Protein AF-0000000084381507 (afdb_homodimer)

Radius of gyration: 25.36 Å; Cα contacts (8 Å, |Δi|>4): 1133; chains: 2; bounding box: 75×65×47 Å

Organism: NCBI:txid1548547

Sequence (616 aa):
MKSVKNIIVVPQGSYDPLALVAQILAVTRGSGAKVTLLGVLDPPPDDPDTRVALSNLHTWAAAAQLREFQKIAEALVKEGVEATIKQRDGKPGREIIREVTETDCDLVIKPAESEGRKLEFLFGSTDMQLFRLCPVPVWVFKPTQSPEIKRIMVAVDLVPSDTQKSALADTVLQWGKYVAGLTNAELHISHVWDLQWENIVRGQSVSQQTIDSLLTALEQRHRKWFDDVLAENNLDVNKAKVHLHKGDPKIVLPMVANDEHIDLLVMGTVGRTGIPGFFIGNTAESVLRQATCSVLALKPKGFGTVETMKSVKNIIVVPQGSYDPLALVAQILAVTRGSGAKVTLLGVLDPPPDDPDTRVALSNLHTWAAAAQLREFQKIAEALVKEGVEATIKQRDGKPGREIIREVTETDCDLVIKPAESEGRKLEFLFGSTDMQLFRLCPVPVWVFKPTQSPEIKRIMVAVDLVPSDTQKSALADTVLQWGKYVAGLTNAELHISHVWDLQWENIVRGQSVSQQTIDSLLTALEQRHRKWFDDVLAENNLDVNKAKVHLHKGDPKIVLPMVANDEHIDLLVMGTVGRTGIPGFFIGNTAESVLRQATCSVLALKPKGFGTVET

pLDDT: mean 87.36, std 11.26, range [26.03, 98.12]

Secondary structure (DSSP, 8-state):
-----EEEE---SS--HHHHHHHHHHHHTTTT-EEEEEEEEPPPP--TTTHHHHHHHHHHHHHHHHHHHHHHHHHHHHTT-EEEEEEEES-HHHHHHHHHHHTT--EEEEE----TTT-S-SS-HHHHHHHHH-SS-EEEE---S-----EEEEE----TT-HHHHHHHHHHHHHHHHHHHHHT-EEEEEEEE--TTHHHHTTTTS-HHHHHHHHHHHHHHHHHHHHHHHHHTT--TTTSEEEEEES-HHHHHHHHHHHTT-SEEEEE-B----STT--B-HHHHHHHHH--SEEEEE--TTTT----/-----EEEE---SS--HHHHHHHHHHHHTTTT-EEEEEEEEPPPP--TTTHHHHHHHHHHHHHHHHHHHHHHHHHHHHTT-EEEEEEEES-HHHHHHHHHHHTT--EEEEE----TTT-S-SS-HHHHHHHHH-SS-EEEE---S-----EEEEE----TT-HHHHHHHHHHHHHHHHHHHHHTPEEEEEEEE--TTHHHHTTTTS-HHHHHHHHHHHHHHHHHHHHHHHHHTT--TTTSEEEEEES-HHHHHHHHHHHTT-SEEEEE-B----STT--B-HHHHHHHHH--SEEEEE--TTTT----

Structure (mmCIF, N/CA/C/O backbone):
data_AF-0000000084381507-model_v1
#
loop_
_entity.id
_entity.type
_entity.pdbx_description
1 polymer 'Universal stress protein'
#
loop_
_atom_site.group_PDB
_atom_site.id
_atom_site.type_symbol
_atom_site.label_atom_id
_atom_site.label_alt_id
_atom_site.label_comp_id
_atom_site.label_asym_id
_atom_site.label_entity_id
_atom_site.label_seq_id
_atom_site.pdbx_PDB_ins_code
_atom_site.Cartn_x
_atom_site.Cartn_y
_atom_site.Cartn_z
_atom_site.occupancy
_atom_site.B_iso_or_equiv
_atom_site.auth_seq_id
_atom_site.auth_comp_id
_atom_site.auth_asym_id
_atom_site.auth_atom_id
_atom_site.pdbx_PDB_model_num
ATOM 1 N N . MET A 1 1 ? 4.762 29.734 2.67 1 61.56 1 MET A N 1
ATOM 2 C CA . MET A 1 1 ? 3.664 28.781 2.529 1 61.56 1 MET A CA 1
ATOM 3 C C . MET A 1 1 ? 2.316 29.484 2.58 1 61.56 1 MET A C 1
ATOM 5 O O . MET A 1 1 ? 2.152 30.469 3.307 1 61.56 1 MET A O 1
ATOM 9 N N . LYS A 1 2 ? 1.493 29.266 1.514 1 62.03 2 LYS A N 1
ATOM 10 C CA . LYS A 1 2 ? 0.157 29.859 1.473 1 62.03 2 LYS A CA 1
ATOM 11 C C . LYS A 1 2 ? -0.677 29.406 2.67 1 62.03 2 LYS A C 1
ATOM 13 O O . LYS A 1 2 ? -0.486 28.312 3.189 1 62.03 2 LYS A O 1
ATOM 18 N N . SER A 1 3 ? -1.312 30.328 3.285 1 78.38 3 SER A N 1
ATOM 19 C CA . SER A 1 3 ? -2.254 30.062 4.367 1 78.38 3 SER A CA 1
ATOM 20 C C . SER A 1 3 ? -3.322 29.062 3.941 1 78.38 3 SER A C 1
ATOM 22 O O . SER A 1 3 ? -3.682 29 2.764 1 78.38 3 SER A O 1
ATOM 24 N N . VAL A 1 4 ? -3.623 28.094 4.781 1 88.69 4 VAL A N 1
ATOM 25 C CA . VAL A 1 4 ? -4.703 27.125 4.562 1 88.69 4 VAL A CA 1
ATOM 26 C C . VAL A 1 4 ? -6.051 27.828 4.68 1 88.69 4 VAL A C 1
ATOM 28 O O . VAL A 1 4 ? -6.379 28.391 5.73 1 88.69 4 VAL A O 1
ATOM 31 N N . LYS A 1 5 ? -6.805 27.922 3.584 1 92.75 5 LYS A N 1
ATOM 32 C CA . LYS A 1 5 ? -8.062 28.672 3.57 1 92.75 5 LYS A CA 1
ATOM 33 C C . LYS A 1 5 ? -9.25 27.719 3.422 1 92.75 5 LYS A C 1
ATOM 35 O O . LYS A 1 5 ? -10.32 27.969 3.984 1 92.75 5 LYS A O 1
ATOM 40 N N . ASN A 1 6 ? -9.109 26.75 2.623 1 96.19 6 ASN A N 1
ATOM 41 C CA . ASN A 1 6 ? -10.18 25.797 2.35 1 96.19 6 ASN A CA 1
ATOM 42 C C . ASN A 1 6 ? -9.781 24.375 2.727 1 96.19 6 ASN A C 1
ATOM 44 O O . ASN A 1 6 ? -8.859 23.797 2.129 1 96.19 6 ASN A O 1
ATOM 48 N N . ILE A 1 7 ? -10.539 23.781 3.658 1 97 7 ILE A N 1
ATOM 49 C CA . ILE A 1 7 ? -10.195 22.469 4.188 1 97 7 ILE A CA 1
ATOM 50 C C . ILE A 1 7 ? -11.344 21.484 3.938 1 97 7 ILE A C 1
ATOM 52 O O . ILE A 1 7 ? -12.508 21.812 4.191 1 97 7 ILE A O 1
ATOM 56 N N . ILE A 1 8 ? -11.031 20.406 3.363 1 98.12 8 ILE A N 1
ATOM 57 C CA . ILE A 1 8 ? -11.992 19.312 3.285 1 98.12 8 ILE A CA 1
ATOM 58 C C . ILE A 1 8 ? -11.711 18.297 4.395 1 98.12 8 ILE A C 1
ATOM 60 O O . ILE A 1 8 ? -10.586 17.812 4.523 1 98.12 8 ILE A O 1
ATOM 64 N N . VAL A 1 9 ? -12.711 18.047 5.184 1 97.62 9 VAL A N 1
ATOM 65 C CA . VAL A 1 9 ? -12.641 17.031 6.227 1 97.62 9 VAL A CA 1
ATOM 66 C C . VAL A 1 9 ? -13.523 15.844 5.848 1 97.62 9 VAL A C 1
ATOM 68 O O . VAL A 1 9 ? -14.688 16.016 5.469 1 97.62 9 VAL A O 1
ATOM 71 N N . VAL A 1 10 ? -12.938 14.672 5.938 1 97.12 10 VAL A N 1
ATOM 72 C CA . VAL A 1 10 ? -13.672 13.445 5.652 1 97.12 10 VAL A CA 1
ATOM 73 C C . VAL A 1 10 ? -13.805 12.609 6.926 1 97.12 10 VAL A C 1
ATOM 75 O O . VAL A 1 10 ? -12.93 11.805 7.246 1 97.12 10 VAL A O 1
ATOM 78 N N . PRO A 1 11 ? -14.93 12.805 7.598 1 93.69 11 PRO A N 1
ATOM 79 C CA . PRO A 1 11 ? -15.086 12.094 8.867 1 93.69 11 PRO A CA 1
ATOM 80 C C . PRO A 1 11 ? -15.438 10.617 8.672 1 93.69 11 PRO A C 1
ATOM 82 O O . PRO A 1 11 ? -16.516 10.18 9.078 1 93.69 11 PRO A O 1
ATOM 85 N N . GLN A 1 12 ? -14.562 9.969 8.047 1 86.88 12 GLN A N 1
ATOM 86 C CA . GLN A 1 12 ? -14.68 8.523 7.844 1 86.88 12 GLN A CA 1
ATOM 87 C C . GLN A 1 12 ? -13.516 7.781 8.5 1 86.88 12 GLN A C 1
ATOM 89 O O . GLN A 1 12 ? -12.367 8.219 8.422 1 86.88 12 GLN A O 1
ATOM 94 N N . GLY A 1 13 ? -13.875 6.738 9.133 1 79.44 13 GLY A N 1
ATOM 95 C CA . GLY A 1 13 ? -12.93 6.023 9.977 1 79.44 13 GLY A CA 1
ATOM 96 C C . GLY A 1 13 ? -13.297 6.039 11.445 1 79.44 13 GLY A C 1
ATOM 97 O O . GLY A 1 13 ? -14.453 6.281 11.797 1 79.44 13 GLY A O 1
ATOM 98 N N . SER A 1 14 ? -12.312 5.668 12.227 1 78.31 14 SER A N 1
ATOM 99 C CA . SER A 1 14 ? -12.508 5.684 13.672 1 78.31 14 SER A CA 1
ATOM 100 C C . SER A 1 14 ? -12.07 7.012 14.273 1 78.31 14 SER A C 1
ATOM 102 O O . SER A 1 14 ? -10.961 7.48 14.016 1 78.31 14 SER A O 1
ATOM 104 N N . TYR A 1 15 ? -13.047 7.691 14.977 1 83.06 15 TYR A N 1
ATOM 105 C CA . TYR A 1 15 ? -12.656 8.953 15.594 1 83.06 15 TYR A CA 1
ATOM 106 C C . TYR A 1 15 ? -13.594 9.32 16.734 1 83.06 15 TYR A C 1
ATOM 108 O O . TYR A 1 15 ? -14.734 8.844 16.781 1 83.06 15 TYR A O 1
ATOM 116 N N . ASP A 1 16 ? -13.016 10.055 17.625 1 87.5 16 ASP A N 1
ATOM 117 C CA . ASP A 1 16 ? -13.812 10.781 18.625 1 87.5 16 ASP A CA 1
ATOM 118 C C . ASP A 1 16 ? -14.219 12.156 18.094 1 87.5 16 ASP A C 1
ATOM 120 O O . ASP A 1 16 ? -13.367 12.938 17.656 1 87.5 16 ASP A O 1
ATOM 124 N N . PRO A 1 17 ? -15.523 12.375 18.109 1 88.88 17 PRO A N 1
ATOM 125 C CA . PRO A 1 17 ? -15.992 13.641 17.516 1 88.88 17 PRO A CA 1
ATOM 126 C C . PRO A 1 17 ? -15.32 14.859 18.156 1 88.88 17 PRO A C 1
ATOM 128 O O . PRO A 1 17 ? -14.977 15.812 17.453 1 88.88 17 PRO A O 1
ATOM 131 N N . LEU A 1 18 ? -15.133 14.812 19.422 1 88.12 18 LEU A N 1
ATOM 132 C CA . LEU A 1 18 ? -14.5 15.938 20.109 1 88.12 18 LEU A CA 1
ATOM 133 C C . LEU A 1 18 ? -13.039 16.078 19.688 1 88.12 18 LEU A C 1
ATOM 135 O O . LEU A 1 18 ? -12.547 17.188 19.484 1 88.12 18 LEU A O 1
ATOM 139 N N . ALA A 1 19 ? -12.438 14.977 19.578 1 87.19 19 ALA A N 1
ATOM 140 C CA . ALA A 1 19 ? -11.039 14.984 19.156 1 87.19 19 ALA A CA 1
ATOM 141 C C . ALA A 1 19 ? -10.906 15.477 17.719 1 87.19 19 ALA A C 1
ATOM 143 O O . ALA A 1 19 ? -9.969 16.203 17.375 1 87.19 19 ALA A O 1
ATOM 144 N N . LEU A 1 20 ? -11.844 15.031 16.922 1 91.31 20 LEU A N 1
ATOM 145 C CA . LEU A 1 20 ? -11.844 15.477 15.539 1 91.31 20 LEU A CA 1
ATOM 146 C C . LEU A 1 20 ? -11.992 16.984 15.453 1 91.31 20 LEU A C 1
ATOM 148 O O . LEU A 1 20 ? -11.234 17.656 14.742 1 91.31 20 LEU A O 1
ATOM 152 N N . VAL A 1 21 ? -12.875 17.5 16.188 1 92.31 21 VAL A N 1
ATOM 153 C CA . VAL A 1 21 ? -13.109 18.953 16.203 1 92.31 21 VAL A CA 1
ATOM 154 C C . VAL A 1 21 ? -11.844 19.672 16.672 1 92.31 21 VAL A C 1
ATOM 156 O O . VAL A 1 21 ? -11.43 20.656 16.062 1 92.31 21 VAL A O 1
ATOM 159 N N . ALA A 1 22 ? -11.266 19.156 17.656 1 87.94 22 ALA A N 1
ATOM 160 C CA . ALA A 1 22 ? -10.047 19.75 18.188 1 87.94 22 ALA A CA 1
ATOM 161 C C . ALA A 1 22 ? -8.938 19.766 17.156 1 87.94 22 ALA A C 1
ATOM 163 O O . ALA A 1 22 ? -8.188 20.734 17.031 1 87.94 22 ALA A O 1
ATOM 164 N N . GLN A 1 23 ? -8.805 18.688 16.453 1 86.62 23 GLN A N 1
ATOM 165 C CA . GLN A 1 23 ? -7.789 18.578 15.414 1 86.62 23 GLN A CA 1
ATOM 166 C C . GLN A 1 23 ? -8.031 19.594 14.305 1 86.62 23 GLN A C 1
ATOM 168 O O . GLN A 1 23 ? -7.09 20.203 13.797 1 86.62 23 GLN A O 1
ATOM 173 N N . ILE A 1 24 ? -9.25 19.688 13.906 1 91.06 24 ILE A N 1
ATOM 174 C CA . ILE A 1 24 ? -9.617 20.656 12.875 1 91.06 24 ILE A CA 1
ATOM 175 C C . ILE A 1 24 ? -9.297 22.078 13.344 1 91.06 24 ILE A C 1
ATOM 177 O O . ILE A 1 24 ? -8.688 22.859 12.617 1 91.06 24 ILE A O 1
ATOM 181 N N . LEU A 1 25 ? -9.578 22.344 14.586 1 88.69 25 LEU A N 1
ATOM 182 C CA . LEU A 1 25 ? -9.383 23.672 15.141 1 88.69 25 LEU A CA 1
ATOM 183 C C . LEU A 1 25 ? -7.902 24.016 15.258 1 88.69 25 LEU A C 1
ATOM 185 O O . LEU A 1 25 ? -7.512 25.172 15.156 1 88.69 25 LEU A O 1
ATOM 189 N N . ALA A 1 26 ? -7.109 23.031 15.438 1 81.69 26 ALA A N 1
ATOM 190 C CA . ALA A 1 26 ? -5.668 23.234 15.555 1 81.69 26 ALA A CA 1
ATOM 191 C C . ALA A 1 26 ? -5.105 23.906 14.305 1 81.69 26 ALA A C 1
ATOM 193 O O . ALA A 1 26 ? -4.137 24.656 14.375 1 81.69 26 ALA A O 1
ATOM 194 N N . VAL A 1 27 ? -5.777 23.688 13.203 1 82.62 27 VAL A N 1
ATOM 195 C CA . VAL A 1 27 ? -5.223 24.219 11.969 1 82.62 27 VAL A CA 1
ATOM 196 C C . VAL A 1 27 ? -6.098 25.359 11.461 1 82.62 27 VAL A C 1
ATOM 198 O O . VAL A 1 27 ? -5.727 26.078 10.516 1 82.62 27 VAL A O 1
ATOM 201 N N . THR A 1 28 ? -7.238 25.547 12.016 1 84.44 28 THR A N 1
ATOM 202 C CA . THR A 1 28 ? -8.172 26.516 11.461 1 84.44 28 THR A CA 1
ATOM 203 C C . THR A 1 28 ? -8.305 27.719 12.383 1 84.44 28 THR A C 1
ATOM 205 O O . THR A 1 28 ? -8.695 28.812 11.953 1 84.44 28 THR A O 1
ATOM 208 N N . ARG A 1 29 ? -8.023 27.484 13.625 1 77.19 29 ARG A N 1
ATOM 209 C CA . ARG A 1 29 ? -8.289 28.562 14.562 1 77.19 29 ARG A CA 1
ATOM 210 C C . ARG A 1 29 ? -7.492 29.812 14.203 1 77.19 29 ARG A C 1
ATOM 212 O O . ARG A 1 29 ? -6.266 29.766 14.086 1 77.19 29 ARG A O 1
ATOM 219 N N . GLY A 1 30 ? -8.172 30.875 14.031 1 73.12 30 GLY A N 1
ATOM 220 C CA . GLY A 1 30 ? -7.551 32.156 13.766 1 73.12 30 GLY A CA 1
ATOM 221 C C . GLY A 1 30 ? -7.109 32.344 12.32 1 73.12 30 GLY A C 1
ATOM 222 O O . GLY A 1 30 ? -6.578 33.375 11.945 1 73.12 30 GLY A O 1
ATOM 223 N N . SER A 1 31 ? -7.223 31.297 11.516 1 78.5 31 SER A N 1
ATOM 224 C CA . SER A 1 31 ? -6.727 31.359 10.141 1 78.5 31 SER A CA 1
ATOM 225 C C . SER A 1 31 ? -7.789 31.875 9.188 1 78.5 31 SER A C 1
ATOM 227 O O . SER A 1 31 ? -7.48 32.281 8.062 1 78.5 31 SER A O 1
ATOM 229 N N . GLY A 1 32 ? -9.102 31.891 9.656 1 85.56 32 GLY A N 1
ATOM 230 C CA . GLY A 1 32 ? -10.188 32.219 8.75 1 85.56 32 GLY A CA 1
ATOM 231 C C . GLY A 1 32 ? -10.492 31.125 7.75 1 85.56 32 GLY A C 1
ATOM 232 O O . GLY A 1 32 ? -11.234 31.344 6.785 1 85.56 32 GLY A O 1
ATOM 233 N N . ALA A 1 33 ? -9.977 30 7.996 1 91.5 33 ALA A N 1
ATOM 234 C CA . ALA A 1 33 ? -10.188 28.875 7.086 1 91.5 33 ALA A CA 1
ATOM 235 C C . ALA A 1 33 ? -11.617 28.359 7.168 1 91.5 33 ALA A C 1
ATOM 237 O O . ALA A 1 33 ? -12.266 28.484 8.211 1 91.5 33 ALA A O 1
ATOM 238 N N . LYS A 1 34 ? -12.094 27.906 6.039 1 96 34 LYS A N 1
ATOM 239 C CA . LYS A 1 34 ? -13.406 27.266 5.949 1 96 34 LYS A CA 1
ATOM 240 C C . LYS A 1 34 ? -13.273 25.75 5.84 1 96 34 LYS A C 1
ATOM 242 O O . LYS A 1 34 ? -12.297 25.25 5.297 1 96 34 LYS A O 1
ATOM 247 N N . VAL A 1 35 ? -14.352 25.094 6.359 1 97.38 35 VAL A N 1
ATOM 248 C CA . VAL A 1 35 ? -14.297 23.641 6.402 1 97.38 35 VAL A CA 1
ATOM 249 C C . VAL A 1 35 ? -15.484 23.062 5.637 1 97.38 35 VAL A C 1
ATOM 251 O O . VAL A 1 35 ? -16.625 23.516 5.793 1 97.38 35 VAL A O 1
ATOM 254 N N . THR A 1 36 ? -15.219 22.156 4.762 1 98.12 36 THR A N 1
ATOM 255 C CA . THR A 1 36 ? -16.25 21.328 4.156 1 98.12 36 THR A CA 1
ATOM 256 C C . THR A 1 36 ? -16.188 19.906 4.711 1 98.12 36 THR A C 1
ATOM 258 O O . THR A 1 36 ? -15.164 19.219 4.551 1 98.12 36 THR A O 1
ATOM 261 N N . LEU A 1 37 ? -17.234 19.484 5.391 1 98 37 LEU A N 1
ATOM 262 C CA . LEU A 1 37 ? -17.375 18.094 5.797 1 98 37 LEU A CA 1
ATOM 263 C C . LEU A 1 37 ? -17.906 17.25 4.648 1 98 37 LEU A C 1
ATOM 265 O O . LEU A 1 37 ? -19.062 17.406 4.238 1 98 37 LEU A O 1
ATOM 269 N N . LEU A 1 38 ? -17.078 16.344 4.188 1 98.12 38 LEU A N 1
ATOM 270 C CA . LEU A 1 38 ? -17.438 15.547 3.016 1 98.12 38 LEU A CA 1
ATOM 271 C C . LEU A 1 38 ? -17.75 14.102 3.406 1 98.12 38 LEU A C 1
ATOM 273 O O . LEU A 1 38 ? -16.891 13.422 3.979 1 98.12 38 LEU A O 1
ATOM 277 N N . GLY A 1 39 ? -18.953 13.695 3.139 1 95.94 39 GLY A N 1
ATOM 278 C CA . GLY A 1 39 ? -19.328 12.297 3.258 1 95.94 39 GLY A CA 1
ATOM 279 C C . GLY A 1 39 ? -19.359 11.578 1.926 1 95.94 39 GLY A C 1
ATOM 280 O O . GLY A 1 39 ? -19.797 12.141 0.918 1 95.94 39 GLY A O 1
ATOM 281 N N . VAL A 1 40 ? -18.828 10.398 1.949 1 94.25 40 VAL A N 1
ATOM 282 C CA . VAL A 1 40 ? -18.875 9.57 0.751 1 94.25 40 VAL A CA 1
ATOM 283 C C . VAL A 1 40 ? -19.5 8.219 1.085 1 94.25 40 VAL A C 1
ATOM 285 O O . VAL A 1 40 ? -19.109 7.566 2.055 1 94.25 40 VAL A O 1
ATOM 288 N N . LEU A 1 41 ? -20.484 7.832 0.348 1 92.06 41 LEU A N 1
ATOM 289 C CA . LEU A 1 41 ? -21.125 6.527 0.476 1 92.06 41 LEU A CA 1
ATOM 290 C C . LEU A 1 41 ? -21.094 5.773 -0.85 1 92.06 41 LEU A C 1
ATOM 292 O O . LEU A 1 41 ? -21.312 6.363 -1.909 1 92.06 41 LEU A O 1
ATOM 296 N N . ASP A 1 42 ? -20.734 4.52 -0.75 1 87.75 42 ASP A N 1
ATOM 297 C CA . ASP A 1 42 ? -20.859 3.684 -1.939 1 87.75 42 ASP A CA 1
ATOM 298 C C . ASP A 1 42 ? -22.312 3.639 -2.432 1 87.75 42 ASP A C 1
ATOM 300 O O . ASP A 1 42 ? -23.234 3.549 -1.629 1 87.75 42 ASP A O 1
ATOM 304 N N . PRO A 1 43 ? -22.438 3.68 -3.727 1 86.62 43 PRO A N 1
ATOM 305 C CA . PRO A 1 43 ? -23.797 3.486 -4.227 1 86.62 43 PRO A CA 1
ATOM 306 C C . PRO A 1 43 ? -24.312 2.07 -3.982 1 86.62 43 PRO A C 1
ATOM 308 O O . PRO A 1 43 ? -23.531 1.131 -3.861 1 86.62 43 PRO A O 1
ATOM 311 N N . PRO A 1 44 ? -25.594 1.983 -3.809 1 83.75 44 PRO A N 1
ATOM 312 C CA . PRO A 1 44 ? -26.125 0.628 -3.648 1 83.75 44 PRO A CA 1
ATOM 313 C C . PRO A 1 44 ? -25.875 -0.255 -4.867 1 83.75 44 PRO A C 1
ATOM 315 O O . PRO A 1 44 ? -25.859 0.235 -6 1 83.75 44 PRO A O 1
ATOM 318 N N . PRO A 1 45 ? -25.531 -1.503 -4.582 1 75.94 45 PRO A N 1
ATOM 319 C CA . PRO A 1 45 ? -25.359 -2.42 -5.715 1 75.94 45 PRO A CA 1
ATOM 320 C C . PRO A 1 45 ? -26.625 -2.51 -6.578 1 75.94 45 PRO A C 1
ATOM 322 O O . PRO A 1 45 ? -27.734 -2.33 -6.082 1 75.94 45 PRO A O 1
ATOM 325 N N . ASP A 1 46 ? -26.344 -2.668 -7.867 1 75.12 46 ASP A N 1
ATOM 326 C CA . ASP A 1 46 ? -27.469 -2.811 -8.789 1 75.12 46 ASP A CA 1
ATOM 327 C C . ASP A 1 46 ? -27.953 -4.254 -8.836 1 75.12 46 ASP A C 1
ATOM 329 O O . ASP A 1 46 ? -27.609 -5.008 -9.75 1 75.12 46 ASP A O 1
ATOM 333 N N . ASP A 1 47 ? -28.578 -4.664 -7.777 1 72.19 47 ASP A N 1
ATOM 334 C CA . ASP A 1 47 ? -29.156 -6 -7.707 1 72.19 47 ASP A CA 1
ATOM 335 C C . ASP A 1 47 ? -30.672 -5.938 -7.789 1 72.19 47 ASP A C 1
ATOM 337 O O . ASP A 1 47 ? -31.328 -5.391 -6.898 1 72.19 47 ASP A O 1
ATOM 341 N N . PRO A 1 48 ? -31.234 -6.492 -8.836 1 73.69 48 PRO A N 1
ATOM 342 C CA . PRO A 1 48 ? -32.688 -6.379 -9.047 1 73.69 48 PRO A CA 1
ATOM 343 C C . PRO A 1 48 ? -33.5 -6.969 -7.902 1 73.69 48 PRO A C 1
ATOM 345 O O . PRO A 1 48 ? -34.594 -6.48 -7.598 1 73.69 48 PRO A O 1
ATOM 348 N N . ASP A 1 49 ? -33 -7.934 -7.219 1 75.94 49 ASP A N 1
ATOM 349 C CA . ASP A 1 49 ? -33.781 -8.641 -6.207 1 75.94 49 ASP A CA 1
ATOM 350 C C . ASP A 1 49 ? -33.781 -7.875 -4.887 1 75.94 49 ASP A C 1
ATOM 352 O O . ASP A 1 49 ? -34.719 -8 -4.098 1 75.94 49 ASP A O 1
ATOM 356 N N . THR A 1 50 ? -32.781 -7.043 -4.68 1 79.06 50 THR A N 1
ATOM 357 C CA . THR A 1 50 ? -32.656 -6.383 -3.385 1 79.06 50 THR A CA 1
ATOM 358 C C . THR A 1 50 ? -32.562 -4.871 -3.553 1 79.06 50 THR A C 1
ATOM 360 O O . THR A 1 50 ? -32.25 -4.156 -2.6 1 79.06 50 THR A O 1
ATOM 363 N N . ARG A 1 51 ? -32.875 -4.449 -4.668 1 81.56 51 ARG A N 1
ATOM 364 C CA . ARG A 1 51 ? -32.656 -3.055 -5.039 1 81.56 51 ARG A CA 1
ATOM 365 C C . ARG A 1 51 ? -33.406 -2.113 -4.098 1 81.56 51 ARG A C 1
ATOM 367 O O . ARG A 1 51 ? -32.844 -1.128 -3.621 1 81.56 51 ARG A O 1
ATOM 374 N N . VAL A 1 52 ? -34.625 -2.428 -3.863 1 82.5 52 VAL A N 1
ATOM 375 C CA . VAL A 1 52 ? -35.469 -1.538 -3.057 1 82.5 52 VAL A CA 1
ATOM 376 C C . VAL A 1 52 ? -34.938 -1.504 -1.622 1 82.5 52 VAL A C 1
ATOM 378 O O . VAL A 1 52 ? -34.781 -0.429 -1.045 1 82.5 52 VAL A O 1
ATOM 381 N N . ALA A 1 53 ? -34.688 -2.631 -1.078 1 83.5 53 ALA A N 1
ATOM 382 C CA . ALA A 1 53 ? -34.188 -2.725 0.294 1 83.5 53 ALA A CA 1
ATOM 383 C C . ALA A 1 53 ? -32.844 -2.031 0.441 1 83.5 53 ALA A C 1
ATOM 385 O O . ALA A 1 53 ? -32.625 -1.297 1.406 1 83.5 53 ALA A O 1
ATOM 386 N N . LEU A 1 54 ? -32.031 -2.203 -0.487 1 85.5 54 LEU A N 1
ATOM 387 C CA . LEU A 1 54 ? -30.688 -1.626 -0.439 1 85.5 54 LEU A CA 1
ATOM 388 C C . LEU A 1 54 ? -30.75 -0.114 -0.625 1 85.5 54 LEU A C 1
ATOM 390 O O . LEU A 1 54 ? -29.953 0.618 -0.023 1 85.5 54 LEU A O 1
ATOM 394 N N . SER A 1 55 ? -31.656 0.258 -1.44 1 87.88 55 SER A N 1
ATOM 395 C CA . SER A 1 55 ? -31.859 1.694 -1.618 1 87.88 55 SER A CA 1
ATOM 396 C C . SER A 1 55 ? -32.312 2.354 -0.324 1 87.88 55 SER A C 1
ATOM 398 O O . SER A 1 55 ? -31.875 3.447 0.019 1 87.88 55 SER A O 1
ATOM 400 N N . ASN A 1 56 ? -33.219 1.701 0.344 1 88.12 56 ASN A N 1
ATOM 401 C CA . ASN A 1 56 ? -33.688 2.215 1.63 1 88.12 56 ASN A CA 1
ATOM 402 C C . ASN A 1 56 ? -32.531 2.277 2.648 1 88.12 56 ASN A C 1
ATOM 404 O O . ASN A 1 56 ? -32.406 3.264 3.373 1 88.12 56 ASN A O 1
ATOM 408 N N . LEU A 1 57 ? -31.812 1.261 2.643 1 88.06 57 LEU A N 1
ATOM 409 C CA . LEU A 1 57 ? -30.672 1.224 3.564 1 88.06 57 LEU A CA 1
ATOM 410 C C . LEU A 1 57 ? -29.703 2.357 3.27 1 88.06 57 LEU A C 1
ATOM 412 O O . LEU A 1 57 ? -29.172 2.99 4.191 1 88.06 57 LEU A O 1
ATOM 416 N N . HIS A 1 58 ? -29.453 2.537 2.053 1 90.5 58 HIS A N 1
ATOM 417 C CA . HIS A 1 58 ? -28.562 3.623 1.63 1 90.5 58 HIS A CA 1
ATOM 418 C C . HIS A 1 58 ? -29.094 4.973 2.115 1 90.5 58 HIS A C 1
ATOM 420 O O . HIS A 1 58 ? -28.312 5.793 2.621 1 90.5 58 HIS A O 1
ATOM 426 N N . THR A 1 59 ? -30.344 5.172 1.959 1 91 59 THR A N 1
ATOM 427 C CA . THR A 1 59 ? -30.984 6.418 2.379 1 91 59 THR A CA 1
ATOM 428 C C . THR A 1 59 ? -30.828 6.617 3.885 1 91 59 THR A C 1
ATOM 430 O O . THR A 1 59 ? -30.516 7.723 4.34 1 91 59 THR A O 1
ATOM 433 N N . TRP A 1 60 ? -31.016 5.566 4.57 1 89.81 60 TRP A N 1
ATOM 434 C CA . TRP A 1 60 ? -30.891 5.645 6.023 1 89.81 60 TRP A CA 1
ATOM 435 C C . TRP A 1 60 ? -29.453 5.902 6.438 1 89.81 60 TRP A C 1
ATOM 437 O O . TRP A 1 60 ? -29.188 6.664 7.375 1 89.81 60 TRP A O 1
ATOM 447 N N . ALA A 1 61 ? -28.547 5.281 5.797 1 90.81 61 ALA A N 1
ATOM 448 C CA . ALA A 1 61 ? -27.141 5.488 6.082 1 90.81 61 ALA A CA 1
ATOM 449 C C . ALA A 1 61 ? -26.719 6.934 5.805 1 90.81 61 ALA A C 1
ATOM 451 O O . ALA A 1 61 ? -26 7.543 6.598 1 90.81 61 ALA A O 1
ATOM 452 N N . ALA A 1 62 ? -27.188 7.41 4.715 1 92.56 62 ALA A N 1
ATOM 453 C CA . ALA A 1 62 ? -26.891 8.797 4.344 1 92.56 62 ALA A CA 1
ATOM 454 C C . ALA A 1 62 ? -27.438 9.766 5.383 1 92.56 62 ALA A C 1
ATOM 456 O O . ALA A 1 62 ? -26.766 10.719 5.773 1 92.56 62 ALA A O 1
ATOM 457 N N . ALA A 1 63 ? -28.641 9.523 5.809 1 92.62 63 ALA A N 1
ATOM 458 C CA . ALA A 1 63 ? -29.281 10.383 6.801 1 92.62 63 ALA A CA 1
ATOM 459 C C . ALA A 1 63 ? -28.531 10.344 8.125 1 92.62 63 ALA A C 1
ATOM 461 O O . ALA A 1 63 ? -28.359 11.367 8.789 1 92.62 63 ALA A O 1
ATOM 462 N N . ALA A 1 64 ? -28.141 9.195 8.5 1 90.31 64 ALA A N 1
ATOM 463 C CA . ALA A 1 64 ? -27.375 9.031 9.742 1 90.31 64 ALA A CA 1
ATOM 464 C C . ALA A 1 64 ? -26.062 9.789 9.68 1 90.31 64 ALA A C 1
ATOM 466 O O . ALA A 1 64 ? -25.672 10.461 10.641 1 90.31 64 ALA A O 1
ATOM 467 N N . GLN A 1 65 ? -25.375 9.727 8.609 1 91.19 65 GLN A N 1
ATOM 468 C CA . GLN A 1 65 ? -24.109 10.43 8.414 1 91.19 65 GLN A CA 1
ATOM 469 C C . GLN A 1 65 ? -24.312 11.938 8.477 1 91.19 65 GLN A C 1
ATOM 471 O O . GLN A 1 65 ? -23.516 12.648 9.102 1 91.19 65 GLN A O 1
ATOM 476 N N . LEU A 1 66 ? -25.359 12.336 7.867 1 93 66 LEU A N 1
ATOM 477 C CA . LEU A 1 66 ? -25.656 13.758 7.863 1 93 66 LEU A CA 1
ATOM 478 C C . LEU A 1 66 ? -25.875 14.273 9.281 1 93 66 LEU A C 1
ATOM 480 O O . LEU A 1 66 ? -25.422 15.359 9.641 1 93 66 LEU A O 1
ATOM 484 N N . ARG A 1 67 ? -26.547 13.508 10.07 1 92.56 67 ARG A N 1
ATOM 485 C CA . ARG A 1 67 ? -26.797 13.906 11.453 1 92.56 67 ARG A CA 1
ATOM 486 C C . ARG A 1 67 ? -25.5 14.031 12.234 1 92.56 67 ARG A C 1
ATOM 488 O O . ARG A 1 67 ? -25.328 14.977 13.008 1 92.56 67 ARG A O 1
ATOM 495 N N . GLU A 1 68 ? -24.656 13.117 12.023 1 91.25 68 GLU A N 1
ATOM 496 C CA . GLU A 1 68 ? -23.359 13.156 12.688 1 91.25 68 GLU A CA 1
ATOM 497 C C . GLU A 1 68 ? -22.562 14.375 12.25 1 91.25 68 GLU A C 1
ATOM 499 O O . GLU A 1 68 ? -21.938 15.047 13.07 1 91.25 68 GLU A O 1
ATOM 504 N N . PHE A 1 69 ? -22.578 14.656 10.977 1 95.69 69 PHE A N 1
ATOM 505 C CA . PHE A 1 69 ? -21.828 15.773 10.422 1 95.69 69 PHE A CA 1
ATOM 506 C C . PHE A 1 69 ? -22.375 17.094 10.93 1 95.69 69 PHE A C 1
ATOM 508 O O . PHE A 1 69 ? -21.625 18.047 11.148 1 95.69 69 PHE A O 1
ATOM 515 N N . GLN A 1 70 ? -23.688 17.109 11.086 1 96.62 70 GLN A N 1
ATOM 516 C CA . GLN A 1 70 ? -24.312 18.312 11.609 1 96.62 70 GLN A CA 1
ATOM 517 C C . GLN A 1 70 ? -23.812 18.641 13.016 1 96.62 70 GLN A C 1
ATOM 519 O O . GLN A 1 70 ? -23.547 19.797 13.336 1 96.62 70 GLN A O 1
ATOM 524 N N . LYS A 1 71 ? -23.641 17.656 13.781 1 95.88 71 LYS A N 1
ATOM 525 C CA . LYS A 1 71 ? -23.094 17.859 15.125 1 95.88 71 LYS A CA 1
ATOM 526 C C . LYS A 1 71 ? -21.672 18.406 15.07 1 95.88 71 LYS A C 1
ATOM 528 O O . LYS A 1 71 ? -21.328 19.328 15.828 1 95.88 71 LYS A O 1
ATOM 533 N N . ILE A 1 72 ? -20.891 17.891 14.219 1 96.06 72 ILE A N 1
ATOM 534 C CA . ILE A 1 72 ? -19.516 18.344 14.055 1 96.06 72 ILE A CA 1
ATOM 535 C C . ILE A 1 72 ? -19.484 19.781 13.539 1 96.0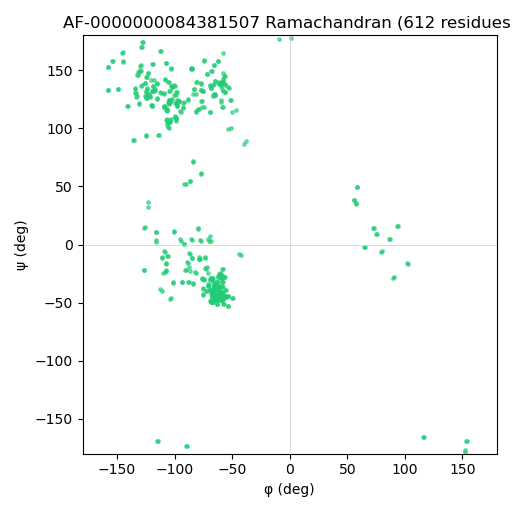6 72 ILE A C 1
ATOM 537 O O . ILE A 1 72 ? -18.75 20.609 14.055 1 96.06 72 ILE A O 1
ATOM 541 N N . ALA A 1 73 ? -20.328 20.031 12.555 1 97.25 73 ALA A N 1
ATOM 542 C CA . ALA A 1 73 ? -20.406 21.359 11.977 1 97.25 73 ALA A CA 1
ATOM 543 C C . ALA A 1 73 ? -20.812 22.391 13.023 1 97.25 73 ALA A C 1
ATOM 545 O O . ALA A 1 73 ? -20.234 23.484 13.094 1 97.25 73 ALA A O 1
ATOM 546 N N . GLU A 1 74 ? -21.75 22.031 13.812 1 97.38 74 GLU A N 1
ATOM 547 C CA . GLU A 1 74 ? -22.219 22.922 14.859 1 97.38 74 GLU A CA 1
ATOM 548 C C . GLU A 1 74 ? -21.109 23.25 15.859 1 97.38 74 GLU A C 1
ATOM 550 O O . GLU A 1 74 ? -20.953 24.391 16.281 1 97.38 74 GLU A O 1
ATOM 555 N N . ALA A 1 75 ? -20.391 22.266 16.219 1 96 75 ALA A N 1
ATOM 556 C CA . ALA A 1 75 ? -19.281 22.469 17.141 1 96 75 ALA A CA 1
ATOM 557 C C . ALA A 1 75 ? -18.234 23.406 16.562 1 96 75 ALA A C 1
ATOM 559 O O . ALA A 1 75 ? -17.688 24.25 17.266 1 96 75 ALA A O 1
ATOM 560 N N . LEU A 1 76 ? -17.969 23.297 15.305 1 96 76 LEU A N 1
ATOM 561 C CA . LEU A 1 76 ? -16.984 24.141 14.625 1 96 76 LEU A CA 1
ATOM 562 C C . LEU A 1 76 ? -17.469 25.578 14.539 1 96 76 LEU A C 1
ATOM 564 O O . LEU A 1 76 ? -16.719 26.516 14.797 1 96 76 LEU A O 1
ATOM 568 N N . VAL A 1 77 ? -18.75 25.703 14.234 1 95.81 77 VAL A N 1
ATOM 569 C CA . VAL A 1 77 ? -19.344 27.031 14.094 1 95.81 77 VAL A CA 1
ATOM 570 C C . VAL A 1 77 ? -19.312 27.75 15.438 1 95.81 77 VAL A C 1
ATOM 572 O O . VAL A 1 77 ? -19.047 28.953 15.5 1 95.81 77 VAL A O 1
ATOM 575 N N . LYS A 1 78 ? -19.516 27 16.422 1 95.25 78 LYS A N 1
ATOM 576 C CA . LYS A 1 78 ? -19.453 27.578 17.766 1 95.25 78 LYS A CA 1
ATOM 577 C C . LYS A 1 78 ? -18.062 28.125 18.078 1 95.25 78 LYS A C 1
ATOM 579 O O . LYS A 1 78 ? -17.922 29.078 18.844 1 95.25 78 LYS A O 1
ATOM 584 N N . GLU A 1 79 ? -17.109 27.578 17.469 1 93.69 79 GLU A N 1
ATOM 585 C CA . GLU A 1 79 ? -15.727 28 17.672 1 93.69 79 GLU A CA 1
ATOM 586 C C . GLU A 1 79 ? -15.305 29.031 16.625 1 93.69 79 GLU A C 1
ATOM 588 O O . GLU A 1 79 ? -14.117 29.344 16.516 1 93.69 79 GLU A O 1
ATOM 593 N N . GLY A 1 80 ? -16.234 29.422 15.766 1 93.38 80 GLY A N 1
ATOM 594 C CA . GLY A 1 80 ? -15.969 30.5 14.828 1 93.38 80 GLY A CA 1
ATOM 595 C C . GLY A 1 80 ? -15.484 30 13.477 1 93.38 80 GLY A C 1
ATOM 596 O O . GLY A 1 80 ? -14.922 30.766 12.695 1 93.38 80 GLY A O 1
ATOM 597 N N . VAL A 1 81 ? -15.641 28.734 13.164 1 95.38 81 VAL A N 1
ATOM 598 C CA . VAL A 1 81 ? -15.195 28.156 11.898 1 95.38 81 VAL A CA 1
ATOM 599 C C . VAL A 1 81 ? -16.406 27.906 10.992 1 95.38 81 VAL A C 1
ATOM 601 O O . VAL A 1 81 ? -17.359 27.25 11.391 1 95.38 81 VAL A O 1
ATOM 604 N N . GLU A 1 82 ? -16.375 28.516 9.852 1 96.19 82 GLU A N 1
ATOM 605 C CA . GLU A 1 82 ? -17.422 28.219 8.875 1 96.19 82 GLU A CA 1
ATOM 606 C C . GLU A 1 82 ? -17.344 26.781 8.406 1 96.19 82 GLU A C 1
ATOM 608 O O . GLU A 1 82 ? -16.281 26.297 8.016 1 96.19 82 GLU A O 1
ATOM 613 N N . ALA A 1 83 ? -18.516 26.094 8.477 1 97.12 83 ALA A N 1
ATOM 614 C CA . ALA A 1 83 ? -18.547 24.688 8.109 1 97.12 83 ALA A CA 1
ATOM 615 C C . ALA A 1 83 ? -19.734 24.375 7.203 1 97.12 83 ALA A C 1
ATOM 617 O O . ALA A 1 83 ? -20.859 24.828 7.461 1 97.12 83 ALA A O 1
ATOM 618 N N . THR A 1 84 ? -19.484 23.703 6.117 1 97.25 84 THR A N 1
ATOM 619 C CA . THR A 1 84 ? -20.516 23.203 5.211 1 97.25 84 THR A CA 1
ATOM 620 C C . THR A 1 84 ? -20.469 21.688 5.109 1 97.25 84 THR A C 1
ATOM 622 O O . THR A 1 84 ? -19.438 21.078 5.426 1 97.25 84 THR A O 1
ATOM 625 N N . ILE A 1 85 ? -21.578 21.109 4.77 1 97.75 85 ILE A N 1
ATOM 626 C CA . ILE A 1 85 ? -21.656 19.656 4.641 1 97.75 85 ILE A CA 1
ATOM 627 C C . ILE A 1 85 ? -21.984 19.281 3.195 1 97.75 85 ILE A C 1
ATOM 629 O O . ILE A 1 85 ? -22.844 19.906 2.568 1 97.75 85 ILE A O 1
ATOM 633 N N . LYS A 1 86 ? -21.25 18.359 2.695 1 97.19 86 LYS A N 1
ATOM 634 C CA . LYS A 1 86 ? -21.484 17.812 1.362 1 97.19 86 LYS A CA 1
ATOM 635 C C . LYS A 1 86 ? -21.5 16.281 1.385 1 97.19 86 LYS A C 1
ATOM 637 O O . LYS A 1 86 ? -20.812 15.672 2.203 1 97.19 86 LYS A O 1
ATOM 642 N N . GLN A 1 87 ? -22.297 15.727 0.49 1 95.12 87 GLN A N 1
ATOM 643 C CA . GLN A 1 87 ? -22.359 14.273 0.344 1 95.12 87 GLN A CA 1
ATOM 644 C C . GLN A 1 87 ? -22.172 13.859 -1.11 1 95.12 87 GLN A C 1
ATOM 646 O O . GLN A 1 87 ? -22.688 14.5 -2.023 1 95.12 87 GLN A O 1
ATOM 651 N N . ARG A 1 88 ? -21.375 12.844 -1.29 1 94.38 88 ARG A N 1
ATOM 652 C CA . ARG A 1 88 ? -21.172 12.258 -2.611 1 94.38 88 ARG A CA 1
ATOM 653 C C . ARG A 1 88 ? -21.375 10.742 -2.58 1 94.38 88 ARG A C 1
ATOM 655 O O . ARG A 1 88 ? -21.094 10.094 -1.568 1 94.38 88 ARG A O 1
ATOM 662 N N . ASP A 1 89 ? -21.844 10.242 -3.729 1 92.81 89 ASP A N 1
ATOM 663 C CA . ASP A 1 89 ? -21.953 8.797 -3.912 1 92.81 89 ASP A CA 1
ATOM 664 C C . ASP A 1 89 ? -20.812 8.25 -4.766 1 92.81 89 ASP A C 1
ATOM 666 O O . ASP A 1 89 ? -20.516 8.797 -5.828 1 92.81 89 ASP A O 1
ATOM 670 N N . GLY A 1 90 ? -20.156 7.312 -4.215 1 90.19 90 GLY A N 1
ATOM 671 C CA . GLY A 1 90 ? -19.062 6.695 -4.945 1 90.19 90 GLY A CA 1
ATOM 672 C C . GLY A 1 90 ? -18 6.102 -4.035 1 90.19 90 GLY A C 1
ATOM 673 O O . GLY A 1 90 ? -18.219 5.926 -2.838 1 90.19 90 GLY A O 1
ATOM 674 N N . LYS A 1 91 ? -16.922 5.75 -4.645 1 88.31 91 LYS A N 1
ATOM 675 C CA . LYS A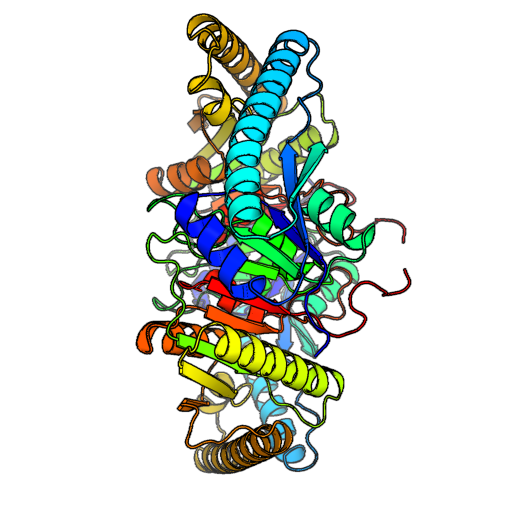 1 91 ? -15.789 5.246 -3.869 1 88.31 91 LYS A CA 1
ATOM 676 C C . LYS A 1 91 ? -15.062 6.387 -3.158 1 88.31 91 LYS A C 1
ATOM 678 O O . LYS A 1 91 ? -14.75 7.406 -3.771 1 88.31 91 LYS A O 1
ATOM 683 N N . PRO A 1 92 ? -14.781 6.258 -1.955 1 89.88 92 PRO A N 1
ATOM 684 C CA . PRO A 1 92 ? -14.242 7.363 -1.152 1 89.88 92 PRO A CA 1
ATOM 685 C C . PRO A 1 92 ? -13 7.992 -1.77 1 89.88 92 PRO A C 1
ATOM 687 O O . PRO A 1 92 ? -12.953 9.211 -1.974 1 89.88 92 PRO A O 1
ATOM 690 N N . GLY A 1 93 ? -11.969 7.211 -2.107 1 89.25 93 GLY A N 1
ATOM 691 C CA . GLY A 1 93 ? -10.758 7.77 -2.686 1 89.25 93 GLY A CA 1
ATOM 692 C C . GLY A 1 93 ? -11.023 8.625 -3.908 1 89.25 93 GLY A C 1
ATOM 693 O O . GLY A 1 93 ? -10.531 9.75 -4 1 89.25 93 GLY A O 1
ATOM 694 N N . ARG A 1 94 ? -11.836 8.164 -4.734 1 89.81 94 ARG A N 1
ATOM 695 C CA . ARG A 1 94 ? -12.156 8.844 -5.984 1 89.81 94 ARG A CA 1
ATOM 696 C C . ARG A 1 94 ? -12.938 10.133 -5.727 1 89.81 94 ARG A C 1
ATOM 698 O O . ARG A 1 94 ? -12.602 11.188 -6.27 1 89.81 94 ARG A O 1
ATOM 705 N N . GLU A 1 95 ? -13.922 10 -4.91 1 93.88 95 GLU A N 1
ATOM 706 C CA . 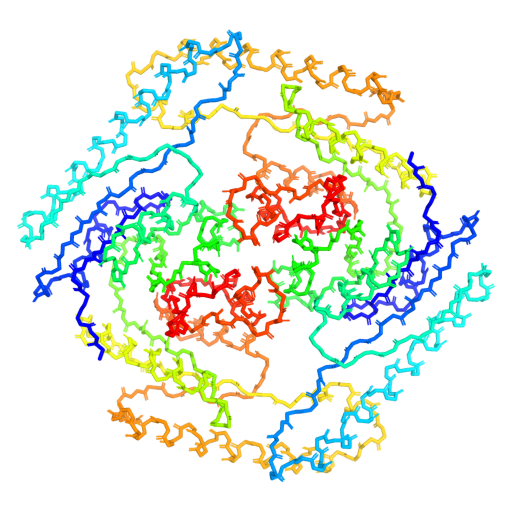GLU A 1 95 ? -14.812 11.141 -4.699 1 93.88 95 GLU A CA 1
ATOM 707 C C . GLU A 1 95 ? -14.109 12.242 -3.906 1 93.88 95 GLU A C 1
ATOM 709 O O . GLU A 1 95 ? -14.375 13.43 -4.121 1 93.88 95 GLU A O 1
ATOM 714 N N . ILE A 1 96 ? -13.258 11.898 -3 1 95.19 96 ILE A N 1
ATOM 715 C CA . ILE A 1 96 ? -12.5 12.891 -2.256 1 95.19 96 ILE A CA 1
ATOM 716 C C . ILE A 1 96 ? -11.57 13.648 -3.205 1 95.19 96 ILE A C 1
ATOM 718 O O . ILE A 1 96 ? -11.547 14.883 -3.203 1 95.19 96 ILE A O 1
ATOM 722 N N . ILE A 1 97 ? -10.883 12.891 -4.008 1 92.62 97 ILE A N 1
ATOM 723 C CA . ILE A 1 97 ? -9.945 13.5 -4.945 1 92.62 97 ILE A CA 1
ATOM 724 C C . ILE A 1 97 ? -10.711 14.375 -5.941 1 92.62 97 ILE A C 1
ATOM 726 O O . ILE A 1 97 ? -10.258 15.461 -6.297 1 92.62 97 ILE A O 1
ATOM 730 N N . ARG A 1 98 ? -11.828 13.875 -6.363 1 92.88 98 ARG A N 1
ATOM 731 C CA . ARG A 1 98 ? -12.664 14.664 -7.258 1 92.88 98 ARG A CA 1
ATOM 732 C C . ARG A 1 98 ? -13.07 15.984 -6.609 1 92.88 98 ARG A C 1
ATOM 734 O O . ARG A 1 98 ? -12.977 17.047 -7.234 1 92.88 98 ARG A O 1
ATOM 741 N N . GLU A 1 99 ? -13.492 15.906 -5.406 1 96.25 99 GLU A N 1
ATOM 742 C CA . GLU A 1 99 ? -13.875 17.109 -4.684 1 96.25 99 GLU A CA 1
ATOM 743 C C . GLU A 1 99 ? -12.703 18.078 -4.566 1 96.25 99 GLU A C 1
ATOM 745 O O . GLU A 1 99 ? -12.867 19.297 -4.742 1 96.25 99 GLU A O 1
ATOM 750 N N . VAL A 1 100 ? -11.555 17.594 -4.277 1 95.62 100 VAL A N 1
ATOM 751 C CA . VAL A 1 100 ? -10.344 18.391 -4.145 1 95.62 100 VAL A CA 1
ATOM 752 C C . VAL A 1 100 ? -10.039 19.094 -5.465 1 95.62 100 VAL A C 1
ATOM 754 O O . VAL A 1 100 ? -9.727 20.281 -5.48 1 95.62 100 VAL A O 1
ATOM 757 N N . THR A 1 101 ? -10.195 18.375 -6.539 1 92.12 101 THR A N 1
ATOM 758 C CA . THR A 1 101 ? -9.828 18.875 -7.852 1 92.12 101 THR A CA 1
ATOM 759 C C . THR A 1 101 ? -10.867 19.875 -8.352 1 92.12 101 THR A C 1
ATOM 761 O O . THR A 1 101 ? -10.539 20.797 -9.117 1 92.12 101 THR A O 1
ATOM 764 N N . GLU A 1 102 ? -12.086 19.688 -7.93 1 94.62 102 GLU A N 1
ATOM 765 C CA . GLU A 1 102 ? -13.18 20.547 -8.398 1 94.62 102 GLU A CA 1
ATOM 766 C C . GLU A 1 102 ? -13.305 21.797 -7.539 1 94.62 102 GLU A C 1
ATOM 768 O O . GLU A 1 102 ? -14.07 22.703 -7.867 1 94.62 102 GLU A O 1
ATOM 773 N N . THR A 1 103 ? -12.562 21.828 -6.465 1 94.5 103 THR A N 1
ATOM 774 C CA . THR A 1 103 ? -12.633 22.969 -5.555 1 94.5 103 THR A CA 1
ATOM 775 C C . THR A 1 103 ? -11.242 23.531 -5.266 1 94.5 103 THR A C 1
ATOM 777 O O . THR A 1 103 ? -10.242 22.969 -5.707 1 94.5 103 THR A O 1
ATOM 780 N N . ASP A 1 104 ? -11.172 24.609 -4.668 1 90.62 104 ASP A N 1
ATOM 781 C CA . ASP A 1 104 ? -9.914 25.234 -4.262 1 90.62 104 ASP A CA 1
ATOM 782 C C . ASP A 1 104 ? -9.461 24.719 -2.895 1 90.62 104 ASP A C 1
ATOM 784 O O . ASP A 1 104 ? -9.141 25.5 -2.006 1 90.62 104 ASP A O 1
ATOM 788 N N . CYS A 1 105 ? -9.344 23.453 -2.736 1 95.5 105 CYS A N 1
ATOM 789 C CA . CYS A 1 105 ? -8.969 22.828 -1.471 1 95.5 105 CYS A CA 1
ATOM 790 C C . CYS A 1 105 ? -7.473 22.953 -1.219 1 95.5 105 CYS A C 1
ATOM 792 O O . CYS A 1 105 ? -6.668 22.75 -2.127 1 95.5 105 CYS A O 1
ATOM 794 N N . ASP A 1 106 ? -7.125 23.266 0.056 1 94.38 106 ASP A N 1
ATOM 795 C CA . ASP A 1 106 ? -5.723 23.438 0.422 1 94.38 106 ASP A CA 1
ATOM 796 C C . ASP A 1 106 ? -5.223 22.266 1.263 1 94.38 106 ASP A C 1
ATOM 798 O O . ASP A 1 106 ? -4.016 22.047 1.378 1 94.38 106 ASP A O 1
ATOM 802 N N . LEU A 1 107 ? -6.184 21.594 1.872 1 95.62 107 LEU A N 1
ATOM 803 C CA . LEU A 1 107 ? -5.828 20.547 2.828 1 95.62 107 LEU A CA 1
ATOM 804 C C . LEU A 1 107 ? -6.973 19.547 3.006 1 95.62 107 LEU A C 1
ATOM 806 O O . LEU A 1 107 ? -8.133 19.953 3.107 1 95.62 107 LEU A O 1
ATOM 810 N N . VAL A 1 108 ? -6.645 18.328 2.965 1 97.38 108 VAL A N 1
ATOM 811 C CA . VAL A 1 108 ? -7.598 17.281 3.322 1 97.38 108 VAL A CA 1
ATOM 812 C C . VAL A 1 108 ? -7.258 16.719 4.703 1 97.38 108 VAL A C 1
ATOM 814 O O . VAL A 1 108 ? -6.098 16.406 4.98 1 97.38 108 VAL A O 1
ATOM 817 N N . ILE A 1 109 ? -8.258 16.609 5.555 1 96.06 109 ILE A N 1
ATOM 818 C CA . ILE A 1 109 ? -8.102 16 6.875 1 96.06 109 ILE A CA 1
ATOM 819 C C . ILE A 1 109 ? -9.016 14.781 6.992 1 96.06 109 ILE A C 1
ATOM 821 O O . ILE A 1 109 ? -10.188 14.836 6.609 1 96.06 109 ILE A O 1
ATOM 825 N N . LYS A 1 110 ? -8.461 13.711 7.461 1 95.44 110 LYS A N 1
ATOM 826 C CA . LYS A 1 110 ? -9.234 12.477 7.598 1 95.44 110 LYS A CA 1
ATOM 827 C C . LYS A 1 110 ? -8.727 11.641 8.773 1 95.44 110 LYS A C 1
ATOM 829 O O . LYS A 1 110 ? -7.52 11.5 8.969 1 95.44 110 LYS A O 1
ATOM 834 N N . PRO A 1 111 ? -9.703 11.148 9.602 1 93.31 111 PRO A N 1
ATOM 835 C CA . PRO A 1 111 ? -9.25 10.125 10.547 1 93.31 111 PRO A CA 1
ATOM 836 C C . PRO A 1 111 ? -8.773 8.852 9.859 1 93.31 111 PRO A C 1
ATOM 838 O O . PRO A 1 111 ? -9.336 8.445 8.844 1 93.31 111 PRO A O 1
ATOM 841 N N . ALA A 1 112 ? -7.73 8.32 10.391 1 91.56 112 ALA A N 1
ATOM 842 C CA . ALA A 1 112 ? -7.238 7.051 9.852 1 91.56 112 ALA A CA 1
ATOM 843 C C . ALA A 1 112 ? -8.312 5.969 9.922 1 91.56 112 ALA A C 1
ATOM 845 O O . ALA A 1 112 ? -9.117 5.945 10.852 1 91.56 112 ALA A O 1
ATOM 846 N N . GLU A 1 113 ? -8.383 5.129 8.891 1 80.88 113 GLU A N 1
ATOM 847 C CA . GLU A 1 113 ? -9.391 4.074 8.812 1 80.88 113 GLU A CA 1
ATOM 848 C C . GLU A 1 113 ? -9.109 2.963 9.82 1 80.88 113 GLU A C 1
ATOM 850 O O . GLU A 1 113 ? -10.016 2.238 10.227 1 80.88 113 GLU A O 1
ATOM 855 N N . SER A 1 114 ? -7.875 2.754 10.273 1 65.06 114 SER A N 1
ATOM 856 C CA . SER A 1 114 ? -7.555 1.544 11.023 1 65.06 114 SER A CA 1
ATOM 857 C C . SER A 1 114 ? -8.492 1.366 12.211 1 65.06 114 SER A C 1
ATOM 859 O O . SER A 1 114 ? -8.742 2.312 12.961 1 65.06 114 SER A O 1
ATOM 861 N N . GLU A 1 115 ? -9.375 0.52 11.852 1 53.16 115 GLU A N 1
ATOM 862 C CA . GLU A 1 115 ? -10.258 0.049 12.922 1 53.16 115 GLU A CA 1
ATOM 863 C C . GLU A 1 115 ? -9.461 -0.589 14.055 1 53.16 115 GLU A C 1
ATOM 865 O O . GLU A 1 115 ? -8.328 -1.039 13.852 1 53.16 115 GLU A O 1
ATOM 870 N N . GLY A 1 116 ? -9.898 -0.801 15.109 1 49.44 116 GLY A N 1
ATOM 871 C CA . GLY A 1 116 ? -9.477 -1.482 16.328 1 49.44 116 GLY A CA 1
ATOM 872 C C . GLY A 1 116 ? -8.203 -2.279 16.156 1 49.44 116 GLY A C 1
ATOM 873 O O . GLY A 1 116 ? -7.641 -2.338 15.055 1 49.44 116 GLY A O 1
ATOM 874 N N . ARG A 1 117 ? -7.715 -2.863 17.188 1 46.78 117 ARG A N 1
ATOM 875 C CA . ARG A 1 117 ? -6.59 -3.721 17.547 1 46.78 117 ARG A CA 1
ATOM 876 C C . ARG A 1 117 ? -6.391 -4.828 16.516 1 46.78 117 ARG A C 1
ATOM 878 O O . ARG A 1 117 ? -5.371 -5.523 16.531 1 46.78 117 ARG A O 1
ATOM 885 N N . LYS A 1 118 ? -7.477 -4.852 15.547 1 49.81 118 LYS A N 1
ATOM 886 C CA . LYS A 1 118 ? -7.344 -6.094 14.789 1 49.81 118 LYS A CA 1
ATOM 887 C C . LYS A 1 118 ? -6.477 -5.887 13.547 1 49.81 118 LYS A C 1
ATOM 889 O O . LYS A 1 118 ? -5.973 -6.852 12.969 1 49.81 118 LYS A O 1
ATOM 894 N N . LEU A 1 119 ? -6.379 -4.5 13.078 1 54.88 119 LEU A N 1
ATOM 895 C CA . LEU A 1 119 ? -5.523 -4.32 11.914 1 54.88 119 LEU A CA 1
ATOM 896 C C . LEU A 1 119 ? -4.141 -3.826 12.32 1 54.88 119 LEU A C 1
ATOM 898 O O . LEU A 1 119 ? -4.02 -2.961 13.188 1 54.88 119 LEU A O 1
ATOM 902 N N . GLU A 1 120 ? -3.178 -4.5 11.852 1 64.75 120 GLU A N 1
ATOM 903 C CA . GLU A 1 120 ? -1.778 -4.254 12.188 1 64.75 120 GLU A CA 1
ATOM 904 C C . GLU A 1 120 ? -1.283 -2.947 11.578 1 64.75 120 GLU A C 1
ATOM 906 O O . GLU A 1 120 ? -0.136 -2.549 11.797 1 64.75 120 GLU A O 1
ATOM 911 N N . PHE A 1 121 ? -2.334 -2.199 10.852 1 79.38 121 PHE A N 1
ATOM 912 C CA . PHE A 1 121 ? -1.846 -0.961 10.25 1 79.38 121 PHE A CA 1
ATOM 913 C C . PHE A 1 121 ? -2.773 0.201 10.586 1 79.38 121 PHE A C 1
ATOM 915 O O . PHE A 1 121 ? -3.99 0.024 10.68 1 79.38 121 PHE A O 1
ATOM 922 N N . LEU A 1 122 ? -2.287 1.27 10.734 1 87.25 122 LEU A N 1
ATOM 923 C CA . LEU A 1 122 ? -3.016 2.477 11.109 1 87.25 122 LEU A CA 1
ATOM 924 C C . LEU A 1 122 ? -3.811 3.02 9.93 1 87.25 122 LEU A C 1
ATOM 926 O O . LEU A 1 122 ? -4.992 3.352 10.062 1 87.25 122 LEU A O 1
ATOM 930 N N . PHE A 1 123 ? -3.195 3.027 8.75 1 90.94 123 PHE A N 1
ATOM 931 C CA . PHE A 1 123 ? -3.814 3.633 7.578 1 90.94 123 PHE A CA 1
ATOM 932 C C . PHE A 1 123 ? -4.477 2.57 6.711 1 90.94 123 PHE A C 1
ATOM 934 O O . PHE A 1 123 ? -3.863 1.554 6.387 1 90.94 123 PHE A O 1
ATOM 941 N N . GLY A 1 124 ? -5.703 2.859 6.363 1 88.75 124 GLY A N 1
ATOM 942 C CA . GLY A 1 124 ? -6.438 1.954 5.492 1 88.75 124 GLY A CA 1
ATOM 943 C C . GLY A 1 124 ? -6.246 2.26 4.016 1 88.75 124 GLY A C 1
ATOM 944 O O . GLY A 1 124 ? -5.434 3.113 3.654 1 88.75 124 GLY A O 1
ATOM 945 N N . SER A 1 125 ? -6.988 1.565 3.227 1 86.25 125 SER A N 1
ATOM 946 C CA . SER A 1 125 ? -6.832 1.652 1.778 1 86.25 125 SER A CA 1
ATOM 947 C C . SER A 1 125 ? -7.156 3.053 1.271 1 86.25 125 SER A C 1
ATOM 949 O O . SER A 1 125 ? -6.492 3.559 0.365 1 86.25 125 SER A O 1
ATOM 951 N N . THR A 1 126 ? -8.211 3.67 1.807 1 89.5 126 THR A N 1
ATOM 952 C CA . THR A 1 126 ? -8.562 5.02 1.377 1 89.5 126 THR A CA 1
ATOM 953 C C . THR A 1 126 ? -7.461 6.008 1.75 1 89.5 126 THR A C 1
ATOM 955 O O . THR A 1 126 ? -7.109 6.883 0.955 1 89.5 126 THR A O 1
ATOM 958 N N . ASP A 1 127 ? -6.953 5.816 2.91 1 92.62 127 ASP A N 1
ATOM 959 C CA . ASP A 1 127 ? -5.852 6.676 3.334 1 92.62 127 ASP A CA 1
ATOM 960 C C . ASP A 1 127 ? -4.672 6.574 2.369 1 92.62 127 ASP A C 1
ATOM 962 O O . ASP A 1 127 ? -4.148 7.594 1.91 1 92.62 127 ASP A O 1
ATOM 966 N N . MET A 1 128 ? -4.352 5.387 2.037 1 89.88 128 MET A N 1
ATOM 967 C CA . MET A 1 128 ? -3.207 5.141 1.162 1 89.88 128 MET A CA 1
ATOM 968 C C . MET A 1 128 ? -3.463 5.703 -0.233 1 89.88 128 MET A C 1
ATOM 970 O O . MET A 1 128 ? -2.551 6.234 -0.868 1 89.88 128 MET A O 1
ATOM 974 N N . GLN A 1 129 ? -4.629 5.598 -0.656 1 88.31 129 GLN A N 1
ATOM 975 C CA . GLN A 1 129 ? -4.988 6.168 -1.95 1 88.31 129 GLN A CA 1
ATOM 976 C C . GLN A 1 129 ? -4.809 7.68 -1.957 1 88.31 129 GLN A C 1
ATOM 978 O O . GLN A 1 129 ? -4.297 8.25 -2.928 1 88.31 129 GLN A O 1
ATOM 983 N N . LEU A 1 130 ? -5.203 8.234 -0.927 1 92.69 130 LEU A N 1
ATOM 984 C CA . LEU A 1 130 ? -5.066 9.68 -0.83 1 92.69 130 LEU A CA 1
ATOM 985 C C . LEU A 1 130 ? -3.598 10.086 -0.753 1 92.69 130 LEU A C 1
ATOM 987 O O . LEU A 1 130 ? -3.176 11.039 -1.411 1 92.69 130 LEU A O 1
ATOM 991 N N . PHE A 1 131 ? -2.859 9.344 0.006 1 93.06 131 PHE A N 1
ATOM 992 C CA . PHE A 1 131 ? -1.431 9.625 0.082 1 93.06 131 PHE A CA 1
ATOM 993 C C . PHE A 1 131 ? -0.787 9.539 -1.297 1 93.06 131 PHE A C 1
ATOM 995 O O . PHE A 1 131 ? 0.151 10.281 -1.599 1 93.06 131 PHE A O 1
ATOM 1002 N N . ARG A 1 132 ? -1.309 8.703 -2.066 1 88.31 132 ARG A N 1
ATOM 1003 C CA . ARG A 1 132 ? -0.712 8.406 -3.367 1 88.31 132 ARG A CA 1
ATOM 1004 C C . ARG A 1 132 ? -1.16 9.422 -4.414 1 88.31 132 ARG A C 1
ATOM 1006 O O . ARG A 1 132 ? -0.372 9.828 -5.27 1 88.31 132 ARG A O 1
ATOM 1013 N N . LEU A 1 133 ? -2.406 9.93 -4.309 1 87.38 133 LEU A N 1
ATOM 1014 C CA . LEU A 1 133 ? -2.973 10.539 -5.512 1 87.38 133 LEU A CA 1
ATOM 1015 C C . LEU A 1 133 ? -3.457 11.953 -5.23 1 87.38 133 LEU A C 1
ATOM 1017 O O . LEU A 1 133 ? -3.686 12.734 -6.16 1 87.38 133 LEU A O 1
ATOM 1021 N N . CYS A 1 134 ? -3.709 12.227 -4.02 1 92.25 134 CYS A N 1
ATOM 1022 C CA . CYS A 1 134 ? -4.297 13.531 -3.732 1 92.25 134 CYS A CA 1
ATOM 1023 C C . CYS A 1 134 ? -3.312 14.656 -4.035 1 92.25 134 CYS A C 1
ATOM 1025 O O . CYS A 1 134 ? -2.182 14.641 -3.543 1 92.25 134 CYS A O 1
ATOM 1027 N N . PRO A 1 135 ? -3.723 15.625 -4.809 1 91.38 135 PRO A N 1
ATOM 1028 C CA . PRO A 1 135 ? -2.781 16.656 -5.254 1 91.38 135 PRO A CA 1
ATOM 1029 C C . PRO A 1 135 ? -2.49 17.688 -4.176 1 91.38 135 PRO A C 1
ATOM 1031 O O . PRO A 1 135 ? -1.573 18.5 -4.324 1 91.38 135 PRO A O 1
ATOM 1034 N N . VAL A 1 136 ? -3.242 17.719 -3.109 1 94.75 136 VAL A N 1
ATOM 1035 C CA . VAL A 1 136 ? -3.014 18.656 -2.021 1 94.75 136 VAL A CA 1
ATOM 1036 C C . VAL A 1 136 ? -2.545 17.906 -0.775 1 94.75 136 VAL A C 1
ATOM 1038 O O . VAL A 1 136 ? -2.658 16.688 -0.7 1 94.75 136 VAL A O 1
ATOM 1041 N N . PRO A 1 137 ? -2.027 18.625 0.226 1 95.69 137 PRO A N 1
ATOM 1042 C CA . PRO A 1 137 ? -1.62 17.969 1.472 1 95.69 137 PRO A CA 1
ATOM 1043 C C . PRO A 1 137 ? -2.75 17.172 2.115 1 95.69 137 PRO A C 1
ATOM 1045 O O . PRO A 1 137 ? -3.902 17.625 2.117 1 95.69 137 PRO A O 1
ATOM 1048 N N . VAL A 1 138 ? -2.395 15.992 2.594 1 97.06 138 VAL A N 1
ATOM 1049 C CA . VAL A 1 138 ? -3.348 15.109 3.258 1 97.06 138 VAL A CA 1
ATOM 1050 C C . VAL A 1 138 ? -2.895 14.844 4.691 1 97.06 138 VAL A C 1
ATOM 1052 O O . VAL A 1 138 ? -1.801 14.32 4.918 1 97.06 138 VAL A O 1
ATOM 1055 N N . TRP A 1 139 ? -3.727 15.227 5.574 1 95.88 139 TRP A N 1
ATOM 1056 C CA . TRP A 1 139 ? -3.504 15 6.996 1 95.88 139 TRP A CA 1
ATOM 1057 C C . TRP A 1 139 ? -4.414 13.891 7.516 1 95.88 139 TRP A C 1
ATOM 1059 O O . TRP A 1 139 ? -5.613 14.109 7.715 1 95.88 139 TRP A O 1
ATOM 1069 N N . VAL A 1 140 ? -3.801 12.727 7.73 1 95.56 140 VAL A N 1
ATOM 1070 C CA . VAL A 1 140 ? -4.547 11.617 8.312 1 95.56 140 VAL A CA 1
ATOM 1071 C C . VAL A 1 140 ? -4.137 11.438 9.773 1 95.56 140 VAL A C 1
ATOM 1073 O O . VAL A 1 140 ? -2.963 11.188 10.07 1 95.56 140 VAL A O 1
ATOM 1076 N N . PHE A 1 141 ? -5.051 11.516 10.625 1 91.62 141 PHE A N 1
ATOM 1077 C CA . PHE A 1 141 ? -4.664 11.516 12.031 1 91.62 141 PHE A CA 1
ATOM 1078 C C . PHE A 1 141 ? -5.043 10.203 12.695 1 91.62 141 PHE A C 1
ATOM 1080 O O . PHE A 1 141 ? -6.07 9.602 12.367 1 91.62 141 PHE A O 1
ATOM 1087 N N . LYS A 1 142 ? -4.195 9.781 13.555 1 88.81 142 LYS A N 1
ATOM 1088 C CA . LYS A 1 142 ? -4.426 8.617 14.406 1 88.81 142 LYS A CA 1
ATOM 1089 C C . LYS A 1 142 ? -5.578 8.875 15.375 1 88.81 142 LYS A C 1
ATOM 1091 O O . LYS A 1 142 ? -5.625 9.914 16.031 1 88.81 142 LYS A O 1
ATOM 1096 N N . PRO A 1 143 ? -6.418 7.906 15.328 1 79.75 143 PRO A N 1
ATOM 1097 C CA . PRO A 1 143 ? -7.512 8.062 16.297 1 79.75 143 PRO A CA 1
ATOM 1098 C C . PRO A 1 143 ? -7.02 8.164 17.734 1 79.75 143 PRO A C 1
ATOM 1100 O O . PRO A 1 143 ? -6.164 7.379 18.156 1 79.75 143 PRO A O 1
ATOM 1103 N N . THR A 1 144 ? -7.281 9.219 18.312 1 75.31 144 THR A N 1
ATOM 1104 C CA . THR A 1 144 ? -6.855 9.453 19.688 1 75.31 144 THR A CA 1
ATOM 1105 C C . THR A 1 144 ? -7.898 10.266 20.438 1 75.31 144 THR A C 1
ATOM 1107 O O . THR A 1 144 ? -8.797 10.852 19.828 1 75.31 144 THR A O 1
ATOM 1110 N N . GLN A 1 145 ? -7.707 10.016 21.75 1 67.62 145 GLN A N 1
ATOM 1111 C CA . GLN A 1 145 ? -8.539 10.828 22.625 1 67.62 145 GLN A CA 1
ATOM 1112 C C . GLN A 1 145 ? -7.875 12.172 22.922 1 67.62 145 GLN A C 1
ATOM 1114 O O . GLN A 1 145 ? -8.539 13.125 23.328 1 67.62 145 GLN A O 1
ATOM 1119 N N . SER A 1 146 ? -6.574 12.172 22.766 1 69.12 146 SER A N 1
ATOM 1120 C CA . SER A 1 146 ? -5.836 13.398 23.016 1 69.12 146 SER A CA 1
ATOM 1121 C C . SER A 1 146 ? -5.398 14.062 21.719 1 69.12 146 SER A C 1
ATOM 1123 O O . SER A 1 146 ? -4.395 13.672 21.125 1 69.12 146 SER A O 1
ATOM 1125 N N . PRO A 1 147 ? -6.102 15.109 21.422 1 71.5 147 PRO A N 1
ATOM 1126 C CA . PRO A 1 147 ? -5.855 15.727 20.109 1 71.5 147 PRO A CA 1
ATOM 1127 C C . PRO A 1 147 ? -4.586 16.578 20.094 1 71.5 147 PRO A C 1
ATOM 1129 O O . PRO A 1 147 ? -4.211 17.109 19.047 1 71.5 147 PRO A O 1
ATOM 1132 N N . GLU A 1 148 ? -3.9 16.562 21.172 1 82.94 148 GLU A N 1
ATOM 1133 C CA . GLU A 1 148 ? -2.756 17.469 21.219 1 82.94 148 GLU A CA 1
ATOM 1134 C C . GLU A 1 148 ? -1.583 16.922 20.406 1 82.94 148 GLU A C 1
ATOM 1136 O O . GLU A 1 148 ? -1.277 15.727 20.484 1 82.94 148 GLU A O 1
ATOM 1141 N N . ILE A 1 149 ? -1.052 17.766 19.641 1 90 149 ILE A N 1
ATOM 1142 C CA . ILE A 1 149 ? 0.184 17.469 18.922 1 90 149 ILE A CA 1
ATOM 1143 C C . ILE A 1 149 ? 1.37 18.078 19.672 1 90 149 ILE A C 1
ATOM 1145 O O . ILE A 1 149 ? 1.521 19.297 19.719 1 90 149 ILE A O 1
ATOM 1149 N N . LYS A 1 150 ? 2.174 17.234 20.281 1 93.56 150 LYS A N 1
ATOM 1150 C CA . LYS A 1 150 ? 3.285 17.719 21.094 1 93.56 150 LYS A CA 1
ATOM 1151 C C . LYS A 1 150 ? 4.605 17.625 20.344 1 93.56 150 LYS A C 1
ATOM 1153 O O . LYS A 1 150 ? 5.5 18.453 20.547 1 93.56 150 LYS A O 1
ATOM 1158 N N . ARG A 1 151 ? 4.684 16.641 19.516 1 96.56 151 ARG A N 1
ATOM 1159 C CA . ARG A 1 151 ? 5.93 16.406 18.797 1 96.56 151 ARG A CA 1
ATOM 1160 C C . ARG A 1 151 ? 5.66 16.156 17.312 1 96.56 151 ARG A C 1
ATOM 1162 O O . ARG A 1 151 ? 4.875 15.281 16.953 1 96.56 151 ARG A O 1
ATOM 1169 N N . ILE A 1 152 ? 6.332 16.922 16.469 1 96.12 152 ILE A N 1
ATOM 1170 C CA . ILE A 1 152 ? 6.23 16.812 15.023 1 96.12 152 ILE A CA 1
ATOM 1171 C C . ILE A 1 152 ? 7.59 16.438 14.438 1 96.12 152 ILE A C 1
ATOM 1173 O O . ILE A 1 152 ? 8.617 17 14.82 1 96.12 152 ILE A O 1
ATOM 1177 N N . MET A 1 153 ? 7.633 15.484 13.586 1 98.12 153 MET A N 1
ATOM 1178 C CA . MET A 1 153 ? 8.859 15.148 12.867 1 98.12 153 MET A CA 1
ATOM 1179 C C . MET A 1 153 ? 8.695 15.406 11.367 1 98.12 153 MET A C 1
ATOM 1181 O O . MET A 1 153 ? 7.75 14.93 10.75 1 98.12 153 MET A O 1
ATOM 1185 N N . VAL A 1 154 ? 9.578 16.156 10.898 1 97.62 154 VAL A N 1
ATOM 1186 C CA . VAL A 1 154 ? 9.68 16.391 9.469 1 97.62 154 VAL A CA 1
ATOM 1187 C C . VAL A 1 154 ? 10.75 15.484 8.859 1 97.62 154 VAL A C 1
ATOM 1189 O O . VAL A 1 154 ? 11.914 15.539 9.25 1 97.62 154 VAL A O 1
ATOM 1192 N N . ALA A 1 155 ? 10.328 14.656 7.961 1 97.62 155 ALA A N 1
ATOM 1193 C CA . ALA A 1 155 ? 11.258 13.789 7.246 1 97.62 155 ALA A CA 1
ATOM 1194 C C . ALA A 1 155 ? 11.602 14.367 5.875 1 97.62 155 ALA A C 1
ATOM 1196 O O . ALA A 1 155 ? 10.727 14.516 5.02 1 97.62 155 ALA A O 1
ATOM 1197 N N . VAL A 1 156 ? 12.875 14.594 5.648 1 95.62 156 VAL A N 1
ATOM 1198 C CA . VAL A 1 156 ? 13.281 15.203 4.383 1 95.62 156 VAL A CA 1
ATOM 1199 C C . VAL A 1 156 ? 14.32 14.328 3.697 1 95.62 156 VAL A C 1
ATOM 1201 O O . VAL A 1 156 ? 15.148 13.695 4.363 1 95.62 156 VAL A O 1
ATOM 1204 N N . ASP A 1 157 ? 14.156 14.242 2.479 1 92.06 157 ASP A N 1
ATOM 1205 C CA . ASP A 1 157 ? 15.125 13.594 1.602 1 92.06 157 ASP A CA 1
ATOM 1206 C C . ASP A 1 157 ? 15.945 14.633 0.832 1 92.06 157 ASP A C 1
ATOM 1208 O O . ASP A 1 157 ? 15.453 15.25 -0.109 1 92.06 157 ASP A O 1
ATOM 1212 N N . LEU A 1 158 ? 17.172 14.742 1.241 1 90.38 158 LEU A N 1
ATOM 1213 C CA . LEU A 1 158 ? 17.984 15.828 0.708 1 90.38 158 LEU A CA 1
ATOM 1214 C C . LEU A 1 158 ? 18.906 15.336 -0.402 1 90.38 158 LEU A C 1
ATOM 1216 O O . LEU A 1 158 ? 19.812 14.539 -0.152 1 90.38 158 LEU A O 1
ATOM 1220 N N . VAL A 1 159 ? 18.578 15.758 -1.552 1 83.81 159 VAL A N 1
ATOM 1221 C CA . VAL A 1 159 ? 19.391 15.555 -2.744 1 83.81 159 VAL A CA 1
ATOM 1222 C C . VAL A 1 159 ? 19.469 16.844 -3.549 1 83.81 159 VAL A C 1
ATOM 1224 O O . VAL A 1 159 ? 18.734 17.016 -4.523 1 83.81 159 VAL A O 1
ATOM 1227 N N . PRO A 1 160 ? 20.469 17.688 -3.262 1 81.06 160 PRO A N 1
ATOM 1228 C CA . PRO A 1 160 ? 20.5 19.031 -3.84 1 81.06 160 PRO A CA 1
ATOM 1229 C C . PRO A 1 160 ? 20.531 19.016 -5.367 1 81.06 160 PRO A C 1
ATOM 1231 O O . PRO A 1 160 ? 20.047 19.953 -6.008 1 81.06 160 PRO A O 1
ATOM 1234 N N . SER A 1 161 ? 21.078 17.969 -5.938 1 80.75 161 SER A N 1
ATOM 1235 C CA . SER A 1 161 ? 21.172 17.906 -7.395 1 80.75 161 SER A CA 1
ATOM 1236 C C . SER A 1 161 ? 19.812 17.625 -8.023 1 80.75 161 SER A C 1
ATOM 1238 O O . SER A 1 161 ? 19.641 17.781 -9.234 1 80.75 161 SER A O 1
ATOM 1240 N N . ASP A 1 162 ? 18.891 17.281 -7.223 1 83.5 162 ASP A N 1
ATOM 1241 C CA . ASP A 1 162 ? 17.531 17.031 -7.668 1 83.5 162 ASP A CA 1
ATOM 1242 C C . ASP A 1 162 ? 16.609 18.188 -7.289 1 83.5 162 ASP A C 1
ATOM 1244 O O . ASP A 1 162 ? 16.172 18.281 -6.141 1 83.5 162 ASP A O 1
ATOM 1248 N N . THR A 1 163 ? 16.281 18.938 -8.242 1 84.19 163 THR A N 1
ATOM 1249 C CA . THR A 1 163 ? 15.547 20.188 -8.008 1 84.19 163 THR A CA 1
ATOM 1250 C C . THR A 1 163 ? 14.164 19.891 -7.445 1 84.19 163 THR A C 1
ATOM 1252 O O . THR A 1 163 ? 13.672 20.609 -6.578 1 84.19 163 THR A O 1
ATOM 1255 N N . GLN A 1 164 ? 13.555 18.891 -7.945 1 83.31 164 GLN A N 1
ATOM 1256 C CA . GLN A 1 164 ? 12.219 18.547 -7.48 1 83.31 164 GLN A CA 1
ATOM 1257 C C . GLN A 1 164 ? 12.242 18.062 -6.031 1 83.31 164 GLN A C 1
ATOM 1259 O O . GLN A 1 164 ? 11.391 18.453 -5.227 1 83.31 164 GLN A O 1
ATOM 1264 N N . LYS A 1 165 ? 13.188 17.234 -5.723 1 85.44 165 LYS A N 1
ATOM 1265 C CA . LYS A 1 165 ? 13.305 16.734 -4.359 1 85.44 165 LYS A CA 1
ATOM 1266 C C . LYS A 1 165 ? 13.656 17.859 -3.387 1 85.44 165 LYS A C 1
ATOM 1268 O O . LYS A 1 165 ? 13.156 17.891 -2.262 1 85.44 165 LYS A O 1
ATOM 1273 N N . SER A 1 166 ? 14.461 18.734 -3.875 1 88.5 166 SER A N 1
ATOM 1274 C CA . SER A 1 166 ? 14.836 19.875 -3.043 1 88.5 166 SER A CA 1
ATOM 1275 C C . SER A 1 166 ? 13.641 20.766 -2.752 1 88.5 166 SER A C 1
ATOM 1277 O O . SER A 1 166 ? 13.43 21.188 -1.61 1 88.5 166 SER A O 1
ATOM 1279 N N . ALA A 1 167 ? 12.898 21.016 -3.781 1 90.25 167 ALA A N 1
ATOM 1280 C CA . ALA A 1 167 ? 11.711 21.859 -3.613 1 90.25 167 ALA A CA 1
ATOM 1281 C C . ALA A 1 167 ? 10.711 21.203 -2.662 1 90.25 167 ALA A C 1
ATOM 1283 O O . ALA A 1 167 ? 10.094 21.875 -1.841 1 90.25 167 ALA A O 1
ATOM 1284 N N . LEU A 1 168 ? 10.539 19.922 -2.832 1 91.94 168 LEU A N 1
ATOM 1285 C CA . LEU A 1 168 ? 9.625 19.219 -1.945 1 91.94 168 LEU A CA 1
ATOM 1286 C C . LEU A 1 168 ? 10.125 19.234 -0.507 1 91.94 168 LEU A C 1
ATOM 1288 O O . LEU A 1 168 ? 9.344 19.406 0.428 1 91.94 168 LEU A O 1
ATOM 1292 N N . ALA A 1 169 ? 11.43 19.078 -0.342 1 93.38 169 ALA A N 1
ATOM 1293 C CA . ALA A 1 169 ? 12.008 19.141 0.997 1 93.38 169 ALA A CA 1
ATOM 1294 C C . ALA A 1 169 ? 11.719 20.5 1.649 1 93.38 169 ALA A C 1
ATOM 1296 O O . ALA A 1 169 ? 11.344 20.562 2.824 1 93.38 169 ALA A O 1
ATOM 1297 N N . ASP A 1 170 ? 11.82 21.516 0.881 1 93.19 170 ASP A N 1
ATOM 1298 C CA . ASP A 1 170 ? 11.508 22.844 1.379 1 93.19 170 ASP A CA 1
ATOM 1299 C C . ASP A 1 170 ? 10.047 22.953 1.803 1 93.19 170 ASP A C 1
ATOM 1301 O O . ASP A 1 170 ? 9.742 23.469 2.877 1 93.19 170 ASP A O 1
ATOM 1305 N N . THR A 1 171 ? 9.203 22.453 0.961 1 92.88 171 THR A N 1
ATOM 1306 C CA . THR A 1 171 ? 7.777 22.5 1.238 1 92.88 171 THR A CA 1
ATOM 1307 C C . THR A 1 171 ? 7.445 21.719 2.508 1 92.88 171 THR A C 1
ATOM 1309 O O . THR A 1 171 ? 6.66 22.188 3.34 1 92.88 171 THR A O 1
ATOM 1312 N N . VAL A 1 172 ? 8.039 20.578 2.645 1 95.25 172 VAL A N 1
ATOM 1313 C CA . VAL A 1 172 ? 7.824 19.719 3.812 1 95.25 172 VAL A CA 1
ATOM 1314 C C . VAL A 1 172 ? 8.289 20.453 5.074 1 95.25 172 VAL A C 1
ATOM 1316 O O . VAL A 1 172 ? 7.582 20.469 6.082 1 95.25 172 VAL A O 1
ATOM 1319 N N . LEU A 1 173 ? 9.422 21.109 4.992 1 94.44 173 LEU A N 1
ATOM 1320 C CA . LEU A 1 173 ? 9.953 21.859 6.125 1 94.44 173 LEU A CA 1
ATOM 1321 C C . LEU A 1 173 ? 9.039 23.016 6.484 1 94.44 173 LEU A C 1
ATOM 1323 O O . LEU A 1 173 ? 8.781 23.281 7.66 1 94.44 173 LEU A O 1
ATOM 1327 N N . GLN A 1 174 ? 8.547 23.672 5.516 1 92.19 174 GLN A N 1
ATOM 1328 C CA . GLN A 1 174 ? 7.668 24.812 5.738 1 92.19 174 GLN A CA 1
ATOM 1329 C C . GLN A 1 174 ? 6.371 24.391 6.414 1 92.19 174 GLN A C 1
ATOM 1331 O O . GLN A 1 174 ? 5.891 25.047 7.332 1 92.19 174 GLN A O 1
ATOM 1336 N N . TRP A 1 175 ? 5.828 23.281 5.973 1 92.06 175 TRP A N 1
ATOM 1337 C CA . TRP A 1 175 ? 4.605 22.766 6.578 1 92.06 175 TRP A CA 1
ATOM 1338 C C . TRP A 1 175 ? 4.855 22.344 8.023 1 92.06 175 TRP A C 1
ATOM 1340 O O . TRP A 1 175 ? 4.031 22.594 8.898 1 92.06 175 TRP A O 1
ATOM 1350 N N . GLY A 1 176 ? 6.012 21.656 8.203 1 92.38 176 GLY A N 1
ATOM 1351 C CA . GLY A 1 176 ? 6.371 21.297 9.57 1 92.38 176 GLY A CA 1
ATOM 1352 C C . GLY A 1 176 ? 6.445 22.484 10.5 1 92.38 176 GLY A C 1
ATOM 1353 O O . GLY A 1 176 ? 5.879 22.469 11.594 1 92.38 176 GLY A O 1
ATOM 1354 N N . LYS A 1 177 ? 7.066 23.547 10.023 1 90 177 LYS A N 1
ATOM 1355 C CA . LYS A 1 177 ? 7.191 24.781 10.789 1 90 177 LYS A CA 1
ATOM 1356 C C . LYS A 1 177 ? 5.824 25.406 11.047 1 90 177 LYS A C 1
ATOM 1358 O O . LYS A 1 177 ? 5.543 25.859 12.156 1 90 177 LYS A O 1
ATOM 1363 N N . TYR A 1 178 ? 5.051 25.469 10.047 1 87.94 178 TYR A N 1
ATOM 1364 C CA . TYR A 1 178 ? 3.721 26.047 10.117 1 87.94 178 TYR A CA 1
ATOM 1365 C C . TYR A 1 178 ? 2.869 25.359 11.18 1 87.94 178 TYR A C 1
ATOM 1367 O O . TYR A 1 178 ? 2.33 26.016 12.078 1 87.94 178 TYR A O 1
ATOM 1375 N N . VAL A 1 179 ? 2.824 24.031 11.102 1 88.62 179 VAL A N 1
ATOM 1376 C CA . VAL A 1 179 ? 1.999 23.266 12.031 1 88.62 179 VAL A CA 1
ATOM 1377 C C . VAL A 1 179 ? 2.58 23.375 13.438 1 88.62 179 VAL A C 1
ATOM 1379 O O . VAL A 1 179 ? 1.839 23.484 14.422 1 88.62 179 VAL A O 1
ATOM 1382 N N . ALA A 1 180 ? 3.879 23.312 13.523 1 90.38 180 ALA A N 1
ATOM 1383 C CA . ALA A 1 180 ? 4.52 23.453 14.828 1 90.38 180 ALA A CA 1
ATOM 1384 C C . ALA A 1 180 ? 4.18 24.797 15.461 1 90.38 180 ALA A C 1
ATOM 1386 O O . ALA A 1 180 ? 3.965 24.875 16.672 1 90.38 180 ALA A O 1
ATOM 1387 N N . GLY A 1 181 ? 4.168 25.812 14.664 1 86.5 181 GLY A N 1
ATOM 1388 C CA . GLY A 1 181 ? 3.807 27.125 15.148 1 86.5 181 GLY A CA 1
ATOM 1389 C C . GLY A 1 181 ? 2.377 27.203 15.656 1 86.5 181 GLY A C 1
ATOM 1390 O O . GLY A 1 181 ? 2.105 27.875 16.656 1 86.5 181 GLY A O 1
ATOM 1391 N N . LEU A 1 182 ? 1.51 26.547 15.016 1 83.5 182 LEU A N 1
ATOM 1392 C CA . LEU A 1 182 ? 0.094 26.578 15.367 1 83.5 182 LEU A CA 1
ATOM 1393 C C . LEU A 1 182 ? -0.169 25.766 16.625 1 83.5 182 LEU A C 1
ATOM 1395 O O . LEU A 1 182 ? -1.066 26.094 17.406 1 83.5 182 LEU A O 1
ATOM 1399 N N . THR A 1 183 ? 0.633 24.734 16.859 1 85.44 183 THR A N 1
ATOM 1400 C CA . THR A 1 183 ? 0.326 23.781 17.922 1 85.44 183 THR A CA 1
ATOM 1401 C C . THR A 1 183 ? 1.302 23.922 19.078 1 85.44 183 THR A C 1
ATOM 1403 O O . THR A 1 183 ? 1.158 23.266 20.109 1 85.44 183 THR A O 1
ATOM 1406 N N . ASN A 1 184 ? 2.309 24.766 18.891 1 88.94 184 ASN A N 1
ATOM 1407 C CA . ASN A 1 184 ? 3.389 24.891 19.875 1 88.94 184 ASN A CA 1
ATOM 1408 C C . ASN A 1 184 ? 4.082 23.562 20.125 1 88.94 184 ASN A C 1
ATOM 1410 O O . ASN A 1 184 ? 4.414 23.25 21.281 1 88.94 184 ASN A O 1
ATOM 1414 N N . ALA A 1 185 ? 4.207 22.766 19.125 1 92.12 185 ALA A N 1
ATOM 1415 C CA . ALA A 1 185 ? 4.812 21.438 19.219 1 92.12 185 ALA A CA 1
ATOM 1416 C C . ALA A 1 185 ? 6.332 21.516 19.078 1 92.12 185 ALA A C 1
ATOM 1418 O O . ALA A 1 185 ? 6.855 22.453 18.469 1 92.12 185 ALA A O 1
ATOM 1419 N N . GLU A 1 186 ? 6.969 20.562 19.688 1 95.31 186 GLU A N 1
ATOM 1420 C CA . GLU A 1 186 ? 8.391 20.359 19.453 1 95.31 186 GLU A CA 1
ATOM 1421 C C . GLU A 1 186 ? 8.648 19.859 18.031 1 95.31 186 GLU A C 1
ATOM 1423 O O . GLU A 1 186 ? 7.977 18.953 17.562 1 95.31 186 GLU A O 1
ATOM 1428 N N . LEU A 1 187 ? 9.648 20.484 17.422 1 95.56 187 LEU A N 1
ATOM 1429 C CA . LEU A 1 187 ? 9.938 20.141 16.031 1 95.56 187 LEU A CA 1
ATOM 1430 C C . LEU A 1 187 ? 11.172 19.266 15.93 1 95.56 187 LEU A C 1
ATOM 1432 O O . LEU A 1 187 ? 12.227 19.594 16.469 1 95.56 187 LEU A O 1
ATOM 1436 N N . HIS A 1 188 ? 11 18.125 15.352 1 97.19 188 HIS A N 1
ATOM 1437 C CA . HIS A 1 188 ? 12.07 17.203 14.961 1 97.19 188 HIS A CA 1
ATOM 1438 C C . HIS A 1 188 ? 12.305 17.234 13.453 1 97.19 188 HIS A C 1
ATOM 1440 O O . HIS A 1 188 ? 11.344 17.297 12.68 1 97.19 188 HIS A O 1
ATOM 1446 N N . ILE A 1 189 ? 13.562 17.188 13.055 1 96.81 189 ILE A N 1
ATOM 1447 C CA . ILE A 1 189 ? 13.906 17.109 11.633 1 96.81 189 ILE A CA 1
ATOM 1448 C C . ILE A 1 189 ? 14.797 15.898 11.383 1 96.81 189 ILE A C 1
ATOM 1450 O O . ILE A 1 189 ? 15.836 15.734 12.023 1 96.81 189 ILE A O 1
ATOM 1454 N N . SER A 1 190 ? 14.367 15.078 10.453 1 97.25 190 SER A N 1
ATOM 1455 C CA . SER A 1 190 ? 15.07 13.82 10.234 1 97.25 190 SER A CA 1
ATOM 1456 C C . SER A 1 190 ? 15.508 13.68 8.781 1 97.25 190 SER A C 1
ATOM 1458 O O . SER A 1 190 ? 14.75 13.977 7.863 1 97.25 190 SER A O 1
ATOM 1460 N N . HIS A 1 191 ? 16.688 13.328 8.57 1 96.88 191 HIS A N 1
ATOM 1461 C CA . HIS A 1 191 ? 17.266 12.922 7.293 1 96.88 191 HIS A CA 1
ATOM 1462 C C . HIS A 1 191 ? 18.047 11.617 7.434 1 96.88 191 HIS A C 1
ATOM 1464 O O . HIS A 1 191 ? 18.953 11.516 8.266 1 96.88 191 HIS A O 1
ATOM 1470 N N . VAL A 1 192 ? 17.625 10.641 6.676 1 96.88 192 VAL A N 1
ATOM 1471 C CA . VAL A 1 192 ? 18.25 9.32 6.699 1 96.88 192 VAL A CA 1
ATOM 1472 C C . VAL A 1 192 ? 18.969 9.07 5.375 1 96.88 192 VAL A C 1
ATOM 1474 O O . VAL A 1 192 ? 18.422 9.328 4.301 1 96.88 192 VAL A O 1
ATOM 1477 N N . TRP A 1 193 ? 20.188 8.656 5.457 1 94.44 193 TRP A N 1
ATOM 1478 C CA . TRP A 1 193 ? 20.969 8.398 4.258 1 94.44 193 TRP A CA 1
ATOM 1479 C C . TRP A 1 193 ? 21.609 7.012 4.312 1 94.44 193 TRP A C 1
ATOM 1481 O O . TRP A 1 193 ? 21.688 6.402 5.383 1 94.44 193 TRP A O 1
ATOM 1491 N N . ASP A 1 194 ? 21.891 6.457 3.154 1 91.69 194 ASP A N 1
ATOM 1492 C CA . ASP A 1 194 ? 22.531 5.148 3.09 1 91.69 194 ASP A CA 1
ATOM 1493 C C . ASP A 1 194 ? 23.484 5.062 1.896 1 91.69 194 ASP A C 1
ATOM 1495 O O . ASP A 1 194 ? 23.578 6.004 1.104 1 91.69 194 ASP A O 1
ATOM 1499 N N . LEU A 1 195 ? 24.312 4.059 1.951 1 88.81 195 LEU A N 1
ATOM 1500 C CA . LEU A 1 195 ? 25.141 3.707 0.81 1 88.81 195 LEU A CA 1
ATOM 1501 C C . LEU A 1 195 ? 24.484 2.609 -0.025 1 88.81 195 LEU A C 1
ATOM 1503 O O . LEU A 1 195 ? 24.328 1.481 0.446 1 88.81 195 LEU A O 1
ATOM 1507 N N . GLN A 1 196 ? 24.156 3.049 -1.239 1 85.38 196 GLN A N 1
ATOM 1508 C CA . GLN A 1 196 ? 23.531 2.096 -2.146 1 85.38 196 GLN A CA 1
ATOM 1509 C C . GLN A 1 196 ? 24.406 0.863 -2.344 1 85.38 196 GLN A C 1
ATOM 1511 O O . GLN A 1 196 ? 25.625 0.981 -2.506 1 85.38 196 GLN A O 1
ATOM 1516 N N . TRP A 1 197 ? 23.891 -0.368 -2.229 1 85.69 197 TRP A N 1
ATOM 1517 C CA . TRP A 1 197 ? 24.484 -1.666 -2.518 1 85.69 197 TRP A CA 1
ATOM 1518 C C . TRP A 1 197 ? 25.484 -2.057 -1.434 1 85.69 197 TRP A C 1
ATOM 1520 O O . TRP A 1 197 ? 26.281 -2.979 -1.619 1 85.69 197 TRP A O 1
ATOM 1530 N N . GLU A 1 198 ? 25.5 -1.276 -0.372 1 87 198 GLU A N 1
ATOM 1531 C CA . GLU A 1 198 ? 26.484 -1.554 0.669 1 87 198 GLU A CA 1
ATOM 1532 C C . GLU A 1 198 ? 26.469 -3.029 1.06 1 87 198 GLU A C 1
ATOM 1534 O O . GLU A 1 198 ? 27.516 -3.672 1.102 1 87 198 GLU A O 1
ATOM 1539 N N . ASN A 1 199 ? 25.25 -3.615 1.279 1 80.56 199 ASN A N 1
ATOM 1540 C CA . ASN A 1 199 ? 25.125 -4.984 1.768 1 80.56 199 ASN A CA 1
ATOM 1541 C C . ASN A 1 199 ? 25.594 -6 0.726 1 80.56 199 ASN A C 1
ATOM 1543 O O . ASN A 1 199 ? 26.031 -7.09 1.073 1 80.56 199 ASN A O 1
ATOM 1547 N N . ILE A 1 200 ? 25.453 -5.633 -0.463 1 80.88 200 ILE A N 1
ATOM 1548 C CA . ILE A 1 200 ? 25.844 -6.531 -1.54 1 80.88 200 ILE A CA 1
ATOM 1549 C C . ILE A 1 200 ? 27.375 -6.559 -1.656 1 80.88 200 ILE A C 1
ATOM 1551 O O . ILE A 1 200 ? 27.969 -7.629 -1.789 1 80.88 200 ILE A O 1
ATOM 1555 N N . VAL A 1 201 ? 28.031 -5.387 -1.468 1 82.06 201 VAL A N 1
ATOM 1556 C CA . VAL A 1 201 ? 29.453 -5.266 -1.776 1 82.06 201 VAL A CA 1
ATOM 1557 C C . VAL A 1 201 ? 30.281 -5.684 -0.564 1 82.06 201 VAL A C 1
ATOM 1559 O O . VAL A 1 201 ? 31.406 -6.152 -0.71 1 82.06 201 VAL A O 1
ATOM 1562 N N . ARG A 1 202 ? 29.781 -5.453 0.636 1 81 202 ARG A N 1
ATOM 1563 C CA . ARG A 1 202 ? 30.531 -5.832 1.828 1 81 202 ARG A CA 1
ATOM 1564 C C . ARG A 1 202 ? 30.812 -7.332 1.854 1 81 202 ARG A C 1
ATOM 1566 O O . ARG A 1 202 ? 31.812 -7.781 2.418 1 81 202 ARG A O 1
ATOM 1573 N N . GLY A 1 203 ? 30.109 -8.156 1.271 1 70.06 203 GLY A N 1
ATOM 1574 C CA . GLY A 1 203 ? 30.328 -9.586 1.21 1 70.06 203 GLY A CA 1
ATOM 1575 C C . GLY A 1 203 ? 31.281 -10 0.098 1 70.06 203 GLY A C 1
ATOM 1576 O O . GLY A 1 203 ? 31.594 -11.18 -0.049 1 70.06 203 GLY A O 1
ATOM 1577 N N . GLN A 1 204 ? 31.766 -8.938 -0.529 1 74.25 204 GLN A N 1
ATOM 1578 C CA . GLN A 1 204 ? 32.562 -9.258 -1.697 1 74.25 204 GLN A CA 1
ATOM 1579 C C . GLN A 1 204 ? 34.031 -8.844 -1.492 1 74.25 204 GLN A C 1
ATOM 1581 O O . GLN A 1 204 ? 34.469 -8.609 -0.361 1 74.25 204 GLN A O 1
ATOM 1586 N N . SER A 1 205 ? 34.75 -8.875 -2.518 1 72.5 205 SER A N 1
ATOM 1587 C CA . SER A 1 205 ? 36.188 -8.672 -2.49 1 72.5 205 SER A CA 1
ATOM 1588 C C . SER A 1 205 ? 36.562 -7.191 -2.396 1 72.5 205 SER A C 1
ATOM 1590 O O . SER A 1 205 ? 37.719 -6.812 -2.582 1 72.5 205 SER A O 1
ATOM 1592 N N . VAL A 1 206 ? 35.594 -6.41 -2.08 1 76 206 VAL A N 1
ATOM 1593 C CA . VAL A 1 206 ? 35.906 -4.988 -1.953 1 76 206 VAL A CA 1
ATOM 1594 C C . VAL A 1 206 ? 36.531 -4.719 -0.595 1 76 206 VAL A C 1
ATOM 1596 O O . VAL A 1 206 ? 36.094 -5.25 0.426 1 76 206 VAL A O 1
ATOM 1599 N N . SER A 1 207 ? 37.531 -3.846 -0.68 1 83 207 SER A N 1
ATOM 1600 C CA . SER A 1 207 ? 38.25 -3.516 0.558 1 83 207 SER A CA 1
ATOM 1601 C C . SER A 1 207 ? 37.312 -2.775 1.528 1 83 207 SER A C 1
ATOM 1603 O O . SER A 1 207 ? 36.594 -1.862 1.131 1 83 207 SER A O 1
ATOM 1605 N N . GLN A 1 208 ? 37.438 -3.16 2.736 1 85.75 208 GLN A N 1
ATOM 1606 C CA . GLN A 1 208 ? 36.656 -2.506 3.783 1 85.75 208 GLN A CA 1
ATOM 1607 C C . GLN A 1 208 ? 37.031 -1.034 3.912 1 85.75 208 GLN A C 1
ATOM 1609 O O . GLN A 1 208 ? 36.156 -0.187 4.168 1 85.75 208 GLN A O 1
ATOM 1614 N N . GLN A 1 209 ? 38.219 -0.792 3.645 1 86.5 209 GLN A N 1
ATOM 1615 C CA . GLN A 1 209 ? 38.719 0.577 3.756 1 86.5 209 GLN A CA 1
ATOM 1616 C C . GLN A 1 209 ? 38.094 1.481 2.709 1 86.5 209 GLN A C 1
ATOM 1618 O O . GLN A 1 209 ? 37.75 2.639 2.992 1 86.5 209 GLN A O 1
ATOM 1623 N N . THR A 1 210 ? 37.938 0.97 1.535 1 84.75 210 THR A N 1
ATOM 1624 C CA . THR A 1 210 ? 37.312 1.733 0.462 1 84.75 210 THR A CA 1
ATOM 1625 C C . THR A 1 210 ? 35.875 2.08 0.816 1 84.75 210 THR A C 1
ATOM 1627 O O . THR A 1 210 ? 35.469 3.225 0.649 1 84.75 210 THR A O 1
ATOM 1630 N N . ILE A 1 211 ? 35.188 1.168 1.377 1 88.75 211 ILE A N 1
ATOM 1631 C CA . ILE A 1 211 ? 33.781 1.372 1.756 1 88.75 211 ILE A CA 1
ATOM 1632 C C . ILE A 1 211 ? 33.719 2.395 2.887 1 88.75 211 ILE A C 1
ATOM 1634 O O . ILE A 1 211 ? 32.906 3.322 2.834 1 88.75 211 ILE A O 1
ATOM 1638 N N . ASP A 1 212 ? 34.625 2.225 3.799 1 90.5 212 ASP A N 1
ATOM 1639 C CA . ASP A 1 212 ? 34.594 3.111 4.957 1 90.5 212 ASP A CA 1
ATOM 1640 C C . ASP A 1 212 ? 34.906 4.551 4.555 1 90.5 212 ASP A C 1
ATOM 1642 O O . ASP A 1 212 ? 34.312 5.488 5.074 1 90.5 212 ASP A O 1
ATOM 1646 N N . SER A 1 213 ? 35.812 4.699 3.662 1 89.12 213 SER A N 1
ATOM 1647 C CA . SER A 1 213 ? 36.156 6.031 3.168 1 89.12 213 SER A CA 1
ATOM 1648 C C . SER A 1 213 ? 34.969 6.656 2.438 1 89.12 213 SER A C 1
ATOM 1650 O O . SER A 1 213 ? 34.688 7.848 2.605 1 89.12 213 SER A O 1
ATOM 1652 N N . LEU A 1 214 ? 34.344 5.859 1.685 1 88.75 214 LEU A N 1
ATOM 1653 C CA . LEU A 1 214 ? 33.188 6.332 0.951 1 88.75 214 LEU A CA 1
ATOM 1654 C C . LEU A 1 214 ? 32.062 6.734 1.908 1 88.75 214 LEU A C 1
ATOM 1656 O O . LEU A 1 214 ? 31.422 7.766 1.713 1 88.75 214 LEU A O 1
ATOM 1660 N N . LEU A 1 215 ? 31.891 5.973 2.906 1 92.06 215 LEU A N 1
ATOM 1661 C CA . LEU A 1 215 ? 30.859 6.242 3.902 1 92.06 215 LEU A CA 1
ATOM 1662 C C . LEU A 1 215 ? 31.125 7.562 4.617 1 92.06 215 LEU A C 1
ATOM 1664 O O . LEU A 1 215 ? 30.203 8.344 4.859 1 92.06 215 LEU A O 1
ATOM 1668 N N . THR A 1 216 ? 32.375 7.781 4.926 1 92.81 216 THR A N 1
ATOM 1669 C CA . THR A 1 216 ? 32.75 9.023 5.59 1 92.81 216 THR A CA 1
ATOM 1670 C C . THR A 1 216 ? 32.5 10.219 4.688 1 92.81 216 THR A C 1
ATOM 1672 O O . THR A 1 216 ? 31.938 11.227 5.137 1 92.81 216 THR A O 1
ATOM 1675 N N . ALA A 1 217 ? 32.844 10.078 3.486 1 89.75 217 ALA A N 1
ATOM 1676 C CA . ALA A 1 217 ? 32.625 11.156 2.525 1 89.75 217 ALA A CA 1
ATOM 1677 C C . ALA A 1 217 ? 31.125 11.438 2.365 1 89.75 217 ALA A C 1
ATOM 1679 O O . ALA A 1 217 ? 30.719 12.602 2.314 1 89.75 217 ALA A O 1
ATOM 1680 N N . LEU A 1 218 ? 30.391 10.414 2.326 1 90.44 218 LEU A N 1
ATOM 1681 C CA . LEU A 1 218 ? 28.938 10.555 2.166 1 90.44 218 LEU A CA 1
ATOM 1682 C C . LEU A 1 218 ? 28.312 11.219 3.393 1 90.44 218 LEU A C 1
ATOM 1684 O O . LEU A 1 218 ? 27.438 12.07 3.266 1 90.44 218 LEU A O 1
ATOM 1688 N N . GLU A 1 219 ? 28.734 10.789 4.449 1 93.81 219 GLU A N 1
ATOM 1689 C CA . GLU A 1 219 ? 28.203 11.367 5.684 1 93.81 219 GLU A CA 1
ATOM 1690 C C . GLU A 1 219 ? 28.469 12.875 5.734 1 93.81 219 GLU A C 1
ATOM 1692 O O . GLU A 1 219 ? 27.578 13.648 6.094 1 93.81 219 GLU A O 1
ATOM 1697 N N . GLN A 1 220 ? 29.688 13.25 5.453 1 93.12 220 GLN A N 1
ATOM 1698 C CA . GLN A 1 220 ? 30.047 14.672 5.461 1 93.12 220 GLN A CA 1
ATOM 1699 C C . GLN A 1 220 ? 29.203 15.461 4.477 1 93.12 220 GLN A C 1
ATOM 1701 O O . GLN A 1 220 ? 28.766 16.578 4.777 1 93.12 220 GLN A O 1
ATOM 1706 N N . ARG A 1 221 ? 28.922 14.867 3.447 1 90.94 221 ARG A N 1
ATOM 1707 C CA . ARG A 1 221 ? 28.109 15.516 2.424 1 90.94 221 ARG A CA 1
ATOM 1708 C C . ARG A 1 221 ? 26.672 15.703 2.904 1 90.94 221 ARG A C 1
ATOM 1710 O O . ARG A 1 221 ? 26.109 16.797 2.775 1 90.94 221 ARG A O 1
ATOM 1717 N N . HIS A 1 222 ? 26.125 14.672 3.416 1 93.06 222 HIS A N 1
ATOM 1718 C CA . HIS A 1 222 ? 24.75 14.742 3.896 1 93.06 222 HIS A CA 1
ATOM 1719 C C . HIS A 1 222 ? 24.625 15.719 5.062 1 93.06 222 HIS A C 1
ATOM 1721 O O . HIS A 1 222 ? 23.594 16.406 5.195 1 93.06 222 HIS A O 1
ATOM 1727 N N . ARG A 1 223 ? 25.641 15.781 5.844 1 94.12 223 ARG A N 1
ATOM 1728 C CA . ARG A 1 223 ? 25.641 16.75 6.934 1 94.12 223 ARG A CA 1
ATOM 1729 C C . ARG A 1 223 ? 25.641 18.172 6.391 1 94.12 223 ARG A C 1
ATOM 1731 O O . ARG A 1 223 ? 24.906 19.031 6.883 1 94.12 223 ARG A O 1
ATOM 1738 N N . LYS A 1 224 ? 26.453 18.375 5.449 1 92.94 224 LYS A N 1
ATOM 1739 C CA . LYS A 1 224 ? 26.5 19.703 4.836 1 92.94 224 LYS A CA 1
ATOM 1740 C C . LYS A 1 224 ? 25.156 20.078 4.219 1 92.94 224 LYS A C 1
ATOM 1742 O O . LYS A 1 224 ? 24.672 21.188 4.414 1 92.94 224 LYS A O 1
ATOM 1747 N N . TRP A 1 225 ? 24.594 19.125 3.449 1 91.44 225 TRP A N 1
ATOM 1748 C CA . TRP A 1 225 ? 23.281 19.344 2.85 1 91.44 225 TRP A CA 1
ATOM 1749 C C . TRP A 1 225 ? 22.25 19.688 3.916 1 91.44 225 TRP A C 1
ATOM 1751 O O . TRP A 1 225 ? 21.453 20.625 3.738 1 91.44 225 TRP A O 1
ATOM 1761 N N . PHE A 1 226 ? 22.297 18.953 4.945 1 92.69 226 PHE A N 1
ATOM 1762 C CA . PHE A 1 226 ? 21.359 19.125 6.047 1 92.69 226 PH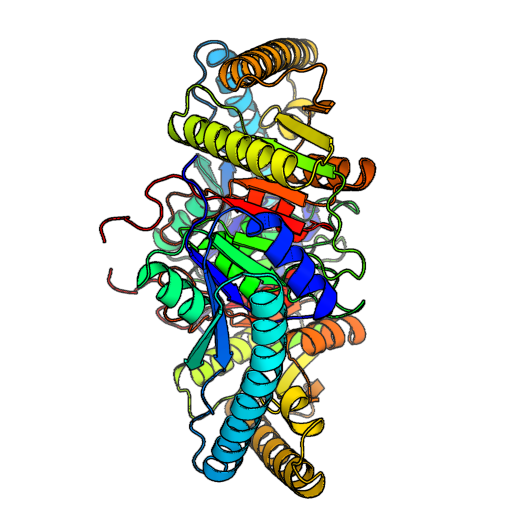E A CA 1
ATOM 1763 C C . PHE A 1 226 ? 21.5 20.5 6.668 1 92.69 226 PHE A C 1
ATOM 1765 O O . PHE A 1 226 ? 20.516 21.219 6.832 1 92.69 226 PHE A O 1
ATOM 1772 N N . ASP A 1 227 ? 22.719 20.922 6.941 1 91.75 227 ASP A N 1
ATOM 1773 C CA . ASP A 1 227 ? 22.984 22.219 7.543 1 91.75 227 ASP A CA 1
ATOM 1774 C C . ASP A 1 227 ? 22.547 23.359 6.613 1 91.75 227 ASP A C 1
ATOM 1776 O O . ASP A 1 227 ? 21.969 24.344 7.062 1 91.75 227 ASP A O 1
ATOM 1780 N N . ASP A 1 228 ? 22.828 23.188 5.387 1 92.31 228 ASP A N 1
ATOM 1781 C CA . ASP A 1 228 ? 22.469 24.203 4.402 1 92.31 228 ASP A CA 1
ATOM 1782 C C . ASP A 1 228 ? 20.953 24.406 4.344 1 92.31 228 ASP A C 1
ATOM 1784 O O . ASP A 1 228 ? 20.469 25.531 4.336 1 92.31 228 ASP A O 1
ATOM 1788 N N . VAL A 1 229 ? 20.266 23.328 4.332 1 90.81 229 VAL A N 1
ATOM 1789 C CA . VAL A 1 229 ? 18.812 23.391 4.191 1 90.81 229 VAL A CA 1
ATOM 1790 C C . VAL A 1 229 ? 18.203 23.984 5.457 1 90.81 229 VAL A C 1
ATOM 1792 O O . VAL A 1 229 ? 17.234 24.75 5.383 1 90.81 229 VAL A O 1
ATOM 1795 N N . LEU A 1 230 ? 18.719 23.625 6.57 1 90.06 230 LEU A N 1
ATOM 1796 C CA . LEU A 1 230 ? 18.234 24.203 7.816 1 90.06 230 LEU A CA 1
ATOM 1797 C C . LEU A 1 230 ? 18.438 25.719 7.84 1 90.06 230 LEU A C 1
ATOM 1799 O O . LEU A 1 230 ? 17.531 26.469 8.227 1 90.06 230 LEU A O 1
ATOM 1803 N N . ALA A 1 231 ? 19.594 26.125 7.41 1 89.94 231 ALA A N 1
ATOM 1804 C CA . ALA A 1 231 ? 19.906 27.547 7.363 1 89.94 231 ALA A CA 1
ATOM 1805 C C . ALA A 1 231 ? 18.984 28.297 6.402 1 89.94 231 ALA A C 1
ATOM 1807 O O . ALA A 1 231 ? 18.453 29.359 6.73 1 89.94 231 ALA A O 1
ATOM 1808 N N . GLU A 1 232 ? 18.766 27.672 5.312 1 89.94 232 GLU A N 1
ATOM 1809 C CA . GLU A 1 232 ? 17.938 28.281 4.273 1 89.94 232 GLU A CA 1
ATOM 1810 C C . GLU A 1 232 ? 16.484 28.422 4.73 1 89.94 232 GLU A C 1
ATOM 1812 O O . GLU A 1 232 ? 15.766 29.312 4.273 1 89.94 232 GLU A O 1
ATOM 1817 N N . ASN A 1 233 ? 16.109 27.547 5.566 1 88.81 233 ASN A N 1
ATOM 1818 C CA . ASN A 1 233 ? 14.719 27.562 6.031 1 88.81 233 ASN A CA 1
ATOM 1819 C C . ASN A 1 233 ? 14.594 28.203 7.406 1 88.81 233 ASN A C 1
ATOM 1821 O O . ASN A 1 233 ? 13.555 28.109 8.047 1 88.81 233 ASN A O 1
ATOM 1825 N N . ASN A 1 234 ? 15.641 28.844 7.855 1 87.25 234 ASN A N 1
ATOM 1826 C CA . ASN A 1 234 ? 15.695 29.609 9.102 1 87.25 234 ASN A CA 1
ATOM 1827 C C . ASN A 1 234 ? 15.305 28.75 10.297 1 87.25 234 ASN A C 1
ATOM 1829 O O . ASN A 1 234 ? 14.5 29.156 11.133 1 87.25 234 ASN A O 1
ATOM 1833 N N . LEU A 1 235 ? 15.758 27.547 10.18 1 85 235 LEU A N 1
ATOM 1834 C CA . LEU A 1 235 ? 15.539 26.656 11.312 1 85 235 LEU A CA 1
ATOM 1835 C C . LEU A 1 235 ? 16.781 26.594 12.195 1 85 235 LEU A C 1
ATOM 1837 O O . LEU A 1 235 ? 17.891 26.422 11.703 1 85 235 LEU A O 1
ATOM 1841 N N . ASP A 1 236 ? 16.469 26.984 13.414 1 75.69 236 ASP A N 1
ATOM 1842 C CA . ASP A 1 236 ? 17.547 26.953 14.398 1 75.69 236 ASP A CA 1
ATOM 1843 C C . ASP A 1 236 ? 17.781 25.547 14.914 1 75.69 236 ASP A C 1
ATOM 1845 O O . ASP A 1 236 ? 16.922 24.953 15.555 1 75.69 236 ASP A O 1
ATOM 1849 N N . VAL A 1 237 ? 18.891 25.109 14.633 1 69.06 237 VAL A N 1
ATOM 1850 C CA . VAL A 1 237 ? 19.281 23.75 15.016 1 69.06 237 VAL A CA 1
ATOM 1851 C C . VAL A 1 237 ? 19.188 23.594 16.531 1 69.06 237 VAL A C 1
ATOM 1853 O O . VAL A 1 237 ? 19.031 22.484 17.047 1 69.06 237 VAL A O 1
ATOM 1856 N N . ASN A 1 238 ? 19.219 24.672 17.141 1 72.25 238 ASN A N 1
ATOM 1857 C CA . ASN A 1 238 ? 19.156 24.625 18.594 1 72.25 238 ASN A CA 1
ATOM 1858 C C . ASN A 1 238 ? 17.719 24.547 19.094 1 72.25 238 ASN A C 1
ATOM 1860 O O . ASN A 1 238 ? 17.469 24.219 20.266 1 72.25 238 ASN A O 1
ATOM 1864 N N . LYS A 1 239 ? 16.844 24.766 18.25 1 80.38 239 LYS A N 1
ATOM 1865 C CA . LYS A 1 239 ? 15.43 24.766 18.641 1 80.38 239 LYS A CA 1
ATOM 1866 C C . LYS A 1 239 ? 14.711 23.531 18.109 1 80.38 239 LYS A C 1
ATOM 1868 O O . LYS A 1 239 ? 13.633 23.172 18.594 1 80.38 239 LYS A O 1
ATOM 1873 N N . ALA A 1 240 ? 15.391 22.922 17.172 1 87.94 240 ALA A N 1
ATOM 1874 C CA . ALA A 1 240 ? 14.82 21.688 16.625 1 87.94 240 ALA A CA 1
ATOM 1875 C C . ALA A 1 240 ? 15.711 20.5 16.938 1 87.94 240 ALA A C 1
ATOM 1877 O O . ALA A 1 240 ? 16.938 20.625 17 1 87.94 240 ALA A O 1
ATOM 1878 N N . LYS A 1 241 ? 15.141 19.438 17.281 1 93.56 241 LYS A N 1
ATOM 1879 C CA . LYS A 1 241 ? 15.898 18.203 17.438 1 93.56 241 LYS A CA 1
ATOM 1880 C C . LYS A 1 241 ? 16.234 17.578 16.078 1 93.56 241 LYS A C 1
ATOM 1882 O O . LYS A 1 241 ? 15.336 17.297 15.289 1 93.56 241 LYS A O 1
ATOM 1887 N N . VAL A 1 242 ? 17.484 17.391 15.891 1 93.75 242 VAL A N 1
ATOM 1888 C CA . VAL A 1 242 ? 17.953 16.938 14.586 1 93.75 242 VAL A CA 1
ATOM 1889 C C . VAL A 1 242 ? 18.266 15.445 14.625 1 93.75 242 VAL A C 1
ATOM 1891 O O . VAL A 1 242 ? 18.859 14.953 15.578 1 93.75 242 VAL A O 1
ATOM 1894 N N . HIS A 1 243 ? 17.828 14.711 13.594 1 96.12 243 HIS A N 1
ATOM 1895 C CA . HIS A 1 243 ? 18.094 13.289 13.422 1 96.12 243 HIS A CA 1
ATOM 1896 C C . HIS A 1 243 ? 18.734 13.008 12.07 1 96.12 243 HIS A C 1
ATOM 1898 O O . HIS A 1 243 ? 18.047 12.891 11.062 1 96.12 243 HIS A O 1
ATOM 1904 N N . LEU A 1 244 ? 20.031 12.969 12.062 1 95.94 244 LEU A N 1
ATOM 1905 C CA . LEU A 1 244 ? 20.797 12.57 10.898 1 95.94 244 LEU A CA 1
ATOM 1906 C C . LEU A 1 244 ? 21.375 11.164 11.078 1 95.94 244 LEU A C 1
ATOM 1908 O O . LEU A 1 244 ? 22.359 10.977 11.789 1 95.94 244 LEU A O 1
ATOM 1912 N N . HIS A 1 245 ? 20.766 10.172 10.477 1 96.75 245 HIS A N 1
ATOM 1913 C CA . HIS A 1 245 ? 21.109 8.781 10.734 1 96.75 245 HIS A CA 1
ATOM 1914 C C . HIS A 1 245 ? 21.469 8.055 9.445 1 96.75 245 HIS A C 1
ATOM 1916 O O . HIS A 1 245 ? 20.891 8.32 8.391 1 96.75 245 HIS A O 1
ATOM 1922 N N . LYS A 1 246 ? 22.375 7.199 9.5 1 96.25 246 LYS A N 1
ATOM 1923 C CA . LYS A 1 246 ? 22.656 6.25 8.43 1 96.25 246 LYS A CA 1
ATOM 1924 C C . LYS A 1 246 ? 21.734 5.039 8.508 1 96.25 246 LYS A C 1
ATOM 1926 O O . LYS A 1 246 ? 21.531 4.477 9.586 1 96.25 246 LYS A O 1
ATOM 1931 N N . GLY A 1 247 ? 21.203 4.676 7.422 1 94.69 247 GLY A N 1
ATOM 1932 C CA . GLY A 1 247 ? 20.375 3.48 7.344 1 94.69 247 GLY A CA 1
ATOM 1933 C C . GLY A 1 247 ? 19.328 3.547 6.242 1 94.69 247 GLY A C 1
ATOM 1934 O O . GLY A 1 247 ? 19.328 4.488 5.445 1 94.69 247 GLY A O 1
ATOM 1935 N N . ASP A 1 248 ? 18.562 2.566 6.133 1 91 248 ASP A N 1
ATOM 1936 C CA . ASP A 1 248 ? 17.406 2.555 5.23 1 91 248 ASP A CA 1
ATOM 1937 C C . ASP A 1 248 ? 16.266 3.4 5.785 1 91 248 ASP A C 1
ATOM 1939 O O . ASP A 1 248 ? 15.734 3.107 6.855 1 91 248 ASP A O 1
ATOM 1943 N N . PRO A 1 249 ? 15.922 4.395 5.062 1 93.38 249 PRO A N 1
ATOM 1944 C CA . PRO A 1 249 ? 14.859 5.262 5.57 1 93.38 249 PRO A CA 1
ATOM 1945 C C . PRO A 1 249 ? 13.57 4.504 5.867 1 93.38 249 PRO A C 1
ATOM 1947 O O . PRO A 1 249 ? 12.812 4.883 6.766 1 93.38 249 PRO A O 1
ATOM 1950 N N . LYS A 1 250 ? 13.312 3.414 5.176 1 89.94 250 LYS A N 1
ATOM 1951 C CA . LYS A 1 250 ? 12.109 2.613 5.379 1 89.94 250 LYS A CA 1
ATOM 1952 C C . LYS A 1 250 ? 12.055 2.047 6.793 1 89.94 250 LYS A C 1
ATOM 1954 O O . LYS A 1 250 ? 10.977 1.781 7.324 1 89.94 250 LYS A O 1
ATOM 1959 N N . ILE A 1 251 ? 13.18 1.919 7.332 1 90.19 251 ILE A N 1
ATOM 1960 C CA . ILE A 1 251 ? 13.305 1.312 8.648 1 90.19 251 ILE A CA 1
ATOM 1961 C C . ILE A 1 251 ? 13.547 2.398 9.695 1 90.19 251 ILE A C 1
ATOM 1963 O O . ILE A 1 251 ? 12.867 2.439 10.727 1 90.19 251 ILE A O 1
ATOM 1967 N N . VAL A 1 252 ? 14.445 3.289 9.406 1 95.25 252 VAL A N 1
ATOM 1968 C CA . VAL A 1 252 ? 14.961 4.23 10.391 1 95.25 252 VAL A CA 1
ATOM 1969 C C . VAL A 1 252 ? 13.898 5.277 10.719 1 95.25 252 VAL A C 1
ATOM 1971 O O . VAL A 1 252 ? 13.719 5.645 11.883 1 95.25 252 VAL A O 1
ATOM 1974 N N . LEU A 1 253 ? 13.18 5.734 9.75 1 96.44 253 LEU A N 1
ATOM 1975 C CA . LEU A 1 253 ? 12.219 6.809 9.984 1 96.44 253 LEU A CA 1
ATOM 1976 C C . LEU A 1 253 ? 11.125 6.359 10.945 1 96.44 253 LEU A C 1
ATOM 1978 O O . LEU A 1 253 ? 10.844 7.035 11.938 1 96.44 253 LEU A O 1
ATOM 1982 N N . PRO A 1 254 ? 10.484 5.18 10.656 1 93.94 254 PRO A N 1
ATOM 1983 C CA . PRO A 1 254 ? 9.484 4.723 11.625 1 93.94 254 PRO A CA 1
ATOM 1984 C C . PRO A 1 254 ? 10.078 4.48 13.008 1 93.94 254 PRO A C 1
ATOM 1986 O O . PRO A 1 254 ? 9.414 4.746 14.023 1 93.94 254 PRO A O 1
ATOM 1989 N N . MET A 1 255 ? 11.281 3.986 13.047 1 94.19 255 MET A N 1
ATOM 1990 C CA . MET A 1 255 ? 11.945 3.73 14.32 1 94.19 255 MET A CA 1
ATOM 1991 C C . MET A 1 255 ? 12.148 5.023 15.102 1 94.19 255 MET A C 1
ATOM 1993 O O . MET A 1 255 ? 11.828 5.094 16.297 1 94.19 255 MET A O 1
ATOM 1997 N N . VAL A 1 256 ? 12.641 6.055 14.445 1 97.25 256 VAL A N 1
ATOM 1998 C CA . VAL A 1 256 ? 12.867 7.344 15.094 1 97.25 256 VAL A CA 1
ATOM 1999 C C . VAL A 1 256 ? 11.531 7.926 15.555 1 97.25 256 VAL A C 1
ATOM 2001 O O . VAL A 1 256 ? 11.422 8.438 16.672 1 97.25 256 VAL A O 1
ATOM 2004 N N . ALA A 1 257 ? 10.531 7.852 14.719 1 96.69 257 ALA A N 1
ATOM 2005 C CA . ALA A 1 257 ? 9.211 8.375 15.07 1 96.69 257 ALA A CA 1
ATOM 2006 C C . ALA A 1 257 ? 8.68 7.703 16.344 1 96.69 257 ALA A C 1
ATOM 2008 O O . ALA A 1 257 ? 8.125 8.375 17.219 1 96.69 257 ALA A O 1
ATOM 2009 N N . ASN A 1 258 ? 8.844 6.422 16.391 1 94.62 258 ASN A N 1
ATOM 2010 C CA . ASN A 1 258 ? 8.383 5.68 17.562 1 94.62 258 ASN A CA 1
ATOM 2011 C C . ASN A 1 258 ? 9.203 6.016 18.797 1 94.62 258 ASN A C 1
ATOM 2013 O O . ASN A 1 258 ? 8.641 6.309 19.859 1 94.62 258 ASN A O 1
ATOM 2017 N N . ASP A 1 259 ? 10.5 5.965 18.656 1 96.75 259 ASP A N 1
ATOM 2018 C CA . ASP A 1 259 ? 11.406 6.188 19.781 1 96.75 259 ASP A CA 1
ATOM 2019 C C . ASP A 1 259 ? 11.227 7.582 20.359 1 96.75 259 ASP A C 1
ATOM 2021 O O . ASP A 1 259 ? 11.32 7.77 21.578 1 96.75 259 ASP A O 1
ATOM 2025 N N . GLU A 1 260 ? 10.961 8.539 19.516 1 97.31 260 GLU A N 1
ATOM 2026 C CA . GLU A 1 260 ? 10.828 9.93 19.938 1 97.31 260 GLU A CA 1
ATOM 2027 C C . GLU A 1 260 ? 9.375 10.273 20.266 1 97.31 260 GLU A C 1
ATOM 2029 O O . GLU A 1 260 ? 9.055 11.438 20.516 1 97.31 260 GLU A O 1
ATOM 2034 N N . HIS A 1 261 ? 8.453 9.297 20.141 1 96.19 261 HIS A N 1
ATOM 2035 C CA . HIS A 1 261 ? 7.035 9.477 20.453 1 96.19 261 HIS A CA 1
ATOM 2036 C C . HIS A 1 261 ? 6.426 10.602 19.625 1 96.19 261 HIS A C 1
ATOM 2038 O O . HIS A 1 261 ? 5.762 11.484 20.172 1 96.19 261 HIS A O 1
ATOM 2044 N N . ILE A 1 262 ? 6.676 10.531 18.344 1 96.5 262 ILE A N 1
ATOM 2045 C CA . ILE A 1 262 ? 6.184 11.539 17.406 1 96.5 262 ILE A CA 1
ATOM 2046 C C . ILE A 1 262 ? 4.668 11.438 17.281 1 96.5 262 ILE A C 1
ATOM 2048 O O . ILE A 1 262 ? 4.121 10.336 17.172 1 96.5 262 ILE A O 1
ATOM 2052 N N . ASP A 1 263 ? 3.99 12.602 17.281 1 94.5 263 ASP A N 1
ATOM 2053 C CA . ASP A 1 263 ? 2.539 12.656 17.141 1 94.5 263 ASP A CA 1
ATOM 2054 C C . ASP A 1 263 ? 2.146 12.844 15.672 1 94.5 263 ASP A C 1
ATOM 2056 O O . ASP A 1 263 ? 1.095 12.367 15.242 1 94.5 263 ASP A O 1
ATOM 2060 N N . LEU A 1 264 ? 3.004 13.555 14.977 1 95.38 264 LEU A N 1
ATOM 2061 C CA . LEU A 1 264 ? 2.723 13.883 13.586 1 95.38 264 LEU A CA 1
ATOM 2062 C C . LEU A 1 264 ? 3.988 13.789 12.742 1 95.38 264 LEU A C 1
ATOM 2064 O O . LEU A 1 264 ? 4.984 14.453 13.039 1 95.38 264 LEU A O 1
ATOM 2068 N N . LEU A 1 265 ? 3.955 12.953 11.812 1 97.75 265 LEU A N 1
ATOM 2069 C CA . LEU A 1 265 ? 5.02 12.859 10.82 1 97.75 265 LEU A CA 1
ATOM 2070 C C . LEU A 1 265 ? 4.66 13.641 9.562 1 97.75 265 LEU A C 1
ATOM 2072 O O . LEU A 1 265 ? 3.604 13.414 8.969 1 97.75 265 LEU A O 1
ATOM 2076 N N . VAL A 1 266 ? 5.48 14.586 9.148 1 97.5 266 VAL A N 1
ATOM 2077 C CA . VAL A 1 266 ? 5.332 15.344 7.91 1 97.5 266 VAL A CA 1
ATOM 2078 C C . VAL A 1 266 ? 6.332 14.852 6.871 1 97.5 266 VAL A C 1
ATOM 2080 O O . VAL A 1 266 ? 7.543 14.844 7.117 1 97.5 266 VAL A O 1
ATOM 2083 N N . MET A 1 267 ? 5.848 14.453 5.715 1 97.38 267 MET A N 1
ATOM 2084 C CA . MET A 1 267 ? 6.77 13.898 4.727 1 97.38 267 MET A CA 1
ATOM 2085 C C . MET A 1 267 ? 6.23 14.094 3.312 1 97.38 267 MET A C 1
ATOM 2087 O O . MET A 1 267 ? 5.035 14.328 3.125 1 97.38 267 MET A O 1
ATOM 2091 N N . GLY A 1 268 ? 7.16 14.047 2.408 1 95.38 268 GLY A N 1
ATOM 2092 C CA . GLY A 1 268 ? 6.781 13.992 1.006 1 95.38 268 GLY A CA 1
ATOM 2093 C C . GLY A 1 268 ? 6.508 12.586 0.515 1 95.38 268 GLY A C 1
ATOM 2094 O O . GLY A 1 268 ? 7.066 11.617 1.039 1 95.38 268 GLY A O 1
ATOM 2095 N N . THR A 1 269 ? 5.609 12.406 -0.51 1 88.88 269 THR A N 1
ATOM 2096 C CA . THR A 1 269 ? 5.297 11.078 -1.03 1 88.88 269 THR A CA 1
ATOM 2097 C C . THR A 1 269 ? 5.566 11.008 -2.531 1 88.88 269 THR A C 1
ATOM 2099 O O . THR A 1 269 ? 5.055 10.117 -3.217 1 88.88 269 THR A O 1
ATOM 2102 N N . VAL A 1 270 ? 6.434 11.539 -3.102 1 78.56 270 VAL A N 1
ATOM 2103 C CA . VAL A 1 270 ? 6.645 11.57 -4.547 1 78.56 270 VAL A CA 1
ATOM 2104 C C . VAL A 1 270 ? 7.391 10.305 -4.984 1 78.56 270 VAL A C 1
ATOM 2106 O O . VAL A 1 270 ? 8.281 9.828 -4.277 1 78.56 270 VAL A O 1
ATOM 2109 N N . GLY A 1 271 ? 6.766 9.656 -6.043 1 72.56 271 GLY A N 1
ATOM 2110 C CA . GLY A 1 271 ? 7.434 8.516 -6.656 1 72.56 271 GLY A CA 1
ATOM 2111 C C . GLY A 1 271 ? 7.957 8.812 -8.047 1 72.56 271 GLY A C 1
ATOM 2112 O O . GLY A 1 271 ? 7.281 9.469 -8.844 1 72.56 271 GLY A O 1
ATOM 2113 N N . ARG A 1 272 ? 9.258 8.734 -8.273 1 67.56 272 ARG A N 1
ATOM 2114 C CA . ARG A 1 272 ? 9.828 8.883 -9.609 1 67.56 272 ARG A CA 1
ATOM 2115 C C . ARG A 1 272 ? 9.961 7.527 -10.297 1 67.56 272 ARG A C 1
ATOM 2117 O O . ARG A 1 272 ? 11.047 7.148 -10.734 1 67.56 272 ARG A O 1
ATOM 2124 N N . THR A 1 273 ? 8.875 6.848 -10.289 1 60.25 273 THR A N 1
ATOM 2125 C CA . THR A 1 273 ? 8.938 5.492 -10.828 1 60.25 273 THR A CA 1
ATOM 2126 C C . THR A 1 273 ? 8.906 5.508 -12.352 1 60.25 273 THR A C 1
ATOM 2128 O O . THR A 1 273 ? 9.305 4.539 -12.992 1 60.25 273 THR A O 1
ATOM 2131 N N . GLY A 1 274 ? 8.57 6.66 -12.906 1 63.16 274 GLY A N 1
ATOM 2132 C CA . GLY A 1 274 ? 8.359 6.695 -14.344 1 63.16 274 GLY A CA 1
ATOM 2133 C C . GLY A 1 274 ? 7.172 5.863 -14.789 1 63.16 274 GLY A C 1
ATOM 2134 O O . GLY A 1 274 ? 6.906 5.75 -15.992 1 63.16 274 GLY A O 1
ATOM 2135 N N . ILE A 1 275 ? 6.531 5.199 -13.891 1 63.97 275 ILE A N 1
ATOM 2136 C CA . ILE A 1 275 ? 5.367 4.379 -14.211 1 63.97 275 ILE A CA 1
ATOM 2137 C C . ILE A 1 275 ? 4.094 5.199 -14.031 1 63.97 275 ILE A C 1
ATOM 2139 O O . ILE A 1 275 ? 3.838 5.734 -12.953 1 63.97 275 ILE A O 1
ATOM 2143 N N . PRO A 1 276 ? 3.402 5.352 -15.133 1 63.06 276 PRO A N 1
ATOM 2144 C CA . PRO A 1 276 ? 2.131 6.066 -15 1 63.06 276 PRO A CA 1
ATOM 2145 C C . PRO A 1 276 ? 1.246 5.488 -13.898 1 63.06 276 PRO A C 1
ATOM 2147 O O . PRO A 1 276 ? 1.114 4.27 -13.781 1 63.06 276 PRO A O 1
ATOM 2150 N N . GLY A 1 277 ? 0.893 6.344 -13.039 1 62.72 277 GLY A N 1
ATOM 2151 C CA . GLY A 1 277 ? -0.024 5.918 -11.992 1 62.72 277 GLY A CA 1
ATOM 2152 C C . GLY A 1 277 ? 0.665 5.66 -10.664 1 62.72 277 GLY A C 1
ATOM 2153 O O . GLY A 1 277 ? 0.002 5.473 -9.641 1 62.72 277 GLY A O 1
ATOM 2154 N N . PHE A 1 278 ? 1.898 5.551 -10.82 1 62.53 278 PHE A N 1
ATOM 2155 C CA . PHE A 1 278 ? 2.611 5.344 -9.57 1 62.53 278 PHE A CA 1
ATOM 2156 C C . PHE A 1 278 ? 3.209 6.652 -9.062 1 62.53 278 PHE A C 1
ATOM 2158 O O . PHE A 1 278 ? 4.305 7.043 -9.477 1 62.53 278 PHE A O 1
ATOM 2165 N N . PHE A 1 279 ? 2.592 7.156 -8.047 1 73.81 279 PHE A N 1
ATOM 2166 C CA . PHE A 1 279 ? 2.883 8.531 -7.672 1 73.81 279 PHE A CA 1
ATOM 2167 C C . PHE A 1 279 ? 3.51 8.602 -6.285 1 73.81 279 PHE A C 1
ATOM 2169 O O . PHE A 1 279 ? 3.85 9.68 -5.801 1 73.81 279 PHE A O 1
ATOM 2176 N N . ILE A 1 280 ? 3.723 7.402 -5.773 1 82.69 280 ILE A N 1
ATOM 2177 C CA . ILE A 1 280 ? 4.324 7.438 -4.441 1 82.69 280 ILE A CA 1
ATOM 2178 C C . ILE A 1 280 ? 5.668 6.711 -4.465 1 82.69 280 ILE A C 1
ATOM 2180 O O . ILE A 1 280 ? 5.82 5.699 -5.148 1 82.69 280 ILE A O 1
ATOM 2184 N N . GLY A 1 281 ? 6.551 7.234 -3.777 1 86 281 GLY A N 1
ATOM 2185 C CA . GLY A 1 281 ? 7.863 6.617 -3.688 1 86 281 GLY A CA 1
ATOM 2186 C C . GLY A 1 281 ? 7.883 5.383 -2.811 1 86 281 GLY A C 1
ATOM 2187 O O . GLY A 1 281 ? 7.031 5.219 -1.937 1 86 281 GLY A O 1
ATOM 2188 N N . ASN A 1 282 ? 8.859 4.539 -2.986 1 85.5 282 ASN A N 1
ATOM 2189 C CA . ASN A 1 282 ? 9.016 3.303 -2.229 1 85.5 282 ASN A CA 1
ATOM 2190 C C . ASN A 1 282 ? 9.18 3.578 -0.736 1 85.5 282 ASN A C 1
ATOM 2192 O O . ASN A 1 282 ? 8.578 2.902 0.097 1 85.5 282 ASN A O 1
ATOM 2196 N N . THR A 1 283 ? 9.938 4.605 -0.447 1 89.38 283 THR A N 1
ATOM 2197 C CA . THR A 1 283 ? 10.18 4.949 0.95 1 89.38 283 THR A CA 1
ATOM 2198 C C . THR A 1 283 ? 8.891 5.418 1.623 1 89.38 283 THR A C 1
ATOM 2200 O O . THR A 1 283 ? 8.531 4.926 2.693 1 89.38 283 THR A O 1
ATOM 2203 N N . ALA A 1 284 ? 8.266 6.316 0.949 1 92.19 284 ALA A N 1
ATOM 2204 C CA . ALA A 1 284 ? 7.016 6.832 1.504 1 92.19 284 ALA A CA 1
ATOM 2205 C C . ALA A 1 284 ? 6.008 5.703 1.72 1 92.19 284 ALA A C 1
ATOM 2207 O O . ALA A 1 284 ? 5.383 5.617 2.779 1 92.19 284 ALA A O 1
ATOM 2208 N N . GLU A 1 285 ? 5.902 4.902 0.774 1 89 285 GLU A N 1
ATOM 2209 C CA . GLU A 1 285 ? 4.973 3.779 0.874 1 89 285 GLU A CA 1
ATOM 2210 C C . GLU A 1 285 ? 5.289 2.906 2.084 1 89 285 GLU A C 1
ATOM 2212 O O . GLU A 1 285 ? 4.395 2.561 2.857 1 89 285 GLU A O 1
ATOM 2217 N N . SER A 1 286 ? 6.469 2.594 2.246 1 88.5 286 SER A N 1
ATOM 2218 C CA . SER A 1 286 ? 6.898 1.725 3.338 1 88.5 286 SER A CA 1
ATOM 2219 C C . SER A 1 286 ? 6.711 2.402 4.691 1 88.5 286 SER A C 1
ATOM 2221 O O . SER A 1 286 ? 6.211 1.786 5.633 1 88.5 286 SER A O 1
ATOM 2223 N N . VAL A 1 287 ? 7.09 3.635 4.766 1 92.94 287 VAL A N 1
ATOM 2224 C CA . VAL A 1 287 ? 6.988 4.375 6.016 1 92.94 287 VAL A CA 1
ATOM 2225 C C . VAL A 1 287 ? 5.523 4.516 6.418 1 92.94 287 VAL A C 1
ATOM 2227 O O . VAL A 1 287 ? 5.164 4.281 7.574 1 92.94 287 VAL A O 1
ATOM 2230 N N . LEU A 1 288 ? 4.691 4.793 5.488 1 92.12 288 LEU A N 1
ATOM 2231 C CA . LEU A 1 288 ? 3.273 5.008 5.762 1 92.12 288 LEU A CA 1
ATOM 2232 C C . LEU A 1 288 ? 2.613 3.717 6.238 1 92.12 288 LEU A C 1
ATOM 2234 O O . LEU A 1 288 ? 1.701 3.75 7.07 1 92.12 288 LEU A O 1
ATOM 2238 N N . ARG A 1 289 ? 3.057 2.688 5.777 1 87.38 289 ARG A N 1
ATOM 2239 C CA . ARG A 1 289 ? 2.496 1.398 6.168 1 87.38 289 ARG A CA 1
ATOM 2240 C C . ARG A 1 289 ? 2.904 1.033 7.594 1 87.38 289 ARG A C 1
ATOM 2242 O O . ARG A 1 289 ? 2.258 0.205 8.234 1 87.38 289 ARG A O 1
ATOM 2249 N N . GLN A 1 290 ? 3.975 1.644 8.07 1 87.56 290 GLN A N 1
ATOM 2250 C CA . GLN A 1 290 ? 4.523 1.298 9.383 1 87.56 290 GLN A CA 1
ATOM 2251 C C . GLN A 1 290 ? 4.215 2.381 10.406 1 87.56 290 GLN A C 1
ATOM 2253 O O . GLN A 1 290 ? 4.414 2.18 11.609 1 87.56 290 GLN A O 1
ATOM 2258 N N . ALA A 1 291 ? 3.744 3.426 9.883 1 90.12 291 ALA A N 1
ATOM 2259 C CA . ALA A 1 291 ? 3.566 4.586 10.75 1 90.12 291 ALA A CA 1
ATOM 2260 C C . ALA A 1 291 ? 2.59 4.281 11.883 1 90.12 291 ALA A C 1
ATOM 2262 O O . ALA A 1 291 ? 1.571 3.619 11.672 1 90.12 291 ALA A O 1
ATOM 2263 N N . THR A 1 292 ? 2.912 4.742 13.094 1 88.94 292 THR A N 1
ATOM 2264 C CA . THR A 1 292 ? 2.055 4.59 14.266 1 88.94 292 THR A CA 1
ATOM 2265 C C . THR A 1 292 ? 1.588 5.953 14.773 1 88.94 292 THR A C 1
ATOM 2267 O O . THR A 1 292 ? 1.043 6.055 15.875 1 88.94 292 THR A O 1
ATOM 2270 N N . CYS A 1 293 ? 1.822 6.93 14.023 1 93.06 293 CYS A N 1
ATOM 2271 C CA . CYS A 1 293 ? 1.411 8.289 14.344 1 93.06 293 CYS A CA 1
ATOM 2272 C C . CYS A 1 293 ? 0.638 8.914 13.188 1 93.06 293 CYS A C 1
ATOM 2274 O O . CYS A 1 293 ? 0.476 8.289 12.141 1 93.06 293 CYS A O 1
ATOM 2276 N N . SER A 1 294 ? 0.122 10.125 13.438 1 93.94 294 SER A N 1
ATOM 2277 C CA . SER A 1 294 ? -0.531 10.867 12.359 1 93.94 294 SER A CA 1
ATOM 2278 C C . SER A 1 294 ? 0.464 11.266 11.273 1 93.94 294 SER A C 1
ATOM 2280 O O . SER A 1 294 ? 1.669 11.336 11.523 1 93.94 294 SER A O 1
ATOM 2282 N N . VAL A 1 295 ? -0.056 11.445 10.086 1 96.75 295 VAL A N 1
ATOM 2283 C CA . VAL A 1 295 ? 0.838 11.789 8.984 1 96.75 295 VAL A CA 1
ATOM 2284 C C . VAL A 1 295 ? 0.246 12.938 8.172 1 96.75 295 VAL A C 1
ATOM 2286 O O . VAL A 1 295 ? -0.958 12.961 7.902 1 96.75 295 VAL A O 1
ATOM 2289 N N . LEU A 1 296 ? 1.034 13.867 7.875 1 96.62 296 LEU A N 1
ATOM 2290 C CA . LEU A 1 296 ? 0.792 14.883 6.855 1 96.62 296 LEU A CA 1
ATOM 2291 C C . LEU A 1 296 ? 1.66 14.633 5.625 1 96.62 296 LEU A C 1
ATOM 2293 O O . LEU A 1 296 ? 2.879 14.82 5.672 1 96.62 296 LEU A O 1
ATOM 2297 N N . ALA A 1 297 ? 1.047 14.203 4.59 1 97.12 297 ALA A N 1
ATOM 2298 C CA . ALA A 1 297 ? 1.746 13.844 3.359 1 97.12 297 ALA A CA 1
ATOM 2299 C C . ALA A 1 297 ? 1.598 14.93 2.303 1 97.12 297 ALA A C 1
ATOM 2301 O O . ALA A 1 297 ? 0.499 15.445 2.08 1 97.12 297 ALA A O 1
ATOM 2302 N N . LEU A 1 298 ? 2.682 15.227 1.663 1 95.81 298 LEU A N 1
ATOM 2303 C CA . LEU A 1 298 ? 2.717 16.312 0.69 1 95.81 298 LEU A CA 1
ATOM 2304 C C . LEU A 1 298 ? 3.182 15.805 -0.671 1 95.81 298 LEU A C 1
ATOM 2306 O O . LEU A 1 298 ? 4.004 14.891 -0.751 1 95.81 298 LEU A O 1
ATOM 2310 N N . LYS A 1 299 ? 2.662 16.406 -1.692 1 91.44 299 LYS A N 1
ATOM 2311 C CA . LYS A 1 299 ? 3.104 16.188 -3.068 1 91.44 299 LYS A CA 1
ATOM 2312 C C . LYS A 1 299 ? 3.885 17.391 -3.588 1 91.44 299 LYS A C 1
ATOM 2314 O O . LYS A 1 299 ? 3.754 18.5 -3.061 1 91.44 299 LYS A O 1
ATOM 2319 N N . PRO A 1 300 ? 4.719 17.094 -4.578 1 87.12 300 PRO A N 1
ATOM 2320 C CA . PRO A 1 300 ? 5.383 18.234 -5.199 1 87.12 300 PRO A CA 1
ATOM 2321 C C . PRO A 1 300 ? 4.402 19.203 -5.859 1 87.12 300 PRO A C 1
ATOM 2323 O O . PRO A 1 300 ? 3.291 18.812 -6.223 1 87.12 300 PRO A O 1
ATOM 2326 N N . LYS A 1 301 ? 4.883 20.375 -5.996 1 81.94 301 LYS A N 1
ATOM 2327 C CA . LYS A 1 301 ? 4.074 21.359 -6.707 1 81.94 301 LYS A CA 1
ATOM 2328 C C . LYS A 1 301 ? 3.777 20.906 -8.133 1 81.94 301 LYS A C 1
ATOM 2330 O O . LYS A 1 301 ? 4.656 20.375 -8.812 1 81.94 301 LYS A O 1
ATOM 2335 N N . GLY A 1 302 ? 2.609 21.078 -8.547 1 74.56 302 GLY A N 1
ATOM 2336 C CA . GLY A 1 302 ? 2.227 20.719 -9.906 1 74.56 302 GLY A CA 1
ATOM 2337 C C . GLY A 1 302 ? 1.808 19.266 -10.039 1 74.56 302 GLY A C 1
ATOM 2338 O O . GLY A 1 302 ? 1.574 18.781 -11.141 1 74.56 302 GLY A O 1
ATOM 2339 N N . PHE A 1 303 ? 1.78 18.672 -8.945 1 76.44 303 PHE A N 1
ATOM 2340 C CA . PHE A 1 303 ? 1.314 17.281 -8.977 1 76.44 303 PHE A CA 1
ATOM 2341 C C . PHE A 1 303 ? -0.103 17.203 -9.523 1 76.44 303 PHE A C 1
ATOM 2343 O O . PHE A 1 303 ? -0.966 18 -9.156 1 76.44 303 PHE A O 1
ATOM 2350 N N . GLY A 1 304 ? -0.312 16.109 -10.422 1 61.88 304 GLY A N 1
ATOM 2351 C CA . GLY A 1 304 ? -1.635 15.875 -10.984 1 61.88 304 GLY A CA 1
ATOM 2352 C C . GLY A 1 304 ? -1.859 16.594 -12.297 1 61.88 304 GLY A C 1
ATOM 2353 O O . GLY A 1 304 ? -2.859 16.359 -12.984 1 61.88 304 GLY A O 1
ATOM 2354 N N . THR A 1 305 ? -1.128 17.797 -12.508 1 47.5 305 THR A N 1
ATOM 2355 C CA . THR A 1 305 ? -1.28 18.422 -13.82 1 47.5 305 THR A CA 1
ATOM 2356 C C . THR A 1 305 ? -0.616 17.578 -14.898 1 47.5 305 THR A C 1
ATOM 2358 O O . THR A 1 305 ? -0.425 18.047 -16.031 1 47.5 305 THR A O 1
ATOM 2361 N N . VAL A 1 306 ? -0.152 16.406 -14.617 1 39.75 306 VAL A N 1
ATOM 2362 C CA . VAL A 1 306 ? 0.441 15.711 -15.766 1 39.75 306 VAL A CA 1
ATOM 2363 C C . VAL A 1 306 ? -0.493 15.812 -16.969 1 39.75 306 VAL A C 1
ATOM 2365 O O . VAL A 1 306 ? -1.701 15.602 -16.844 1 39.75 306 VAL A O 1
ATOM 2368 N N . GLU A 1 307 ? -0.107 16.469 -18.062 1 32.38 307 GLU A N 1
ATOM 2369 C CA . GLU A 1 307 ? -0.603 16.406 -19.422 1 32.38 307 GLU A CA 1
ATOM 2370 C C . GLU A 1 307 ? -0.929 14.969 -19.828 1 32.38 307 GLU A C 1
ATOM 2372 O O . GLU A 1 307 ? -0.074 14.086 -19.75 1 32.38 307 GLU A O 1
ATOM 2377 N N . THR A 1 308 ? -2.072 14.367 -19.609 1 26.03 308 THR A N 1
ATOM 2378 C CA . THR A 1 308 ? -2.42 13.32 -20.578 1 26.03 308 THR A CA 1
ATOM 2379 C C . THR A 1 308 ? -1.841 13.641 -21.953 1 26.03 308 THR A C 1
ATOM 2381 O O . THR A 1 308 ? -1.872 14.789 -22.391 1 26.03 308 THR A O 1
ATOM 2384 N N . MET B 1 1 ? -7.051 -22.625 -18.938 1 61.25 1 MET B N 1
ATOM 2385 C CA . MET B 1 1 ? -5.938 -21.75 -18.578 1 61.25 1 MET B CA 1
ATOM 2386 C C . MET B 1 1 ? -4.699 -22.094 -19.406 1 61.25 1 MET B C 1
ATOM 2388 O O . MET B 1 1 ? -4.453 -23.266 -19.719 1 61.25 1 MET B O 1
ATOM 2392 N N . LYS B 1 2 ? -4.152 -21.062 -20.125 1 62.06 2 LYS B N 1
ATOM 2393 C CA . LYS B 1 2 ? -2.938 -21.266 -20.906 1 62.06 2 LYS B CA 1
ATOM 2394 C C . LYS B 1 2 ? -1.789 -21.75 -20.031 1 62.06 2 LYS B C 1
ATOM 2396 O O . LYS B 1 2 ? -1.724 -21.422 -18.844 1 62.06 2 LYS B O 1
ATOM 2401 N N . SER B 1 3 ? -1.135 -22.766 -20.469 1 78.38 3 SER B N 1
ATOM 2402 C CA . SER B 1 3 ? 0.069 -23.281 -19.828 1 78.38 3 SER B CA 1
ATOM 2403 C C . SER B 1 3 ? 1.105 -22.172 -19.625 1 78.38 3 SER B C 1
ATOM 2405 O O . SER B 1 3 ? 1.167 -21.234 -20.422 1 78.38 3 SER B O 1
ATOM 2407 N N . VAL B 1 4 ? 1.712 -22.094 -18.469 1 88.75 4 VAL B N 1
ATOM 2408 C CA . VAL B 1 4 ? 2.805 -21.172 -18.172 1 88.75 4 VAL B CA 1
ATOM 2409 C C . VAL B 1 4 ? 4.051 -21.594 -18.953 1 88.75 4 VAL B C 1
ATOM 2411 O O . VAL B 1 4 ? 4.566 -22.703 -18.766 1 88.75 4 VAL B O 1
ATOM 2414 N N . LYS B 1 5 ? 4.492 -20.766 -19.891 1 92.69 5 LYS B N 1
ATOM 2415 C CA . LYS B 1 5 ? 5.613 -21.125 -20.75 1 92.69 5 LYS B CA 1
ATOM 2416 C C . LYS B 1 5 ? 6.828 -20.25 -20.469 1 92.69 5 LYS B C 1
ATOM 2418 O O . LYS B 1 5 ? 7.969 -20.703 -20.562 1 92.69 5 LYS B O 1
ATOM 2423 N N . ASN B 1 6 ? 6.609 -19.016 -20.219 1 96.19 6 ASN B N 1
ATOM 2424 C CA . ASN B 1 6 ? 7.68 -18.062 -19.969 1 96.19 6 ASN B CA 1
ATOM 2425 C C . ASN B 1 6 ? 7.547 -17.422 -18.594 1 96.19 6 ASN B C 1
ATOM 2427 O O . ASN B 1 6 ? 6.578 -16.703 -18.328 1 96.19 6 ASN B O 1
ATOM 2431 N N . ILE B 1 7 ? 8.578 -17.625 -17.766 1 97 7 ILE B N 1
ATOM 2432 C CA . ILE B 1 7 ? 8.531 -17.156 -16.375 1 97 7 ILE B CA 1
ATOM 2433 C C . ILE B 1 7 ? 9.68 -16.188 -16.109 1 97 7 ILE B C 1
ATOM 2435 O O . ILE B 1 7 ? 10.828 -16.469 -16.469 1 97 7 ILE B O 1
ATOM 2439 N N . ILE B 1 8 ? 9.367 -15.07 -15.617 1 98.06 8 ILE B N 1
ATOM 2440 C CA . ILE B 1 8 ? 10.391 -14.172 -15.102 1 98.06 8 ILE B CA 1
ATOM 2441 C C . ILE B 1 8 ? 10.516 -14.328 -13.586 1 98.06 8 ILE B C 1
ATOM 2443 O O . ILE B 1 8 ? 9.523 -14.219 -12.867 1 98.06 8 ILE B O 1
ATOM 2447 N N . VAL B 1 9 ? 11.695 -14.633 -13.156 1 97.56 9 VAL B N 1
ATOM 2448 C CA . VAL B 1 9 ? 12.008 -14.719 -11.734 1 97.56 9 VAL B CA 1
ATOM 2449 C C . VAL B 1 9 ? 12.898 -13.547 -11.328 1 97.56 9 VAL B C 1
ATOM 2451 O O . VAL B 1 9 ? 13.898 -13.258 -11.992 1 97.56 9 VAL B O 1
ATOM 2454 N N . VAL B 1 10 ? 12.492 -12.883 -10.273 1 97.06 10 VAL B N 1
ATOM 2455 C CA . VAL B 1 10 ? 13.266 -11.766 -9.742 1 97.06 10 VAL B CA 1
ATOM 2456 C C . VAL B 1 10 ? 13.805 -12.125 -8.359 1 97.06 10 VAL B C 1
ATOM 2458 O O . VAL B 1 10 ? 13.133 -11.906 -7.352 1 97.06 10 VAL B O 1
ATOM 2461 N N . PRO B 1 11 ? 15.031 -12.617 -8.352 1 93.56 11 PRO B N 1
ATOM 2462 C CA . PRO B 1 11 ? 15.578 -13.047 -7.062 1 93.56 11 PRO B CA 1
ATOM 2463 C C . PRO B 1 11 ? 16.031 -11.875 -6.199 1 93.56 11 PRO B C 1
ATOM 2465 O O . PRO B 1 11 ? 17.219 -11.758 -5.891 1 93.56 11 PRO B O 1
ATOM 2468 N N . GLN B 1 12 ? 15.117 -11.07 -5.898 1 86.69 12 GLN B N 1
ATOM 2469 C CA . GLN B 1 12 ? 15.352 -9.938 -5.008 1 86.69 12 GLN B CA 1
ATOM 2470 C C . GLN B 1 12 ? 14.484 -10.047 -3.754 1 86.69 12 GLN B C 1
ATOM 2472 O O . GLN B 1 12 ? 13.305 -10.398 -3.832 1 86.69 12 GLN B O 1
ATOM 2477 N N . GLY B 1 13 ? 15.109 -9.773 -2.684 1 79.12 13 GLY B N 1
ATOM 2478 C CA . GLY B 1 13 ? 14.484 -10.008 -1.389 1 79.12 13 GLY B CA 1
ATOM 2479 C C . GLY B 1 13 ? 15.211 -11.047 -0.559 1 79.12 13 GLY B C 1
ATOM 2480 O O . GLY B 1 13 ? 16.391 -11.336 -0.798 1 79.12 13 GLY B O 1
ATOM 2481 N N . SER B 1 14 ? 14.5 -11.484 0.452 1 77.94 14 SER B N 1
ATOM 2482 C CA . SER B 1 14 ? 15.055 -12.523 1.311 1 77.94 14 SER B CA 1
ATOM 2483 C C . SER B 1 14 ? 14.633 -13.914 0.838 1 77.94 14 SER B C 1
ATOM 2485 O O . SER B 1 14 ? 13.445 -14.164 0.624 1 77.94 14 SER B O 1
ATOM 2487 N N . TYR B 1 15 ? 15.672 -14.773 0.531 1 82.88 15 TYR B N 1
ATOM 2488 C CA . TYR B 1 15 ? 15.305 -16.109 0.098 1 82.88 15 TYR B CA 1
ATOM 2489 C C . TYR B 1 15 ? 16.453 -17.094 0.313 1 82.88 15 TYR B C 1
ATOM 2491 O O . TYR B 1 15 ? 17.609 -16.688 0.406 1 82.88 15 TYR B O 1
ATOM 2499 N N . ASP B 1 16 ? 16.047 -18.312 0.481 1 87.31 16 ASP B N 1
ATOM 2500 C CA . ASP B 1 16 ? 16.969 -19.422 0.377 1 87.31 16 ASP B CA 1
ATOM 2501 C C . ASP B 1 16 ? 17.062 -19.922 -1.063 1 87.31 16 ASP B C 1
ATOM 2503 O O . ASP B 1 16 ? 16.047 -20.219 -1.697 1 87.31 16 ASP B O 1
ATOM 2507 N N . PRO B 1 17 ? 18.297 -19.953 -1.538 1 88.88 17 PRO B N 1
ATOM 2508 C CA . PRO B 1 17 ? 18.453 -20.312 -2.947 1 88.88 17 PRO B CA 1
ATOM 2509 C C . PRO B 1 17 ? 17.828 -21.672 -3.27 1 88.88 17 PRO B C 1
ATOM 2511 O O . PRO B 1 17 ? 17.203 -21.844 -4.328 1 88.88 17 PRO B O 1
ATOM 2514 N N . LEU B 1 18 ? 17.969 -22.594 -2.385 1 88.06 18 LEU B N 1
ATOM 2515 C CA . LEU B 1 18 ? 17.391 -23.922 -2.621 1 88.06 18 LEU B CA 1
ATOM 2516 C C . LEU B 1 18 ? 15.875 -23.859 -2.609 1 88.06 18 LEU B C 1
ATOM 2518 O O . LEU B 1 18 ? 15.219 -24.516 -3.43 1 88.06 18 LEU B O 1
ATOM 2522 N N . ALA B 1 19 ? 15.383 -23.109 -1.717 1 87.19 19 ALA B N 1
ATOM 2523 C CA . ALA B 1 19 ? 13.938 -22.969 -1.642 1 87.19 19 ALA B CA 1
ATOM 2524 C C . ALA B 1 19 ? 13.398 -22.25 -2.881 1 87.19 19 ALA B C 1
ATOM 2526 O O . ALA B 1 19 ? 12.32 -22.594 -3.381 1 87.19 19 ALA B O 1
ATOM 2527 N N . LEU B 1 20 ? 14.148 -21.281 -3.287 1 91.19 20 LEU B N 1
ATOM 2528 C CA . LEU B 1 20 ? 13.742 -20.562 -4.492 1 91.19 20 LEU B CA 1
ATOM 2529 C C . LEU B 1 20 ? 13.695 -21.5 -5.691 1 91.19 20 LEU B C 1
ATOM 2531 O O . LEU B 1 20 ? 12.719 -21.516 -6.441 1 91.19 20 LEU B O 1
ATOM 2535 N N . VAL B 1 21 ? 14.672 -22.297 -5.828 1 92.25 21 VAL B N 1
ATOM 2536 C CA . VAL B 1 21 ? 14.734 -23.25 -6.926 1 92.25 21 VAL B CA 1
ATOM 2537 C C . VAL B 1 21 ? 13.555 -24.219 -6.84 1 92.25 21 VAL B C 1
ATOM 2539 O O . VAL B 1 21 ? 12.883 -24.484 -7.84 1 92.25 21 VAL B O 1
ATOM 2542 N N . ALA B 1 22 ? 13.297 -24.656 -5.684 1 88 22 ALA B N 1
ATOM 2543 C CA . ALA B 1 22 ? 12.188 -25.594 -5.48 1 88 22 ALA B CA 1
ATOM 2544 C C . ALA B 1 22 ? 10.859 -24.953 -5.867 1 88 22 ALA B C 1
ATOM 2546 O O . ALA B 1 22 ? 10 -25.594 -6.465 1 88 22 ALA B O 1
ATOM 2547 N N . GLN B 1 23 ? 10.688 -23.734 -5.5 1 86.56 23 GLN B N 1
ATOM 2548 C CA . GLN B 1 23 ? 9.461 -23 -5.824 1 86.56 23 GLN B CA 1
ATOM 2549 C C . GLN B 1 23 ? 9.305 -22.844 -7.336 1 86.56 23 GLN B C 1
ATOM 2551 O O . GLN B 1 23 ? 8.203 -23 -7.867 1 86.56 23 GLN B O 1
ATOM 2556 N N . ILE B 1 24 ? 10.367 -22.484 -7.961 1 91 24 ILE B N 1
ATOM 2557 C CA . ILE B 1 24 ? 10.344 -22.344 -9.414 1 91 24 ILE B CA 1
ATOM 2558 C C . ILE B 1 24 ? 9.992 -23.672 -10.062 1 91 24 ILE B C 1
ATOM 2560 O O . ILE B 1 24 ? 9.133 -23.734 -10.945 1 91 24 ILE B O 1
ATOM 2564 N N . LEU B 1 25 ? 10.539 -24.719 -9.539 1 88.75 25 LEU B N 1
ATOM 2565 C CA . LEU B 1 25 ? 10.344 -26.047 -10.109 1 88.75 25 LEU B CA 1
ATOM 2566 C C . LEU B 1 25 ? 8.906 -26.516 -9.906 1 88.75 25 LEU B C 1
ATOM 2568 O O . LEU B 1 25 ? 8.367 -27.266 -10.727 1 88.75 25 LEU B O 1
ATOM 2572 N N . ALA B 1 26 ? 8.305 -26.094 -8.883 1 81.56 26 ALA B N 1
ATOM 2573 C CA . ALA B 1 26 ? 6.922 -26.469 -8.594 1 81.56 26 ALA B CA 1
ATOM 2574 C C . ALA B 1 26 ? 5.988 -26.062 -9.734 1 81.56 26 ALA B C 1
ATOM 2576 O O . ALA B 1 26 ? 4.988 -26.734 -9.992 1 81.56 26 ALA B O 1
ATOM 2577 N N . VAL B 1 27 ? 6.383 -25.047 -10.438 1 82.69 27 VAL B N 1
ATOM 2578 C CA . VAL B 1 27 ? 5.48 -24.562 -11.477 1 82.69 27 VAL B CA 1
ATOM 2579 C C . VAL B 1 27 ? 6.062 -24.859 -12.852 1 82.69 27 VAL B C 1
ATOM 2581 O O . VAL B 1 27 ? 5.391 -24.688 -13.875 1 82.69 27 VAL B O 1
ATOM 2584 N N . THR B 1 28 ? 7.285 -25.25 -12.914 1 84.25 28 THR B N 1
ATOM 2585 C CA . THR B 1 28 ? 7.93 -25.422 -14.211 1 84.25 28 THR B CA 1
ATOM 2586 C C . THR B 1 28 ? 8.133 -26.891 -14.531 1 84.25 28 THR B C 1
ATOM 2588 O O . THR B 1 28 ? 8.281 -27.266 -15.695 1 84.25 28 THR B O 1
ATOM 2591 N N . ARG B 1 29 ? 8.172 -27.672 -13.516 1 76.69 29 ARG B N 1
ATOM 2592 C CA . ARG B 1 29 ? 8.516 -29.062 -13.766 1 76.69 29 ARG B CA 1
ATOM 2593 C C . ARG B 1 29 ? 7.52 -29.719 -14.719 1 76.69 29 ARG B C 1
ATOM 2595 O O . ARG B 1 29 ? 6.312 -29.719 -14.453 1 76.69 29 ARG B O 1
ATOM 2602 N N . GLY B 1 30 ? 8.016 -30.219 -15.766 1 72.38 30 GLY B N 1
ATOM 2603 C CA . GLY B 1 30 ? 7.215 -30.953 -16.719 1 72.38 30 GLY B CA 1
ATOM 2604 C C . GLY B 1 30 ? 6.422 -30.062 -17.656 1 72.38 30 GLY B C 1
ATOM 2605 O O . GLY B 1 30 ? 5.699 -30.547 -18.531 1 72.38 30 GLY B O 1
ATOM 2606 N N . SER B 1 31 ? 6.453 -28.766 -17.438 1 78 31 SER B N 1
ATOM 2607 C CA . SER B 1 31 ? 5.637 -27.844 -18.234 1 78 31 SER B CA 1
ATOM 2608 C C . SER B 1 31 ? 6.375 -27.391 -19.484 1 78 31 SER B C 1
ATOM 2610 O O . SER B 1 31 ? 5.762 -26.875 -20.422 1 78 31 SER B O 1
ATOM 2612 N N . GLY B 1 32 ? 7.75 -27.609 -19.5 1 85.12 32 GLY B N 1
ATOM 2613 C CA . GLY B 1 32 ? 8.547 -27.062 -20.594 1 85.12 32 GLY B CA 1
ATOM 2614 C C . GLY B 1 32 ? 8.719 -25.562 -20.516 1 85.12 32 GLY B C 1
ATOM 2615 O O . GLY B 1 32 ? 9.164 -24.922 -21.469 1 85.12 32 GLY B O 1
ATOM 2616 N N . ALA B 1 33 ? 8.406 -25.031 -19.406 1 91.38 33 ALA B N 1
ATOM 2617 C CA . ALA B 1 33 ? 8.5 -23.578 -19.219 1 91.38 33 ALA B CA 1
ATOM 2618 C C . ALA B 1 33 ? 9.961 -23.141 -19.141 1 91.38 33 ALA B C 1
ATOM 2620 O O . ALA B 1 33 ? 10.828 -23.906 -18.719 1 91.38 33 ALA B O 1
ATOM 2621 N N . LYS B 1 34 ? 10.195 -21.953 -19.656 1 95.88 34 LYS B N 1
ATOM 2622 C CA . LYS B 1 34 ? 11.508 -21.312 -19.578 1 95.88 34 LYS B CA 1
ATOM 2623 C C . LYS B 1 34 ? 11.531 -20.234 -18.516 1 95.88 34 LYS B C 1
ATOM 2625 O O . LYS B 1 34 ? 10.508 -19.594 -18.234 1 95.88 34 LYS B O 1
ATOM 2630 N N . VAL B 1 35 ? 12.766 -20.047 -17.969 1 97.31 35 VAL B N 1
ATOM 2631 C CA . VAL B 1 35 ? 12.898 -19.109 -16.859 1 97.31 35 VAL B CA 1
ATOM 2632 C C . VAL B 1 35 ? 13.914 -18.031 -17.234 1 97.31 35 VAL B C 1
ATOM 2634 O O . VAL B 1 35 ? 14.984 -18.328 -17.75 1 97.31 35 VAL B O 1
ATOM 2637 N N . THR B 1 36 ? 13.547 -16.812 -17.062 1 98.12 36 THR B N 1
ATOM 2638 C CA . THR B 1 36 ? 14.477 -15.695 -17.094 1 98.12 36 THR B CA 1
ATOM 2639 C C . THR B 1 36 ? 14.711 -15.148 -15.688 1 98.12 36 THR B C 1
ATOM 2641 O O . THR B 1 36 ? 13.773 -14.68 -15.031 1 98.12 36 THR B O 1
ATOM 2644 N N . LEU B 1 37 ? 15.938 -15.258 -15.211 1 98 37 LEU B N 1
ATOM 2645 C CA . LEU B 1 37 ? 16.328 -14.602 -13.969 1 98 37 LEU B CA 1
ATOM 2646 C C . LEU B 1 37 ? 16.656 -13.133 -14.219 1 98 37 LEU B C 1
ATOM 2648 O O . LEU B 1 37 ? 17.641 -12.812 -14.883 1 98 37 LEU B O 1
ATOM 2652 N N . LEU B 1 38 ? 15.852 -12.258 -13.641 1 98.12 38 LEU B N 1
ATOM 2653 C CA . LEU B 1 38 ? 16 -10.836 -13.898 1 98.12 38 LEU B CA 1
ATOM 2654 C C . LEU B 1 38 ? 16.547 -10.109 -12.672 1 98.12 38 LEU B C 1
ATOM 2656 O O . LEU B 1 38 ? 15.961 -10.172 -11.594 1 98.12 38 LEU B O 1
ATOM 2660 N N . GLY B 1 39 ? 17.688 -9.516 -12.852 1 95.88 39 GLY B N 1
ATOM 2661 C CA . GLY B 1 39 ? 18.234 -8.617 -11.852 1 95.88 39 GLY B CA 1
ATOM 2662 C C . GLY B 1 39 ? 18.016 -7.152 -12.172 1 95.88 39 GLY B C 1
ATOM 2663 O O . GLY B 1 39 ? 18.125 -6.746 -13.336 1 95.88 39 GLY B O 1
ATOM 2664 N N . VAL B 1 40 ? 17.641 -6.438 -11.164 1 94.19 40 VAL B N 1
ATOM 2665 C CA . VAL B 1 40 ? 17.484 -4.996 -11.328 1 94.19 40 VAL B CA 1
ATOM 2666 C C . VAL B 1 40 ? 18.328 -4.258 -10.289 1 94.19 40 VAL B C 1
ATOM 2668 O O . VAL B 1 40 ? 18.25 -4.57 -9.094 1 94.19 40 VAL B O 1
ATOM 2671 N N . LEU B 1 41 ? 19.125 -3.35 -10.719 1 92.06 41 LEU B N 1
ATOM 2672 C CA . LEU B 1 41 ? 19.922 -2.492 -9.844 1 92.06 41 LEU B CA 1
ATOM 2673 C C . LEU B 1 41 ? 19.641 -1.021 -10.133 1 92.06 41 LEU B C 1
ATOM 2675 O O . LEU B 1 41 ? 19.531 -0.621 -11.297 1 92.06 41 LEU B O 1
ATOM 2679 N N . ASP B 1 42 ? 19.453 -0.289 -9.07 1 87.75 42 ASP B N 1
ATOM 2680 C CA . ASP B 1 42 ? 19.375 1.158 -9.242 1 87.75 42 ASP B CA 1
ATOM 2681 C C . ASP B 1 42 ? 20.641 1.705 -9.891 1 87.75 42 ASP B C 1
ATOM 2683 O O . ASP B 1 42 ? 21.75 1.286 -9.547 1 87.75 42 ASP B O 1
ATOM 2687 N N . PRO B 1 43 ? 20.438 2.635 -10.773 1 86.62 43 PRO B N 1
ATOM 2688 C CA . PRO B 1 43 ? 21.656 3.277 -11.297 1 86.62 43 PRO B CA 1
ATOM 2689 C C . PRO B 1 43 ? 22.375 4.117 -10.242 1 86.62 43 PRO B C 1
ATOM 2691 O O . PRO B 1 43 ? 21.75 4.582 -9.289 1 86.62 43 PRO B O 1
ATOM 2694 N N . PRO B 1 44 ? 23.656 4.188 -10.383 1 83.69 44 PRO B N 1
ATOM 2695 C CA . PRO B 1 44 ? 24.359 5.043 -9.43 1 83.69 44 PRO B CA 1
ATOM 2696 C C . PRO B 1 44 ? 23.906 6.504 -9.5 1 83.69 44 PRO B C 1
ATOM 2698 O O . PRO B 1 44 ? 23.578 6.996 -10.578 1 83.69 44 PRO B O 1
ATOM 2701 N N . PRO B 1 45 ? 23.781 7.098 -8.32 1 76.06 45 PRO B N 1
ATOM 2702 C CA . PRO B 1 45 ? 23.469 8.523 -8.336 1 76.06 45 PRO B CA 1
ATOM 2703 C C . PRO B 1 45 ? 24.469 9.352 -9.133 1 76.06 45 PRO B C 1
ATOM 2705 O O . PRO B 1 45 ? 25.641 8.984 -9.219 1 76.06 45 PRO B O 1
ATOM 2708 N N . ASP B 1 46 ? 23.906 10.359 -9.766 1 75.19 46 ASP B N 1
ATOM 2709 C CA . ASP B 1 46 ? 24.781 11.25 -10.531 1 75.19 46 ASP B CA 1
ATOM 2710 C C . ASP B 1 46 ? 25.406 12.32 -9.625 1 75.19 46 ASP B C 1
ATOM 2712 O O . ASP B 1 46 ? 24.922 13.453 -9.578 1 75.19 46 ASP B O 1
ATOM 2716 N N . ASP B 1 47 ? 26.297 11.898 -8.805 1 72.31 47 ASP B N 1
ATOM 2717 C CA . ASP B 1 47 ? 27.031 12.812 -7.926 1 72.31 47 ASP B CA 1
ATOM 2718 C C . ASP B 1 47 ? 28.469 13 -8.406 1 72.31 47 ASP B C 1
ATOM 2720 O O . ASP B 1 47 ? 29.25 12.055 -8.406 1 72.31 47 ASP B O 1
ATOM 2724 N N . PRO B 1 48 ? 28.797 14.195 -8.812 1 73.75 48 PRO B N 1
ATOM 2725 C CA . PRO B 1 48 ? 30.125 14.438 -9.398 1 73.75 48 PRO B CA 1
ATOM 2726 C C . PRO B 1 48 ? 31.266 14.086 -8.445 1 73.75 48 PRO B C 1
ATOM 2728 O O . PRO B 1 48 ? 32.312 13.656 -8.883 1 73.75 48 PRO B O 1
ATOM 2731 N N . ASP B 1 49 ? 31.078 14.188 -7.184 1 75.94 49 ASP B N 1
ATOM 2732 C CA . ASP B 1 49 ? 32.156 14.008 -6.219 1 75.94 49 ASP B CA 1
ATOM 2733 C C . ASP B 1 49 ? 32.406 12.523 -5.945 1 75.94 49 ASP B C 1
ATOM 2735 O O . ASP B 1 49 ? 33.531 12.133 -5.594 1 75.94 49 ASP B O 1
ATOM 2739 N N . THR B 1 50 ? 31.391 11.711 -6.156 1 79.12 50 THR B N 1
ATOM 2740 C CA . THR B 1 50 ? 31.516 10.312 -5.781 1 79.12 50 THR B CA 1
ATOM 2741 C C . THR B 1 50 ? 31.203 9.398 -6.965 1 79.12 50 THR B C 1
ATOM 2743 O O . THR B 1 50 ? 31.047 8.188 -6.801 1 79.12 50 THR B O 1
ATOM 2746 N N . ARG B 1 51 ? 31.188 9.969 -8.055 1 81.62 51 ARG B N 1
ATOM 2747 C CA . ARG B 1 51 ? 30.719 9.281 -9.25 1 81.62 51 ARG B CA 1
ATOM 2748 C C . ARG B 1 51 ? 31.562 8.039 -9.531 1 81.62 51 ARG B C 1
ATOM 2750 O O . ARG B 1 51 ? 31.016 6.965 -9.805 1 81.62 51 ARG B O 1
ATOM 2757 N N . VAL B 1 52 ? 32.844 8.203 -9.461 1 82.5 52 VAL B N 1
ATOM 2758 C CA . VAL B 1 52 ? 33.75 7.102 -9.812 1 82.5 52 VAL B CA 1
ATOM 2759 C C . VAL B 1 52 ? 33.594 5.977 -8.789 1 82.5 52 VAL B C 1
ATOM 2761 O O . VAL B 1 52 ? 33.438 4.809 -9.164 1 82.5 52 VAL B O 1
ATOM 2764 N N . ALA B 1 53 ? 33.594 6.312 -7.566 1 83.5 53 ALA B N 1
ATOM 2765 C CA . ALA B 1 53 ? 33.469 5.316 -6.504 1 83.5 53 ALA B CA 1
ATOM 2766 C C . ALA B 1 53 ? 32.125 4.598 -6.57 1 83.5 53 ALA B C 1
ATOM 2768 O O . ALA B 1 53 ? 32.062 3.373 -6.43 1 83.5 53 ALA B O 1
ATOM 2769 N N . LEU B 1 54 ? 31.141 5.297 -6.832 1 85.44 54 LEU B N 1
ATOM 2770 C CA . LEU B 1 54 ? 29.797 4.727 -6.887 1 85.44 54 LEU B CA 1
ATOM 2771 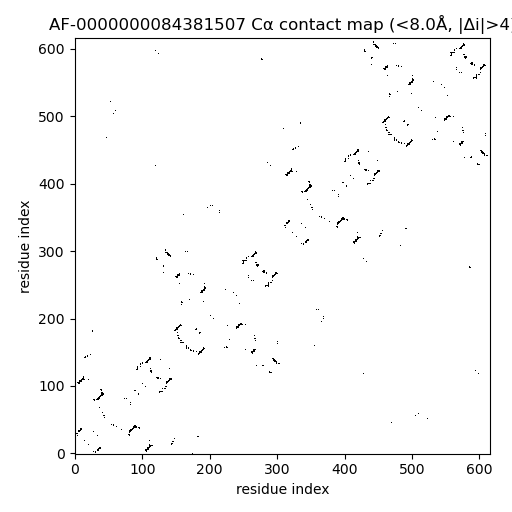C C . LEU B 1 54 ? 29.641 3.846 -8.125 1 85.44 54 LEU B C 1
ATOM 2773 O O . LEU B 1 54 ? 28.953 2.824 -8.07 1 85.44 54 LEU B O 1
ATOM 2777 N N . SER B 1 55 ? 30.281 4.301 -9.141 1 87.81 55 SER B N 1
ATOM 2778 C CA . SER B 1 55 ? 30.25 3.482 -10.344 1 87.81 55 SER B CA 1
ATOM 2779 C C . SER B 1 55 ? 30.953 2.145 -10.117 1 87.81 55 SER B C 1
ATOM 2781 O O . SER B 1 55 ? 30.484 1.106 -10.586 1 87.81 55 SER B O 1
ATOM 2783 N N . ASN B 1 56 ? 32.031 2.203 -9.453 1 87.94 56 ASN B N 1
ATOM 2784 C CA . ASN B 1 56 ? 32.75 0.969 -9.125 1 87.94 56 ASN B CA 1
ATOM 2785 C C . ASN B 1 56 ? 31.906 0.061 -8.234 1 87.94 56 ASN B C 1
ATOM 2787 O O . ASN B 1 56 ? 31.844 -1.149 -8.453 1 87.94 56 ASN B O 1
ATOM 2791 N N . LEU B 1 57 ? 31.312 0.66 -7.312 1 87.88 57 LEU B N 1
ATOM 2792 C CA . LEU B 1 57 ? 30.469 -0.112 -6.414 1 87.88 57 LEU B CA 1
ATOM 2793 C C . LEU B 1 57 ? 29.328 -0.771 -7.184 1 87.88 57 LEU B C 1
ATOM 2795 O O . LEU B 1 57 ? 28.984 -1.929 -6.926 1 87.88 57 LEU B O 1
ATOM 2799 N N . HIS B 1 58 ? 28.766 -0.033 -8.023 1 90.38 58 HIS B N 1
ATOM 2800 C CA . HIS B 1 58 ? 27.688 -0.556 -8.867 1 90.38 58 HIS B CA 1
ATOM 2801 C C . HIS B 1 58 ? 28.156 -1.764 -9.672 1 90.38 58 HIS B C 1
ATOM 2803 O O . HIS B 1 58 ? 27.453 -2.773 -9.75 1 90.38 58 HIS B O 1
ATOM 2809 N N . THR B 1 59 ? 29.297 -1.643 -10.227 1 90.88 59 THR B N 1
ATOM 2810 C CA . THR B 1 59 ? 29.875 -2.719 -11.023 1 90.88 59 THR B CA 1
ATOM 2811 C C . THR B 1 59 ? 30.078 -3.971 -10.18 1 90.88 59 THR B C 1
ATOM 2813 O O . THR B 1 59 ? 29.781 -5.082 -10.609 1 90.88 59 THR B O 1
ATOM 2816 N N . TRP B 1 60 ? 30.547 -3.74 -9.016 1 89.69 60 TRP B N 1
ATOM 2817 C CA . TRP B 1 60 ? 30.797 -4.863 -8.125 1 89.69 60 TRP B CA 1
ATOM 2818 C C . TRP B 1 60 ? 29.484 -5.504 -7.684 1 89.69 60 TRP B C 1
ATOM 2820 O O . TRP B 1 60 ? 29.375 -6.727 -7.574 1 89.69 60 TRP B O 1
ATOM 2830 N N . ALA B 1 61 ? 28.531 -4.715 -7.418 1 90.75 61 ALA B N 1
ATOM 2831 C CA . ALA B 1 61 ? 27.219 -5.223 -7.031 1 90.75 61 ALA B CA 1
ATOM 2832 C C . ALA B 1 61 ? 26.594 -6.043 -8.156 1 90.75 61 ALA B C 1
ATOM 2834 O O . ALA B 1 61 ? 26.031 -7.109 -7.914 1 90.75 61 ALA B O 1
ATOM 2835 N N . ALA B 1 62 ? 26.703 -5.512 -9.312 1 92.44 62 ALA B N 1
ATOM 2836 C CA . ALA B 1 62 ? 26.172 -6.207 -10.484 1 92.44 62 ALA B CA 1
ATOM 2837 C C . ALA B 1 62 ? 26.859 -7.562 -10.672 1 92.44 62 ALA B C 1
ATOM 2839 O O . ALA B 1 62 ? 26.188 -8.562 -10.953 1 92.44 62 ALA B O 1
ATOM 2840 N N . ALA B 1 63 ? 28.141 -7.574 -10.523 1 92.5 63 ALA B N 1
ATOM 2841 C CA . ALA B 1 63 ? 28.906 -8.805 -10.68 1 92.5 63 ALA B CA 1
ATOM 2842 C C . ALA B 1 63 ? 28.516 -9.828 -9.617 1 92.5 63 ALA B C 1
ATOM 2844 O O . ALA B 1 63 ? 28.406 -11.023 -9.906 1 92.5 63 ALA B O 1
ATOM 2845 N N . ALA B 1 64 ? 28.359 -9.367 -8.438 1 90.19 64 ALA B N 1
ATOM 2846 C CA . ALA B 1 64 ? 27.953 -10.25 -7.348 1 90.19 64 ALA B CA 1
ATOM 2847 C C . ALA B 1 64 ? 26.594 -10.867 -7.617 1 90.19 64 ALA B C 1
ATOM 2849 O O . ALA B 1 64 ? 26.391 -12.062 -7.398 1 90.19 64 ALA B O 1
ATOM 2850 N N . GLN B 1 65 ? 25.672 -10.117 -8.07 1 91 65 GLN B N 1
ATOM 2851 C CA . GLN B 1 65 ? 24.328 -10.594 -8.398 1 91 65 GLN B CA 1
ATOM 2852 C C . GLN B 1 65 ? 24.359 -11.641 -9.508 1 91 65 GLN B C 1
ATOM 2854 O O . GLN B 1 65 ? 23.672 -12.656 -9.438 1 91 65 GLN B O 1
ATOM 2859 N N . LEU B 1 66 ? 25.188 -11.336 -10.445 1 92.81 66 LEU B N 1
ATOM 2860 C CA . LEU B 1 66 ? 25.312 -12.258 -11.562 1 92.81 66 LEU B CA 1
ATOM 2861 C C . LEU B 1 66 ? 25.828 -13.617 -11.094 1 92.81 66 LEU B C 1
ATOM 2863 O O . LEU B 1 66 ? 25.344 -14.656 -11.547 1 92.81 66 LEU B O 1
ATOM 2867 N N . ARG B 1 67 ? 26.75 -13.609 -10.203 1 92.38 67 ARG B N 1
ATOM 2868 C CA . ARG B 1 67 ? 27.281 -14.859 -9.68 1 92.38 67 ARG B CA 1
ATOM 2869 C C . ARG B 1 67 ? 26.219 -15.656 -8.945 1 92.38 67 ARG B C 1
ATOM 2871 O O . ARG B 1 67 ? 26.125 -16.875 -9.102 1 92.38 67 ARG B O 1
ATOM 2878 N N . GLU B 1 68 ? 25.453 -14.984 -8.211 1 91.12 68 GLU B N 1
ATOM 2879 C CA . GLU B 1 68 ? 24.375 -15.641 -7.492 1 91.12 68 GLU B CA 1
ATOM 2880 C C . GLU B 1 68 ? 23.344 -16.234 -8.461 1 91.12 68 GLU B C 1
ATOM 2882 O O . GLU B 1 68 ? 22.875 -17.359 -8.273 1 91.12 68 GLU B O 1
ATOM 2887 N N . PHE B 1 69 ? 23.016 -15.484 -9.469 1 95.56 69 PHE B N 1
ATOM 2888 C CA . PHE B 1 69 ? 22.031 -15.914 -10.453 1 95.56 69 PHE B CA 1
ATOM 2889 C C . PHE B 1 69 ? 22.547 -17.109 -11.242 1 95.56 69 PHE B C 1
ATOM 2891 O O . PHE B 1 69 ? 21.766 -18 -11.609 1 95.56 69 PHE B O 1
ATOM 2898 N N . GLN B 1 70 ? 23.844 -17.094 -11.469 1 96.56 70 GLN B N 1
ATOM 2899 C CA . GLN B 1 70 ? 24.438 -18.219 -12.18 1 96.56 70 GLN B CA 1
ATOM 2900 C C . GLN B 1 70 ? 24.266 -19.516 -11.398 1 96.56 70 GLN B C 1
ATOM 2902 O O . GLN B 1 70 ? 23.953 -20.562 -11.977 1 96.56 70 GLN B O 1
ATOM 2907 N N . LYS B 1 71 ? 24.391 -19.438 -10.141 1 95.81 71 LYS B N 1
ATOM 2908 C CA . LYS B 1 71 ? 24.188 -20.625 -9.297 1 95.81 71 LYS B CA 1
ATOM 2909 C C . LYS B 1 71 ? 22.75 -21.109 -9.383 1 95.81 71 LYS B C 1
ATOM 2911 O O . LYS B 1 71 ? 22.5 -22.312 -9.484 1 95.81 71 LYS B O 1
ATOM 2916 N N . ILE B 1 72 ? 21.828 -20.234 -9.344 1 96 72 ILE B N 1
ATOM 2917 C CA . ILE B 1 72 ? 20.422 -20.562 -9.43 1 96 72 ILE B CA 1
ATOM 2918 C C . ILE B 1 72 ? 20.109 -21.156 -10.805 1 96 72 ILE B C 1
ATOM 2920 O O . ILE B 1 72 ? 19.422 -22.188 -10.906 1 96 72 ILE B O 1
ATOM 2924 N N . ALA B 1 73 ? 20.641 -20.516 -11.828 1 97.19 73 ALA B N 1
ATOM 2925 C CA . ALA B 1 73 ? 20.422 -20.969 -13.195 1 97.19 73 ALA B CA 1
ATOM 2926 C C . ALA B 1 73 ? 20.969 -22.391 -13.383 1 97.19 73 ALA B C 1
ATOM 2928 O O . ALA B 1 73 ? 20.297 -23.234 -13.992 1 97.19 73 ALA B O 1
ATOM 2929 N N . GLU B 1 74 ? 22.078 -22.609 -12.844 1 97.31 74 GLU B N 1
ATOM 2930 C CA . GLU B 1 74 ? 22.703 -23.938 -12.953 1 97.31 74 GLU B CA 1
ATOM 2931 C C . GLU B 1 74 ? 21.844 -25 -12.273 1 97.31 74 GLU B C 1
ATOM 2933 O O . GLU B 1 74 ? 21.672 -26.094 -12.812 1 97.31 74 GLU B O 1
ATOM 2938 N N . ALA B 1 75 ? 21.359 -24.688 -11.164 1 95.94 75 ALA B N 1
ATOM 2939 C CA . ALA B 1 75 ? 20.5 -25.625 -10.438 1 95.94 75 ALA B CA 1
ATOM 2940 C C . ALA B 1 75 ? 19.25 -25.938 -11.234 1 95.94 75 ALA B C 1
ATOM 2942 O O . ALA B 1 75 ? 18.797 -27.094 -11.266 1 95.94 75 ALA B O 1
ATOM 2943 N N . LEU B 1 76 ? 18.672 -24.984 -11.883 1 95.88 76 LEU B N 1
ATOM 2944 C CA . LEU B 1 76 ? 17.469 -25.156 -12.68 1 95.88 76 LEU B CA 1
ATOM 2945 C C . LEU B 1 76 ? 17.75 -26.016 -13.914 1 95.88 76 LEU B C 1
ATOM 2947 O O . LEU B 1 76 ? 16.984 -26.922 -14.242 1 95.88 76 LEU B O 1
ATOM 2951 N N . VAL B 1 77 ? 18.891 -25.734 -14.516 1 95.75 77 VAL B N 1
ATOM 2952 C CA . VAL B 1 77 ? 19.281 -26.453 -15.719 1 95.75 77 VAL B CA 1
ATOM 2953 C C . VAL B 1 77 ? 19.5 -27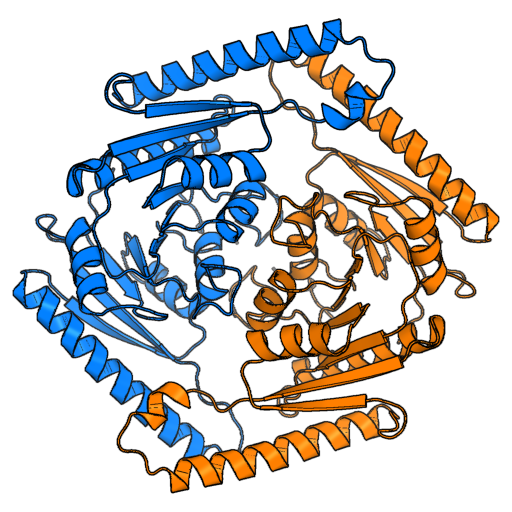.938 -15.391 1 95.75 77 VAL B C 1
ATOM 2955 O O . VAL B 1 77 ? 19.125 -28.812 -16.156 1 95.75 77 VAL B O 1
ATOM 2958 N N . LYS B 1 78 ? 20.016 -28.141 -14.258 1 95.19 78 LYS B N 1
ATOM 2959 C CA . LYS B 1 78 ? 20.234 -29.5 -13.805 1 95.19 78 LYS B CA 1
ATOM 2960 C C . LYS B 1 78 ? 18.906 -30.25 -13.672 1 95.19 78 LYS B C 1
ATOM 2962 O O . LYS B 1 78 ? 18.859 -31.469 -13.828 1 95.19 78 LYS B O 1
ATOM 2967 N N . GLU B 1 79 ? 17.891 -29.547 -13.414 1 93.56 79 GLU B N 1
ATOM 2968 C CA . GLU B 1 79 ? 16.578 -30.141 -13.25 1 93.56 79 GLU B CA 1
ATOM 2969 C C . GLU B 1 79 ? 15.789 -30.094 -14.555 1 93.56 79 GLU B C 1
ATOM 2971 O O . GLU B 1 79 ? 14.578 -30.359 -14.57 1 93.56 79 GLU B O 1
ATOM 2976 N N . GLY B 1 80 ? 16.422 -29.641 -15.617 1 93.25 80 GLY B N 1
ATOM 2977 C CA . GLY B 1 80 ? 15.82 -29.703 -16.938 1 93.25 80 GLY B CA 1
ATOM 2978 C C . GLY B 1 80 ? 15.07 -28.438 -17.312 1 93.25 80 GLY B C 1
ATOM 2979 O O . GLY B 1 80 ? 14.258 -28.453 -18.234 1 93.25 80 GLY B O 1
ATOM 2980 N N . VAL B 1 81 ? 15.289 -27.328 -16.609 1 95.31 81 VAL B N 1
ATOM 2981 C CA . VAL B 1 81 ? 14.609 -26.078 -16.891 1 95.31 81 VAL B CA 1
ATOM 2982 C C . VAL B 1 81 ? 15.578 -25.109 -17.594 1 95.31 81 VAL B C 1
ATOM 2984 O O . VAL B 1 81 ? 16.672 -24.844 -17.078 1 95.31 81 VAL B O 1
ATOM 2987 N N . GLU B 1 82 ? 15.195 -24.688 -18.75 1 96.12 82 GLU B N 1
ATOM 2988 C CA . GLU B 1 82 ? 15.992 -23.656 -19.406 1 96.12 82 GLU B CA 1
ATOM 2989 C C . GLU B 1 82 ? 15.969 -22.344 -18.641 1 96.12 82 GLU B C 1
ATOM 2991 O O . GLU B 1 82 ? 14.898 -21.859 -18.266 1 96.12 82 GLU B O 1
ATOM 2996 N N . ALA B 1 83 ? 17.188 -21.812 -18.391 1 97.12 83 ALA B N 1
ATOM 2997 C CA . ALA B 1 83 ? 17.297 -20.594 -17.594 1 97.12 83 ALA B CA 1
ATOM 2998 C C . ALA B 1 83 ? 18.25 -19.594 -18.25 1 97.12 83 ALA B C 1
ATOM 3000 O O . ALA B 1 83 ? 19.328 -19.953 -18.688 1 97.12 83 ALA B O 1
ATOM 3001 N N . THR B 1 84 ? 17.812 -18.375 -18.391 1 97.19 84 THR B N 1
ATOM 3002 C CA . THR B 1 84 ? 18.641 -17.266 -18.875 1 97.19 84 THR B CA 1
ATOM 3003 C C . THR B 1 84 ? 18.734 -16.172 -17.812 1 97.19 84 THR B C 1
ATOM 3005 O O . THR B 1 84 ? 17.891 -16.094 -16.906 1 97.19 84 THR B O 1
ATOM 3008 N N . ILE B 1 85 ? 19.781 -15.406 -17.875 1 97.69 85 ILE B N 1
ATOM 3009 C CA . ILE B 1 85 ? 19.984 -14.32 -16.922 1 97.69 85 ILE B CA 1
ATOM 3010 C C . ILE B 1 85 ? 19.984 -12.984 -17.656 1 97.69 85 ILE B C 1
ATOM 3012 O O . ILE B 1 85 ? 20.594 -12.844 -18.719 1 97.69 85 ILE B O 1
ATOM 3016 N N . LYS B 1 86 ? 19.266 -12.078 -17.109 1 97.19 86 LYS B N 1
ATOM 3017 C CA . LYS B 1 86 ? 19.219 -10.711 -17.609 1 97.1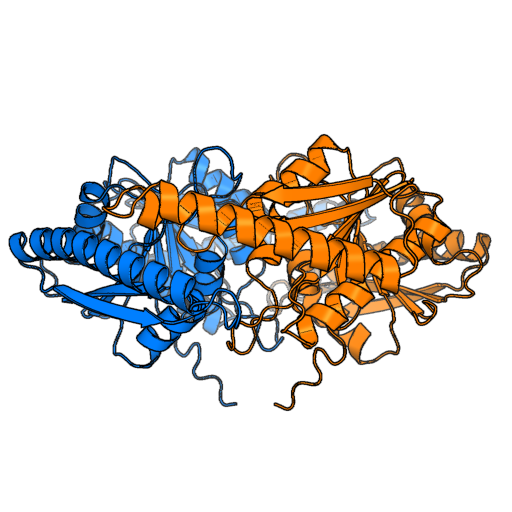9 86 LYS B CA 1
ATOM 3018 C C . LYS B 1 86 ? 19.406 -9.703 -16.484 1 97.19 86 LYS B C 1
ATOM 3020 O O . LYS B 1 86 ? 19.031 -9.961 -15.344 1 97.19 86 LYS B O 1
ATOM 3025 N N . GLN B 1 87 ? 20.016 -8.578 -16.844 1 95.06 87 GLN B N 1
ATOM 3026 C CA . GLN B 1 87 ? 20.203 -7.488 -15.898 1 95.06 87 GLN B CA 1
ATOM 3027 C C . GLN B 1 87 ? 19.688 -6.168 -16.469 1 95.06 87 GLN B C 1
ATOM 3029 O O . GLN B 1 87 ? 19.891 -5.879 -17.656 1 95.06 87 GLN B O 1
ATOM 3034 N N . ARG B 1 88 ? 19.016 -5.438 -15.641 1 94.31 88 ARG B N 1
ATOM 3035 C CA . ARG B 1 88 ? 18.547 -4.102 -16 1 94.31 88 ARG B CA 1
ATOM 3036 C C . ARG B 1 88 ? 18.922 -3.084 -14.93 1 94.31 88 ARG B C 1
ATOM 3038 O O . ARG B 1 88 ? 18.969 -3.414 -13.742 1 94.31 88 ARG B O 1
ATOM 3045 N N . ASP B 1 89 ? 19.125 -1.845 -15.398 1 92.81 89 ASP B N 1
ATOM 3046 C CA . ASP B 1 89 ? 19.359 -0.724 -14.492 1 92.81 89 ASP B CA 1
ATOM 3047 C C . ASP B 1 89 ? 18.109 0.135 -14.352 1 92.81 89 ASP B C 1
ATOM 3049 O O . ASP B 1 89 ? 17.484 0.511 -15.352 1 92.81 89 ASP B O 1
ATOM 3053 N N . GLY B 1 90 ? 17.719 0.285 -13.156 1 90.19 90 GLY B N 1
ATOM 3054 C CA . GLY B 1 90 ? 16.547 1.112 -12.898 1 90.19 90 GLY B CA 1
ATOM 3055 C C . GLY B 1 90 ? 15.82 0.734 -11.617 1 90.19 90 GLY B C 1
ATOM 3056 O O . GLY B 1 90 ? 16.359 0.007 -10.781 1 90.19 90 GLY B O 1
ATOM 3057 N N . LYS B 1 91 ? 14.664 1.298 -11.477 1 88.25 91 LYS B N 1
ATOM 3058 C CA . LYS B 1 91 ? 13.828 0.943 -10.336 1 88.25 91 LYS B CA 1
ATOM 3059 C C . LYS B 1 91 ? 13.18 -0.424 -10.531 1 88.25 91 LYS B C 1
ATOM 3061 O O . LYS B 1 91 ? 12.609 -0.702 -11.586 1 88.25 91 LYS B O 1
ATOM 3066 N N . PRO B 1 92 ? 13.227 -1.246 -9.602 1 89.81 92 PRO B N 1
ATOM 3067 C CA . PRO B 1 92 ? 12.789 -2.635 -9.766 1 89.81 92 PRO B CA 1
ATOM 3068 C C . PRO B 1 92 ? 11.367 -2.752 -10.305 1 89.81 92 PRO B C 1
ATOM 3070 O O . PRO B 1 92 ? 11.141 -3.428 -11.305 1 89.81 92 PRO B O 1
ATOM 3073 N N . GLY B 1 93 ? 10.383 -2.098 -9.695 1 89.25 93 GLY B N 1
ATOM 3074 C CA . GLY B 1 93 ? 9.016 -2.189 -10.172 1 89.25 93 GLY B CA 1
ATOM 3075 C C . GLY B 1 93 ? 8.859 -1.847 -11.641 1 89.25 93 GLY B C 1
ATOM 3076 O O . GLY B 1 93 ? 8.242 -2.594 -12.398 1 89.25 93 GLY B O 1
ATOM 3077 N N . ARG B 1 94 ? 9.484 -0.832 -12.023 1 89.81 94 ARG B N 1
ATOM 3078 C CA . ARG B 1 94 ? 9.406 -0.342 -13.398 1 89.81 94 ARG B CA 1
ATOM 3079 C C . ARG B 1 94 ? 10.078 -1.31 -14.367 1 89.81 94 ARG B C 1
ATOM 3081 O O . ARG B 1 94 ? 9.5 -1.661 -15.398 1 89.81 94 ARG B O 1
ATOM 3088 N N . GLU B 1 95 ? 11.25 -1.705 -14 1 93.94 95 GLU B N 1
ATOM 3089 C CA . GLU B 1 95 ? 12.031 -2.529 -14.914 1 93.94 95 GLU B CA 1
ATOM 3090 C C . GLU B 1 95 ? 11.43 -3.928 -15.047 1 93.94 95 GLU B C 1
ATOM 3092 O O . GLU B 1 95 ? 11.492 -4.539 -16.109 1 93.94 95 GLU B O 1
ATOM 3097 N N . ILE B 1 96 ? 10.875 -4.453 -14 1 95.19 96 ILE B N 1
ATOM 3098 C CA . ILE B 1 96 ? 10.219 -5.754 -14.062 1 95.19 96 ILE B CA 1
ATOM 3099 C C . ILE B 1 96 ? 9.008 -5.676 -14.992 1 95.19 96 ILE B C 1
ATOM 3101 O O . ILE B 1 96 ? 8.844 -6.508 -15.883 1 95.19 96 ILE B O 1
ATOM 3105 N N . ILE B 1 97 ? 8.227 -4.652 -14.773 1 92.62 97 ILE B N 1
ATOM 3106 C CA . ILE B 1 97 ? 7.027 -4.484 -15.578 1 92.62 97 ILE B CA 1
ATOM 3107 C C . ILE B 1 97 ? 7.414 -4.258 -17.031 1 92.62 97 ILE B C 1
ATOM 3109 O O . ILE B 1 97 ? 6.766 -4.781 -17.953 1 92.62 97 ILE B O 1
ATOM 3113 N N . ARG B 1 98 ? 8.438 -3.48 -17.234 1 92.94 98 ARG B N 1
ATOM 3114 C CA . ARG B 1 98 ? 8.93 -3.264 -18.578 1 92.94 98 ARG B CA 1
ATOM 3115 C C . ARG B 1 98 ? 9.336 -4.582 -19.234 1 92.94 98 ARG B C 1
ATOM 3117 O O . ARG B 1 98 ? 8.969 -4.852 -20.375 1 92.94 98 ARG B O 1
ATOM 3124 N N . GLU B 1 99 ? 10.055 -5.363 -18.516 1 96.25 99 GLU B N 1
ATOM 3125 C CA . GLU B 1 99 ? 10.461 -6.664 -19.031 1 96.25 99 GLU B CA 1
ATOM 3126 C C . GLU B 1 99 ? 9.25 -7.527 -19.375 1 96.25 99 GLU B C 1
ATOM 3128 O O . GLU B 1 99 ? 9.227 -8.195 -20.406 1 96.25 99 GLU B O 1
ATOM 3133 N N . VAL B 1 100 ? 8.281 -7.539 -18.547 1 95.62 100 VAL B N 1
ATOM 3134 C CA . VAL B 1 100 ? 7.055 -8.312 -18.75 1 95.62 100 VAL B CA 1
ATOM 3135 C C . VAL B 1 100 ? 6.352 -7.852 -20.016 1 95.62 100 VAL B C 1
ATOM 3137 O O . VAL B 1 100 ? 5.914 -8.68 -20.828 1 95.62 100 VAL B O 1
ATOM 3140 N N . THR B 1 101 ? 6.32 -6.559 -20.203 1 92.06 101 THR B N 1
ATOM 3141 C CA . THR B 1 101 ? 5.574 -5.988 -21.312 1 92.06 101 THR B CA 1
ATOM 3142 C C . THR B 1 101 ? 6.336 -6.176 -22.625 1 92.06 101 THR B C 1
ATOM 3144 O O . THR B 1 101 ? 5.727 -6.27 -23.703 1 92.06 101 THR B O 1
ATOM 3147 N N . GLU B 1 102 ? 7.641 -6.227 -22.531 1 94.56 102 GLU B N 1
ATOM 3148 C CA . GLU B 1 102 ? 8.477 -6.34 -23.719 1 94.56 102 GLU B CA 1
ATOM 3149 C C . GLU B 1 102 ? 8.672 -7.797 -24.109 1 94.56 102 GLU B C 1
ATOM 3151 O O . GLU B 1 102 ? 9.242 -8.086 -25.172 1 94.56 102 GLU B O 1
ATOM 3156 N N . THR B 1 103 ? 8.211 -8.688 -23.281 1 94.5 103 THR B N 1
ATOM 3157 C CA . THR B 1 103 ? 8.383 -10.109 -23.562 1 94.5 103 THR B CA 1
ATOM 3158 C C . THR B 1 103 ? 7.059 -10.852 -23.438 1 94.5 103 THR B C 1
ATOM 3160 O O . THR B 1 103 ? 6.039 -10.258 -23.078 1 94.5 103 THR B O 1
ATOM 3163 N N . ASP B 1 104 ? 7.012 -12.031 -23.828 1 90.5 104 ASP B N 1
ATOM 3164 C CA . ASP B 1 104 ? 5.832 -12.891 -23.703 1 90.5 104 ASP B CA 1
ATOM 3165 C C . ASP B 1 104 ? 5.797 -13.586 -22.344 1 90.5 104 ASP B C 1
ATOM 3167 O O . ASP B 1 104 ? 5.609 -14.805 -22.281 1 90.5 104 ASP B O 1
ATOM 3171 N N . CYS B 1 105 ? 5.871 -12.867 -21.281 1 95.5 105 CYS B N 1
ATOM 3172 C CA . CYS B 1 105 ? 5.898 -13.414 -19.938 1 95.5 105 CYS B CA 1
ATOM 3173 C C . CYS B 1 105 ? 4.504 -13.852 -19.5 1 95.5 105 CYS B C 1
ATOM 3175 O O . CYS B 1 105 ? 3.523 -13.141 -19.734 1 95.5 105 CYS B O 1
ATOM 3177 N N . ASP B 1 106 ? 4.453 -15.016 -18.828 1 94.31 106 ASP B N 1
ATOM 3178 C CA . ASP B 1 106 ? 3.178 -15.562 -18.359 1 94.31 106 ASP B CA 1
ATOM 3179 C C . ASP B 1 106 ? 3.041 -15.438 -16.844 1 94.31 106 ASP B C 1
ATOM 3181 O O . ASP B 1 106 ? 1.933 -15.508 -16.312 1 94.31 106 ASP B O 1
ATOM 3185 N N . LEU B 1 107 ? 4.195 -15.328 -16.203 1 95.56 107 LEU B N 1
ATOM 3186 C CA . LEU B 1 107 ? 4.211 -15.359 -14.742 1 95.56 107 LEU B CA 1
ATOM 3187 C C . LEU B 1 107 ? 5.469 -14.695 -14.195 1 95.56 107 LEU B C 1
ATOM 3189 O O . LEU B 1 107 ? 6.566 -14.906 -14.719 1 95.56 107 LEU B O 1
ATOM 3193 N N . VAL B 1 108 ? 5.281 -13.875 -13.258 1 97.38 108 VAL B N 1
ATOM 3194 C CA . VAL B 1 108 ? 6.402 -13.32 -12.5 1 97.38 108 VAL B CA 1
ATOM 3195 C C . VAL B 1 108 ? 6.484 -13.992 -11.133 1 97.38 108 VAL B C 1
ATOM 3197 O O . VAL B 1 108 ? 5.477 -14.109 -10.438 1 97.38 108 VAL B O 1
ATOM 3200 N N . ILE B 1 109 ? 7.676 -14.43 -10.75 1 96 109 ILE B N 1
ATOM 3201 C CA . ILE B 1 109 ? 7.926 -15.008 -9.438 1 96 109 ILE B CA 1
ATOM 3202 C C . ILE B 1 109 ? 8.969 -14.172 -8.695 1 96 109 ILE B C 1
ATOM 3204 O O . ILE B 1 109 ? 9.992 -13.797 -9.273 1 96 109 ILE B O 1
ATOM 3208 N N . LYS B 1 110 ? 8.68 -13.859 -7.48 1 95.38 110 LYS B N 1
ATOM 3209 C CA . LYS B 1 110 ? 9.602 -13.047 -6.688 1 95.38 110 LYS B CA 1
ATOM 3210 C C . LYS B 1 110 ? 9.508 -13.391 -5.207 1 95.38 110 LYS B C 1
ATOM 3212 O O . LYS B 1 110 ? 8.406 -13.578 -4.676 1 95.38 110 LYS B O 1
ATOM 3217 N N . PRO B 1 111 ? 10.703 -13.555 -4.57 1 93.25 111 PRO B N 1
ATOM 3218 C CA . PRO B 1 111 ? 10.617 -13.609 -3.109 1 93.25 111 PRO B CA 1
ATOM 3219 C C . PRO B 1 111 ? 10.125 -12.297 -2.496 1 93.25 111 PRO B C 1
ATOM 3221 O O . PRO B 1 111 ? 10.461 -11.219 -2.99 1 93.25 111 PRO B O 1
ATOM 3224 N N . ALA B 1 112 ? 9.312 -12.438 -1.5 1 91.5 112 ALA B N 1
ATOM 3225 C CA . ALA B 1 112 ? 8.852 -11.242 -0.795 1 91.5 112 ALA B CA 1
ATOM 3226 C C . ALA B 1 112 ? 10.023 -10.445 -0.229 1 91.5 112 ALA B C 1
ATOM 3228 O O . ALA B 1 112 ? 11.031 -11.023 0.179 1 91.5 112 ALA B O 1
ATOM 3229 N N . GLU B 1 113 ? 9.922 -9.125 -0.281 1 80.88 113 GLU B N 1
ATOM 3230 C CA . GLU B 1 113 ? 10.984 -8.25 0.2 1 80.88 113 GLU B CA 1
ATOM 3231 C C . GLU B 1 113 ? 11.062 -8.266 1.724 1 80.88 113 GLU B C 1
ATOM 3233 O O . GLU B 1 113 ? 12.102 -7.934 2.299 1 80.88 113 GLU B O 1
ATOM 3238 N N . SER B 1 114 ? 10.023 -8.68 2.469 1 65.44 114 SER B N 1
ATOM 3239 C CA . SER B 1 114 ? 10 -8.445 3.91 1 65.44 114 SER B CA 1
ATOM 3240 C C . SER B 1 114 ? 11.289 -8.93 4.566 1 65.44 114 SER B C 1
ATOM 3242 O O . SER B 1 114 ? 11.742 -10.047 4.309 1 65.44 114 SER B O 1
ATOM 3244 N N . GLU B 1 115 ? 12.016 -7.914 4.754 1 53.03 115 GLU B N 1
ATOM 3245 C CA . GLU B 1 115 ? 13.227 -8.109 5.551 1 53.03 115 GLU B CA 1
ATOM 3246 C C . GLU B 1 115 ? 12.891 -8.648 6.938 1 53.03 115 GLU B C 1
ATOM 3248 O O . GLU B 1 115 ? 11.789 -8.438 7.445 1 53.03 115 GLU B O 1
ATOM 3253 N N . GLY B 1 116 ? 13.539 -9.344 7.527 1 49.66 116 GLY B N 1
ATOM 3254 C CA . GLY B 1 116 ? 13.547 -9.852 8.891 1 49.66 116 GLY B CA 1
ATOM 3255 C C . GLY B 1 116 ? 12.391 -9.328 9.727 1 49.66 116 GLY B C 1
ATOM 3256 O O . GLY B 1 116 ? 11.57 -8.539 9.242 1 49.66 116 GLY B O 1
ATOM 3257 N N . ARG B 1 117 ? 12.281 -9.773 10.961 1 46.81 117 ARG B N 1
ATOM 3258 C CA . ARG B 1 117 ? 11.422 -9.586 12.117 1 46.81 117 ARG B CA 1
ATOM 3259 C C . ARG B 1 117 ? 11.094 -8.109 12.32 1 46.81 117 ARG B C 1
ATOM 3261 O O . ARG B 1 117 ? 10.203 -7.766 13.109 1 46.81 117 ARG B O 1
ATOM 3268 N N . LYS B 1 118 ? 11.867 -7.262 11.477 1 49.44 118 LYS B N 1
ATOM 3269 C CA . LYS B 1 118 ? 11.695 -5.879 11.922 1 49.44 118 LYS B CA 1
ATOM 3270 C C . LYS B 1 118 ? 10.516 -5.219 11.211 1 49.44 118 LYS B C 1
ATOM 3272 O O . LYS B 1 118 ? 9.984 -4.215 11.68 1 49.44 118 LYS B O 1
ATOM 3277 N N . LEU B 1 119 ? 10.148 -5.852 9.93 1 55 119 LEU B N 1
ATOM 3278 C CA . LEU B 1 119 ? 9.008 -5.223 9.273 1 55 119 LEU B CA 1
ATOM 3279 C C . LEU B 1 119 ? 7.73 -6.023 9.516 1 55 119 LEU B C 1
ATOM 3281 O O . LEU B 1 119 ? 7.746 -7.254 9.469 1 55 119 LEU B O 1
ATOM 3285 N N . GLU B 1 120 ? 6.742 -5.359 9.953 1 64.75 120 GLU B N 1
ATOM 3286 C CA . GLU B 1 120 ? 5.457 -5.938 10.336 1 64.75 120 GLU B CA 1
ATOM 3287 C C . GLU B 1 120 ? 4.684 -6.418 9.117 1 64.75 120 GLU B C 1
ATOM 3289 O O . GLU B 1 120 ? 3.578 -6.949 9.242 1 64.75 120 GLU B O 1
ATOM 3294 N N . PHE B 1 121 ? 5.441 -6.297 7.844 1 79.31 121 PHE B N 1
ATOM 3295 C CA . PHE B 1 121 ? 4.688 -6.742 6.68 1 79.31 121 PHE B CA 1
ATOM 3296 C C . PHE B 1 121 ? 5.535 -7.668 5.809 1 79.31 121 PHE B C 1
ATOM 3298 O O . PHE B 1 121 ? 6.746 -7.48 5.695 1 79.31 121 PHE B O 1
ATOM 3305 N N . LEU B 1 122 ? 4.977 -8.547 5.242 1 87.12 122 LEU B N 1
ATOM 3306 C CA . LEU B 1 122 ? 5.633 -9.555 4.414 1 87.12 122 LEU B CA 1
ATOM 3307 C C . LEU B 1 122 ? 6.043 -8.969 3.066 1 87.12 122 LEU B C 1
ATOM 3309 O O . LEU B 1 122 ? 7.176 -9.164 2.621 1 87.12 122 LEU B O 1
ATOM 3313 N N . PHE B 1 123 ? 5.156 -8.188 2.469 1 90.81 123 PHE B N 1
ATOM 3314 C CA . PHE B 1 123 ? 5.391 -7.668 1.127 1 90.81 123 PHE B CA 1
ATOM 3315 C C . PHE B 1 123 ? 5.934 -6.242 1.183 1 90.81 123 PHE B C 1
ATOM 3317 O O . PHE B 1 123 ? 5.379 -5.391 1.878 1 90.81 123 PHE B O 1
ATOM 3324 N N . GLY B 1 124 ? 6.984 -6.043 0.435 1 88.56 124 GLY B N 1
ATOM 3325 C CA . GLY B 1 124 ? 7.57 -4.719 0.357 1 88.56 124 GLY B CA 1
ATOM 3326 C C . GLY B 1 124 ? 6.984 -3.867 -0.754 1 88.56 124 GLY B C 1
ATOM 3327 O O . GLY B 1 124 ? 6.016 -4.266 -1.4 1 88.56 124 GLY B O 1
ATOM 3328 N N . SER B 1 125 ? 7.586 -2.742 -0.934 1 86 125 SER B N 1
ATOM 3329 C CA . SER B 1 125 ? 7.066 -1.761 -1.879 1 86 125 SER B CA 1
ATOM 3330 C C . SER B 1 125 ? 7.086 -2.301 -3.305 1 86 125 SER B C 1
ATOM 3332 O O . SER B 1 125 ? 6.16 -2.057 -4.082 1 86 125 SER B O 1
ATOM 3334 N N . THR B 1 126 ? 8.172 -2.988 -3.676 1 89.31 126 THR B N 1
ATOM 3335 C CA . THR B 1 126 ? 8.242 -3.547 -5.02 1 89.31 126 THR B CA 1
ATOM 3336 C C . THR B 1 126 ? 7.164 -4.609 -5.227 1 89.31 126 THR B C 1
ATOM 3338 O O . THR B 1 126 ? 6.527 -4.656 -6.281 1 89.31 126 THR B O 1
ATOM 3341 N N . ASP B 1 127 ? 6.988 -5.383 -4.223 1 92.56 127 ASP B N 1
ATOM 3342 C CA . ASP B 1 127 ? 5.938 -6.395 -4.301 1 92.56 127 ASP B CA 1
ATOM 3343 C C . ASP B 1 127 ? 4.574 -5.75 -4.543 1 92.56 127 ASP B C 1
ATOM 3345 O O . ASP B 1 127 ? 3.84 -6.16 -5.445 1 92.56 127 ASP B O 1
ATOM 3349 N N . MET B 1 128 ? 4.316 -4.754 -3.809 1 89.75 128 MET B N 1
ATOM 3350 C CA . MET B 1 128 ? 3.023 -4.082 -3.896 1 89.75 128 MET B CA 1
ATOM 3351 C C . MET B 1 128 ? 2.852 -3.41 -5.258 1 89.75 128 MET B C 1
ATOM 3353 O O . MET B 1 128 ? 1.755 -3.408 -5.816 1 89.75 128 MET B O 1
ATOM 3357 N N . GLN B 1 129 ? 3.881 -2.895 -5.742 1 88.19 129 GLN B N 1
ATOM 3358 C CA . GLN B 1 129 ? 3.836 -2.291 -7.07 1 88.19 129 GLN B CA 1
ATOM 3359 C C . GLN B 1 129 ? 3.488 -3.33 -8.133 1 88.19 129 GLN B C 1
ATOM 3361 O O . GLN B 1 129 ? 2.689 -3.059 -9.031 1 88.19 129 GLN B O 1
ATOM 3366 N N . LEU B 1 130 ? 4.066 -4.406 -7.98 1 92.69 130 LEU B N 1
ATOM 3367 C CA . LEU B 1 130 ? 3.795 -5.469 -8.945 1 92.69 130 LEU B CA 1
ATOM 3368 C C . LEU B 1 130 ? 2.359 -5.961 -8.82 1 92.69 130 LEU B C 1
ATOM 3370 O O . LEU B 1 130 ? 1.679 -6.172 -9.82 1 92.69 130 LEU B O 1
ATOM 3374 N N . PHE B 1 131 ? 1.927 -6.109 -7.602 1 93 131 PHE B N 1
ATOM 3375 C CA . PHE B 1 131 ? 0.541 -6.52 -7.402 1 93 131 PHE B CA 1
ATOM 3376 C C . PHE B 1 131 ? -0.416 -5.523 -8.055 1 93 131 PHE B C 1
ATOM 3378 O O . PHE B 1 131 ? -1.477 -5.91 -8.547 1 93 131 PHE B O 1
ATOM 3385 N N . ARG B 1 132 ? -0.019 -4.34 -8.062 1 88.31 132 ARG B N 1
ATOM 3386 C CA . ARG B 1 132 ? -0.891 -3.262 -8.523 1 88.31 132 ARG B CA 1
ATOM 3387 C C . ARG B 1 132 ? -0.837 -3.127 -10.039 1 88.31 132 ARG B C 1
ATOM 3389 O O . ARG B 1 132 ? -1.856 -2.863 -10.68 1 88.31 132 ARG B O 1
ATOM 3396 N N . LEU B 1 133 ? 0.331 -3.395 -10.656 1 87.38 133 LEU B N 1
ATOM 3397 C CA . LEU B 1 133 ? 0.501 -2.857 -12.008 1 87.38 133 LEU B CA 1
ATOM 3398 C C . LEU B 1 133 ? 0.878 -3.963 -12.984 1 87.38 133 LEU B C 1
ATOM 3400 O O . LEU B 1 133 ? 0.776 -3.779 -14.203 1 87.38 133 LEU B O 1
ATOM 3404 N N . CYS B 1 134 ? 1.401 -4.996 -12.477 1 92.19 134 CYS B N 1
ATOM 3405 C CA . CYS B 1 134 ? 1.895 -6.016 -13.398 1 92.19 134 CYS B CA 1
ATOM 3406 C C . CYS B 1 134 ? 0.746 -6.66 -14.164 1 92.19 134 CYS B C 1
ATOM 3408 O O . CYS B 1 134 ? -0.219 -7.137 -13.562 1 92.19 134 CYS B O 1
ATOM 3410 N N . PRO B 1 135 ? 0.838 -6.711 -15.469 1 91.25 135 PRO B N 1
ATOM 3411 C CA . PRO B 1 135 ? -0.294 -7.18 -16.266 1 91.25 135 PRO B CA 1
ATOM 3412 C C . PRO B 1 135 ? -0.421 -8.703 -16.281 1 91.25 135 PRO B C 1
ATOM 3414 O O . PRO B 1 135 ? -1.433 -9.242 -16.734 1 91.25 135 PRO B O 1
ATOM 3417 N N . VAL B 1 136 ? 0.556 -9.398 -15.805 1 94.69 136 VAL B N 1
ATOM 3418 C CA . VAL B 1 136 ? 0.501 -10.859 -15.75 1 94.69 136 VAL B CA 1
ATOM 3419 C C . VAL B 1 136 ? 0.445 -11.32 -14.289 1 94.69 136 VAL B C 1
ATOM 3421 O O . VAL B 1 136 ? 0.71 -10.531 -13.375 1 94.69 136 VAL B O 1
ATOM 3424 N N . PRO B 1 137 ? 0.12 -12.594 -14.039 1 95.56 137 PRO B N 1
ATOM 3425 C CA . PRO B 1 137 ? 0.111 -13.109 -12.672 1 95.56 137 PRO B CA 1
ATOM 3426 C C . PRO B 1 137 ? 1.449 -12.914 -11.961 1 95.56 137 PRO B C 1
ATOM 3428 O O . PRO B 1 137 ? 2.508 -13.086 -12.57 1 95.56 137 PRO B O 1
ATOM 3431 N N . VAL B 1 138 ? 1.369 -12.508 -10.711 1 97 138 VAL B N 1
ATOM 3432 C CA . VAL B 1 138 ? 2.551 -12.297 -9.883 1 97 138 VAL B CA 1
ATOM 3433 C C . VAL B 1 138 ? 2.504 -13.219 -8.664 1 97 138 VAL B C 1
ATOM 3435 O O . VAL B 1 138 ? 1.565 -13.156 -7.867 1 97 138 VAL B O 1
ATOM 3438 N N . TRP B 1 139 ? 3.486 -14.023 -8.594 1 95.94 139 TRP B N 1
ATOM 3439 C CA . TRP B 1 139 ? 3.656 -14.938 -7.465 1 95.94 139 TRP B CA 1
ATOM 3440 C C . TRP B 1 139 ? 4.789 -14.469 -6.555 1 95.94 139 TRP B C 1
ATOM 3442 O O . TRP B 1 139 ? 5.965 -14.625 -6.887 1 95.94 139 TRP B O 1
ATOM 3452 N N . VAL B 1 140 ? 4.383 -13.922 -5.418 1 95.56 140 VAL B N 1
ATOM 3453 C CA . VAL B 1 140 ? 5.371 -13.516 -4.422 1 95.56 140 VAL B CA 1
ATOM 3454 C C . VAL B 1 140 ? 5.363 -14.508 -3.26 1 95.56 140 VAL B C 1
ATOM 3456 O O . VAL B 1 140 ? 4.34 -14.695 -2.602 1 95.56 140 VAL B O 1
ATOM 3459 N N . PHE B 1 141 ? 6.449 -15.07 -3.006 1 91.56 141 PHE B N 1
ATOM 3460 C CA . PHE B 1 141 ? 6.434 -16.141 -2.018 1 91.56 141 PHE B CA 1
ATOM 3461 C C . PHE B 1 141 ? 7.105 -15.695 -0.725 1 91.56 141 PHE B C 1
ATOM 3463 O O . PHE B 1 141 ? 8.07 -14.938 -0.753 1 91.56 141 PHE B O 1
ATOM 3470 N N . LYS B 1 142 ? 6.547 -16.125 0.323 1 88.75 142 LYS B N 1
ATOM 3471 C CA . LYS B 1 142 ? 7.113 -15.945 1.657 1 88.75 142 LYS B CA 1
ATOM 3472 C C . LYS B 1 142 ? 8.43 -16.703 1.804 1 88.75 142 LYS B C 1
ATOM 3474 O O . LYS B 1 142 ? 8.516 -17.875 1.45 1 88.75 142 LYS B O 1
ATOM 3479 N N . PRO B 1 143 ? 9.336 -15.922 2.266 1 79.75 143 PRO B N 1
ATOM 3480 C CA . PRO B 1 143 ? 10.609 -16.609 2.488 1 79.75 143 PRO B CA 1
ATOM 3481 C C . PRO B 1 143 ? 10.484 -17.781 3.465 1 79.75 143 PRO B C 1
ATOM 3483 O O . PRO B 1 143 ? 9.852 -17.656 4.512 1 79.75 143 PRO B O 1
ATOM 3486 N N . THR B 1 144 ? 10.758 -18.906 2.994 1 75.38 144 THR B N 1
ATOM 3487 C CA . THR B 1 144 ? 10.672 -20.109 3.814 1 75.38 144 THR B CA 1
ATOM 3488 C C . THR B 1 144 ? 11.766 -21.094 3.436 1 75.38 144 THR B C 1
ATOM 3490 O O . THR B 1 144 ? 12.414 -20.953 2.395 1 75.38 144 THR B O 1
ATOM 3493 N N . GLN B 1 145 ? 11.938 -21.906 4.504 1 67.81 145 GLN B N 1
ATOM 3494 C CA . GLN B 1 145 ? 12.867 -23 4.25 1 67.81 145 GLN B CA 1
ATOM 3495 C C . GLN B 1 145 ? 12.148 -24.203 3.652 1 67.81 145 GLN B C 1
ATOM 3497 O O . GLN B 1 145 ? 12.781 -25.094 3.072 1 67.81 145 GLN B O 1
ATOM 3502 N N . SER B 1 146 ? 10.859 -24.203 3.842 1 69.62 146 SER B N 1
ATOM 3503 C CA . SER B 1 146 ? 10.062 -25.297 3.307 1 69.62 146 SER B CA 1
ATOM 3504 C C . SER B 1 146 ? 9.258 -24.859 2.092 1 69.62 146 SER B C 1
ATOM 3506 O O . SER B 1 146 ? 8.172 -24.297 2.232 1 69.62 146 SER B O 1
ATOM 3508 N N . PRO B 1 147 ? 9.75 -25.25 0.967 1 71.88 147 PRO B N 1
ATOM 3509 C CA . PRO B 1 147 ? 9.125 -24.75 -0.26 1 71.88 147 PRO B CA 1
ATOM 3510 C C . PRO B 1 147 ? 7.805 -25.453 -0.577 1 71.88 147 PRO B C 1
ATOM 3512 O O . PRO B 1 147 ? 7.121 -25.078 -1.535 1 71.88 147 PRO B O 1
ATOM 3515 N N . GLU B 1 148 ? 7.418 -26.297 0.284 1 82.94 148 GLU B N 1
ATOM 3516 C CA . GLU B 1 148 ? 6.227 -27.062 -0.06 1 82.94 148 GLU B CA 1
ATOM 3517 C C . GLU B 1 148 ? 4.961 -26.234 0.122 1 82.94 148 GLU B C 1
ATOM 3519 O O . GLU B 1 148 ? 4.82 -25.516 1.114 1 82.94 148 GLU B O 1
ATOM 3524 N N . ILE B 1 149 ? 4.164 -26.297 -0.837 1 90 149 ILE B N 1
ATOM 3525 C CA . ILE B 1 149 ? 2.83 -25.719 -0.768 1 90 149 ILE B CA 1
ATOM 3526 C C . ILE B 1 149 ? 1.808 -26.797 -0.439 1 90 149 ILE B C 1
ATOM 3528 O O . ILE B 1 149 ? 1.539 -27.688 -1.263 1 90 149 ILE B O 1
ATOM 3532 N N . LYS B 1 150 ? 1.276 -26.766 0.757 1 93.5 150 LYS B N 1
ATOM 3533 C CA . LYS B 1 150 ? 0.362 -27.812 1.207 1 93.5 150 LYS B CA 1
ATOM 3534 C C . LYS B 1 150 ? -1.089 -27.344 1.117 1 93.5 150 LYS B C 1
ATOM 3536 O O . LYS B 1 150 ? -1.989 -28.156 0.87 1 93.5 150 LYS B O 1
ATOM 3541 N N . ARG B 1 151 ? -1.249 -26.094 1.339 1 96.56 151 ARG B N 1
ATOM 3542 C CA . ARG B 1 151 ? -2.602 -25.547 1.361 1 96.56 151 ARG B CA 1
ATOM 3543 C C . ARG B 1 151 ? -2.689 -24.281 0.536 1 96.56 151 ARG B C 1
ATOM 3545 O O . ARG B 1 151 ? -1.923 -23.328 0.755 1 96.56 151 ARG B O 1
ATOM 3552 N N . ILE B 1 152 ? -3.635 -24.25 -0.373 1 96.12 152 ILE B N 1
ATOM 3553 C CA . ILE B 1 152 ? -3.891 -23.109 -1.246 1 96.12 152 ILE B CA 1
ATOM 3554 C C . ILE B 1 152 ? -5.305 -22.578 -1.007 1 96.12 152 ILE B C 1
ATOM 3556 O O . ILE B 1 152 ? -6.258 -23.359 -0.922 1 96.12 152 ILE B O 1
ATOM 3560 N N . MET B 1 153 ? -5.457 -21.312 -0.842 1 98.12 153 MET B N 1
ATOM 3561 C CA . MET B 1 153 ? -6.781 -20.703 -0.75 1 98.12 153 MET B CA 1
ATOM 3562 C C . MET B 1 153 ? -7.031 -19.766 -1.928 1 98.12 153 MET B C 1
ATOM 3564 O O . MET B 1 153 ? -6.215 -18.891 -2.211 1 98.12 153 MET B O 1
ATOM 3568 N N . VAL B 1 154 ? -8.078 -20.031 -2.539 1 97.62 154 VAL B N 1
ATOM 3569 C CA . VAL B 1 154 ? -8.562 -19.156 -3.602 1 97.62 154 VAL B CA 1
ATOM 3570 C C . VAL B 1 154 ? -9.633 -18.219 -3.053 1 97.62 154 VAL B C 1
ATOM 3572 O O . VAL B 1 154 ? -10.664 -18.672 -2.553 1 97.62 154 VAL B O 1
ATOM 3575 N N . ALA B 1 155 ? -9.375 -16.953 -3.125 1 97.62 155 ALA B N 1
ATOM 3576 C CA . ALA B 1 155 ? -10.352 -15.953 -2.713 1 97.62 155 ALA B CA 1
ATOM 3577 C C . ALA B 1 155 ? -11.086 -15.375 -3.918 1 97.62 155 ALA B C 1
ATOM 3579 O O . ALA B 1 155 ? -10.477 -14.758 -4.789 1 97.62 155 ALA B O 1
ATOM 3580 N N . VAL B 1 156 ? -12.391 -15.508 -3.918 1 95.62 156 VAL B N 1
ATOM 3581 C CA . VAL B 1 156 ? -13.156 -15.039 -5.066 1 95.62 156 VAL B CA 1
ATOM 3582 C C . VAL B 1 156 ? -14.242 -14.062 -4.598 1 95.62 156 VAL B C 1
ATOM 3584 O O . VAL B 1 156 ? -14.797 -14.219 -3.512 1 95.62 156 VAL B O 1
ATOM 3587 N N . ASP B 1 157 ? -14.375 -13.094 -5.344 1 92 157 ASP B N 1
ATOM 3588 C CA . ASP B 1 157 ? -15.461 -12.125 -5.184 1 92 157 ASP B CA 1
ATOM 3589 C C . ASP B 1 157 ? -16.562 -12.359 -6.215 1 92 157 ASP B C 1
ATOM 3591 O O . ASP B 1 157 ? -16.391 -12.031 -7.395 1 92 157 ASP B O 1
ATOM 3595 N N . LEU B 1 158 ? -17.641 -12.859 -5.734 1 90.31 158 LEU B N 1
ATOM 3596 C CA . LEU B 1 158 ? -18.688 -13.297 -6.664 1 90.31 158 LEU B CA 1
ATOM 3597 C C . LEU B 1 158 ? -19.781 -12.258 -6.773 1 90.31 158 LEU B C 1
ATOM 3599 O O . LEU B 1 158 ? -20.516 -12.008 -5.809 1 90.31 158 LEU B O 1
ATOM 3603 N N . VAL B 1 159 ? -19.812 -11.68 -7.895 1 83.69 159 VAL B N 1
ATOM 3604 C CA . VAL B 1 159 ? -20.875 -10.758 -8.297 1 83.69 159 VAL B CA 1
ATOM 3605 C C . VAL B 1 159 ? -21.297 -11.055 -9.734 1 83.69 159 VAL B C 1
ATOM 3607 O O . VAL B 1 159 ? -20.859 -10.383 -10.672 1 83.69 159 VAL B O 1
ATOM 3610 N N . PRO B 1 160 ? -22.281 -11.938 -9.914 1 81 160 PRO B N 1
ATOM 3611 C CA . PRO B 1 160 ? -22.609 -12.43 -11.25 1 81 160 PRO B CA 1
ATOM 3612 C C . PRO B 1 160 ? -23.031 -11.305 -12.203 1 81 160 PRO B C 1
ATOM 3614 O O . PRO B 1 160 ? -22.828 -11.414 -13.414 1 81 160 PRO B O 1
ATOM 3617 N N . SER B 1 161 ? -23.578 -10.25 -11.672 1 80.5 161 SER B N 1
ATOM 3618 C CA . SER B 1 161 ? -24.031 -9.156 -12.523 1 80.5 161 SER B CA 1
ATOM 3619 C C . SER B 1 161 ? -22.844 -8.352 -13.062 1 80.5 161 SER B C 1
ATOM 3621 O O . SER B 1 161 ? -23.016 -7.559 -13.992 1 80.5 161 SER B O 1
ATOM 3623 N N . ASP B 1 162 ? -21.719 -8.609 -12.523 1 83.44 162 ASP B N 1
ATOM 3624 C CA . ASP B 1 162 ? -20.484 -7.961 -12.977 1 83.44 162 ASP B CA 1
ATOM 3625 C C . ASP B 1 162 ? -19.641 -8.914 -13.812 1 83.44 162 ASP B C 1
ATOM 3627 O O . ASP B 1 162 ? -18.938 -9.773 -13.266 1 83.44 162 ASP B O 1
ATOM 3631 N N . THR B 1 163 ? -19.656 -8.68 -15.047 1 84.12 163 THR B N 1
ATOM 3632 C CA . THR B 1 163 ? -19.016 -9.609 -15.984 1 84.12 163 THR B CA 1
ATOM 3633 C C . THR B 1 163 ? -17.516 -9.664 -15.766 1 84.12 163 THR B C 1
ATOM 3635 O O . THR B 1 163 ? -16.906 -10.727 -15.867 1 84.12 163 THR B O 1
ATOM 3638 N N . GLN B 1 164 ? -16.953 -8.555 -15.508 1 83.19 164 GLN B N 1
ATOM 3639 C CA . GLN B 1 164 ? -15.508 -8.516 -15.297 1 83.19 164 GLN B CA 1
ATOM 3640 C C . GLN B 1 164 ? -15.109 -9.25 -14.023 1 83.19 164 GLN B C 1
ATOM 3642 O O . GLN B 1 164 ? -14.141 -10.008 -14.008 1 83.19 164 GLN B O 1
ATOM 3647 N N . LYS B 1 165 ? -15.852 -9.023 -12.984 1 85.38 165 LYS B N 1
ATOM 3648 C CA . LYS B 1 165 ? -15.562 -9.695 -11.719 1 85.38 165 LYS B CA 1
ATOM 3649 C C . LYS B 1 165 ? -15.781 -11.203 -11.828 1 85.38 165 LYS B C 1
ATOM 3651 O O . LYS B 1 165 ? -15.023 -11.992 -11.266 1 85.38 165 LYS B O 1
ATOM 3656 N N . SER B 1 166 ? -16.781 -11.523 -12.578 1 88.44 166 SER B N 1
ATOM 3657 C CA . SER B 1 166 ? -17.062 -12.938 -12.789 1 88.44 166 SER B CA 1
ATOM 3658 C C . SER B 1 166 ? -15.93 -13.625 -13.555 1 88.44 166 SER B C 1
ATOM 3660 O O . SER B 1 166 ? -15.492 -14.711 -13.195 1 88.44 166 SER B O 1
ATOM 3662 N N . ALA B 1 167 ? -15.508 -12.961 -14.578 1 90.19 167 ALA B N 1
ATOM 3663 C CA . ALA B 1 167 ? -14.422 -13.516 -15.383 1 90.19 167 ALA B CA 1
ATOM 3664 C C . ALA B 1 167 ? -13.148 -13.656 -14.555 1 90.19 167 ALA B C 1
ATOM 3666 O O . ALA B 1 167 ? -12.422 -14.648 -14.688 1 90.19 167 ALA B O 1
ATOM 3667 N N . LEU B 1 168 ? -12.883 -12.648 -13.773 1 91.81 168 LEU B N 1
ATOM 3668 C CA . LEU B 1 168 ? -11.695 -12.711 -12.922 1 91.81 168 LEU B CA 1
ATOM 3669 C C . LEU B 1 168 ? -11.828 -13.836 -11.906 1 91.81 168 LEU B C 1
ATOM 3671 O O . LEU B 1 168 ? -10.852 -14.539 -11.625 1 91.81 168 LEU B O 1
ATOM 3675 N N . ALA B 1 169 ? -13.008 -13.992 -11.352 1 93.31 169 ALA B N 1
ATOM 3676 C CA . ALA B 1 169 ? -13.242 -15.086 -10.406 1 93.31 169 ALA B CA 1
ATOM 3677 C C . ALA B 1 169 ? -12.945 -16.438 -11.055 1 93.31 169 ALA B C 1
ATOM 3679 O O . ALA B 1 169 ? -12.305 -17.297 -10.438 1 93.31 169 ALA B O 1
ATOM 3680 N N . ASP B 1 170 ? -13.352 -16.578 -12.25 1 93.12 170 ASP B N 1
ATOM 3681 C CA . ASP B 1 170 ? -13.078 -17.797 -12.992 1 93.12 170 ASP B CA 1
ATOM 3682 C C . ASP B 1 170 ? -11.578 -18.016 -13.164 1 93.12 170 ASP B C 1
ATOM 3684 O O . ASP B 1 170 ? -11.07 -19.125 -12.938 1 93.12 170 ASP B O 1
ATOM 3688 N N . THR B 1 171 ? -10.93 -16.969 -13.555 1 92.81 171 THR B N 1
ATOM 3689 C CA . THR B 1 171 ? -9.484 -17.047 -13.773 1 92.81 171 THR B CA 1
ATOM 3690 C C . THR B 1 171 ? -8.766 -17.406 -12.477 1 92.81 171 THR B C 1
ATOM 3692 O O . THR B 1 171 ? -7.855 -18.25 -12.484 1 92.81 171 THR B O 1
ATOM 3695 N N . VAL B 1 172 ? -9.172 -16.812 -11.406 1 95.25 172 VAL B N 1
ATOM 3696 C CA . VAL B 1 172 ? -8.578 -17.062 -10.102 1 95.25 172 VAL B CA 1
ATOM 3697 C C . VAL B 1 172 ? -8.789 -18.516 -9.703 1 95.25 172 VAL B C 1
ATOM 3699 O O . VAL B 1 172 ? -7.855 -19.188 -9.258 1 95.25 172 VAL B O 1
ATOM 3702 N N . LEU B 1 173 ? -9.961 -19.031 -9.953 1 94.38 173 LEU B N 1
ATOM 3703 C CA . LEU B 1 173 ? -10.273 -20.422 -9.641 1 94.38 173 LEU B CA 1
ATOM 3704 C C . LEU B 1 173 ? -9.445 -21.359 -10.5 1 94.38 173 LEU B C 1
ATOM 3706 O O . LEU B 1 173 ? -8.93 -22.375 -10 1 94.38 173 LEU B O 1
ATOM 3710 N N . GLN B 1 174 ? -9.289 -21.047 -11.719 1 92.12 174 GLN B N 1
ATOM 3711 C CA . GLN B 1 174 ? -8.508 -21.875 -12.625 1 92.12 174 GLN B CA 1
ATOM 3712 C C . GLN B 1 174 ? -7.043 -21.938 -12.211 1 92.12 174 GLN B C 1
ATOM 3714 O O . GLN B 1 174 ? -6.426 -23 -12.234 1 92.12 174 GLN B O 1
ATOM 3719 N N . TRP B 1 175 ? -6.512 -20.812 -11.82 1 92.06 175 TRP B N 1
ATOM 3720 C CA . TRP B 1 175 ? -5.129 -20.766 -11.359 1 92.06 175 TRP B CA 1
ATOM 3721 C C . TRP B 1 175 ? -4.961 -21.562 -10.07 1 92.06 175 TRP B C 1
ATOM 3723 O O . TRP B 1 175 ? -3.973 -22.281 -9.898 1 92.06 175 TRP B O 1
ATOM 3733 N N . GLY B 1 176 ? -5.945 -21.359 -9.164 1 92.31 176 GLY B N 1
ATOM 3734 C CA . GLY B 1 176 ? -5.91 -22.156 -7.949 1 92.31 176 GLY B CA 1
ATOM 3735 C C . GLY B 1 176 ? -5.887 -23.656 -8.211 1 92.31 176 GLY B C 1
ATOM 3736 O O . GLY B 1 176 ? -5.062 -24.375 -7.648 1 92.31 176 GLY B O 1
ATOM 3737 N N . LYS B 1 177 ? -6.719 -24.078 -9.125 1 89.94 177 LYS B N 1
ATOM 3738 C CA . LYS B 1 177 ? -6.785 -25.484 -9.516 1 89.94 177 LYS B CA 1
ATOM 3739 C C . LYS B 1 177 ? -5.48 -25.938 -10.148 1 89.94 177 LYS B C 1
ATOM 3741 O O . LYS B 1 177 ? -4.984 -27.031 -9.852 1 89.94 177 LYS B O 1
ATOM 3746 N N . TYR B 1 178 ? -4.988 -25.172 -11.008 1 87.88 178 TYR B N 1
ATOM 3747 C CA . TYR B 1 178 ? -3.76 -25.469 -11.734 1 87.88 178 TYR B CA 1
ATOM 3748 C C . TYR B 1 178 ? -2.598 -25.688 -10.773 1 87.88 178 TYR B C 1
ATOM 3750 O O . TYR B 1 178 ? -1.934 -26.719 -10.812 1 87.88 178 TYR B O 1
ATOM 3758 N N . VAL B 1 179 ? -2.422 -24.734 -9.875 1 88.56 179 VAL B N 1
ATOM 3759 C CA . VAL B 1 179 ? -1.31 -24.797 -8.938 1 88.56 179 VAL B CA 1
ATOM 3760 C C . VAL B 1 179 ? -1.527 -25.969 -7.969 1 88.56 179 VAL B C 1
ATOM 3762 O O . VAL B 1 179 ? -0.581 -26.672 -7.613 1 88.56 179 VAL B O 1
ATOM 3765 N N . ALA B 1 180 ? -2.744 -26.125 -7.535 1 90.31 180 ALA B N 1
ATOM 3766 C CA . ALA B 1 180 ? -3.049 -27.25 -6.648 1 90.31 180 ALA B CA 1
ATOM 3767 C C . ALA B 1 180 ? -2.717 -28.578 -7.312 1 90.31 180 ALA B C 1
ATOM 3769 O O . ALA B 1 180 ? -2.217 -29.5 -6.66 1 90.31 180 ALA B O 1
ATOM 3770 N N . GLY B 1 181 ? -3.027 -28.672 -8.562 1 86.44 181 GLY B N 1
ATOM 3771 C CA . GLY B 1 181 ? -2.709 -29.875 -9.312 1 86.44 181 GLY B CA 1
ATOM 3772 C C . GLY B 1 181 ? -1.219 -30.141 -9.406 1 86.44 181 GLY B C 1
ATOM 3773 O O . GLY B 1 181 ? -0.778 -31.297 -9.32 1 86.44 181 GLY B O 1
ATOM 3774 N N . LEU B 1 182 ? -0.469 -29.141 -9.547 1 83.56 182 LEU B N 1
ATOM 3775 C CA . LEU B 1 182 ? 0.977 -29.266 -9.703 1 83.56 182 LEU B CA 1
ATOM 3776 C C . LEU B 1 182 ? 1.639 -29.609 -8.375 1 83.56 182 LEU B C 1
ATOM 3778 O O . LEU B 1 182 ? 2.656 -30.312 -8.352 1 83.56 182 LEU B O 1
ATOM 3782 N N . THR B 1 183 ? 1.048 -29.156 -7.27 1 85.31 183 THR B N 1
ATOM 3783 C CA . THR B 1 183 ? 1.719 -29.266 -5.977 1 85.31 183 THR B CA 1
ATOM 3784 C C . THR B 1 183 ? 1.056 -30.328 -5.105 1 85.31 183 THR B C 1
ATOM 3786 O O . THR B 1 183 ? 1.526 -30.609 -4 1 85.31 183 THR B O 1
ATOM 3789 N N . ASN B 1 184 ? -0.053 -30.859 -5.574 1 88.88 184 ASN B N 1
ATOM 3790 C CA . ASN B 1 184 ? -0.861 -31.781 -4.785 1 88.88 184 ASN B CA 1
ATOM 3791 C C . ASN B 1 184 ? -1.311 -31.141 -3.471 1 88.88 184 ASN B C 1
ATOM 3793 O O . ASN B 1 184 ? -1.313 -31.797 -2.43 1 88.88 184 ASN B O 1
ATOM 3797 N N . ALA B 1 185 ? -1.594 -29.891 -3.488 1 92.06 185 ALA B N 1
ATOM 3798 C CA . ALA B 1 185 ? -2.004 -29.125 -2.311 1 92.06 185 ALA B CA 1
ATOM 3799 C C . ALA B 1 185 ? -3.508 -29.25 -2.076 1 92.06 185 ALA B C 1
ATOM 3801 O O . ALA B 1 185 ? -4.27 -29.5 -3.014 1 92.06 185 ALA B O 1
ATOM 3802 N N . GLU B 1 186 ? -3.859 -29.125 -0.836 1 95.25 186 GLU B N 1
ATOM 3803 C CA . GLU B 1 186 ? -5.27 -28.969 -0.484 1 95.25 186 GLU B CA 1
ATOM 3804 C C . GLU B 1 186 ? -5.816 -27.625 -0.959 1 95.25 186 GLU B C 1
ATOM 3806 O O . GLU B 1 186 ? -5.184 -26.594 -0.758 1 95.25 186 GLU B O 1
ATOM 3811 N N . LEU B 1 187 ? -6.992 -27.719 -1.542 1 95.5 187 LEU B N 1
ATOM 3812 C CA . LEU B 1 187 ? -7.574 -26.516 -2.109 1 95.5 187 LEU B CA 1
ATOM 3813 C C . LEU B 1 187 ? -8.688 -25.969 -1.217 1 95.5 187 LEU B C 1
ATOM 3815 O O . LEU B 1 187 ? -9.609 -26.719 -0.848 1 95.5 187 LEU B O 1
ATOM 3819 N N . HIS B 1 188 ? -8.555 -24.75 -0.797 1 97.19 188 HIS B N 1
ATOM 3820 C CA . HIS B 1 188 ? -9.578 -23.984 -0.106 1 97.19 188 HIS B CA 1
ATOM 3821 C C . HIS B 1 188 ? -10.18 -22.922 -1.024 1 97.19 188 HIS B C 1
ATOM 3823 O O . HIS B 1 188 ? -9.469 -22.297 -1.804 1 97.19 188 HIS B O 1
ATOM 3829 N N . ILE B 1 189 ? -11.484 -22.75 -0.931 1 96.81 189 ILE B N 1
ATOM 3830 C CA . ILE B 1 189 ? -12.164 -21.703 -1.686 1 96.81 189 ILE B CA 1
ATOM 3831 C C . ILE B 1 189 ? -12.938 -20.797 -0.73 1 96.81 189 ILE B C 1
ATOM 3833 O O . ILE B 1 189 ? -13.758 -21.266 0.058 1 96.81 189 ILE B O 1
ATOM 3837 N N . SER B 1 190 ? -12.672 -19.516 -0.829 1 97.25 190 SER B N 1
ATOM 3838 C CA . SER B 1 190 ? -13.258 -18.578 0.13 1 97.25 190 SER B CA 1
ATOM 3839 C C . SER B 1 190 ? -14.031 -17.469 -0.578 1 97.25 190 SER B C 1
ATOM 3841 O O . SER B 1 190 ? -13.555 -16.922 -1.574 1 97.25 190 SER B O 1
ATOM 3843 N N . HIS B 1 191 ? -15.172 -17.219 -0.173 1 96.88 191 HIS B N 1
ATOM 3844 C CA . HIS B 1 191 ? -16 -16.078 -0.54 1 96.88 191 HIS B CA 1
ATOM 3845 C C . HIS B 1 191 ? -16.578 -15.383 0.697 1 96.88 191 HIS B C 1
ATOM 3847 O O . HIS B 1 191 ? -17.219 -16.031 1.529 1 96.88 191 HIS B O 1
ATOM 3853 N N . VAL B 1 192 ? -16.266 -14.125 0.827 1 96.88 192 VAL B N 1
ATOM 3854 C CA . VAL B 1 192 ? -16.703 -13.328 1.963 1 96.88 192 VAL B CA 1
ATOM 3855 C C . VAL B 1 192 ? -17.703 -12.266 1.491 1 96.88 192 VAL B C 1
ATOM 3857 O O . VAL B 1 192 ? -17.469 -11.594 0.48 1 96.88 192 VAL B O 1
ATOM 3860 N N . TRP B 1 193 ? -18.781 -12.18 2.156 1 94.44 193 TRP B N 1
ATOM 3861 C CA . TRP B 1 193 ? -19.828 -11.219 1.785 1 94.44 193 TRP B CA 1
ATOM 3862 C C . TRP B 1 193 ? -20.266 -10.406 2.994 1 94.44 193 TRP B C 1
ATOM 3864 O O . TRP B 1 193 ? -20.016 -10.789 4.137 1 94.44 193 TRP B O 1
ATOM 3874 N N . ASP B 1 194 ? -20.75 -9.219 2.734 1 91.69 194 ASP B N 1
ATOM 3875 C CA . ASP B 1 194 ? -21.25 -8.367 3.812 1 91.69 194 ASP B CA 1
ATOM 3876 C C . ASP B 1 194 ? -22.453 -7.539 3.354 1 91.69 194 ASP B C 1
ATOM 3878 O O . ASP B 1 194 ? -22.844 -7.602 2.188 1 91.69 194 ASP B O 1
ATOM 3882 N N . LEU B 1 195 ? -23.125 -6.996 4.328 1 88.88 195 LEU B N 1
ATOM 3883 C CA . LEU B 1 195 ? -24.172 -6.016 4.066 1 88.88 195 LEU B CA 1
ATOM 3884 C C . LEU B 1 195 ? -23.625 -4.598 4.164 1 88.88 195 LEU B C 1
ATOM 3886 O O . LEU B 1 195 ? -23.219 -4.152 5.242 1 88.88 195 LEU B O 1
ATOM 3890 N N . GLN B 1 196 ? -23.641 -3.979 2.988 1 85.5 196 GLN B N 1
ATOM 3891 C CA . GLN B 1 196 ? -23.156 -2.602 2.941 1 85.5 196 GLN B CA 1
ATOM 3892 C C . GLN B 1 196 ? -23.922 -1.718 3.926 1 85.5 196 GLN B C 1
ATOM 3894 O O . GLN B 1 196 ? -25.141 -1.813 4.039 1 85.5 196 GLN B O 1
ATOM 3899 N N . TRP B 1 197 ? -23.266 -0.912 4.773 1 85.88 197 TRP B N 1
ATOM 3900 C CA . TRP B 1 197 ? -23.766 0.111 5.68 1 85.88 197 TRP B CA 1
ATOM 3901 C C . TRP B 1 197 ? -24.406 -0.523 6.91 1 85.88 197 TRP B C 1
ATOM 3903 O O . TRP B 1 197 ? -25.125 0.147 7.66 1 85.88 197 TRP B O 1
ATOM 3913 N N . GLU B 1 198 ? -24.234 -1.819 7.016 1 87.25 198 GLU B N 1
ATOM 3914 C CA . GLU B 1 198 ? -24.891 -2.5 8.125 1 87.25 198 GLU B CA 1
ATOM 3915 C C . GLU B 1 198 ? -24.609 -1.782 9.445 1 87.25 198 GLU B C 1
ATOM 3917 O O . GLU B 1 198 ? -25.547 -1.496 10.203 1 87.25 198 GLU B O 1
ATOM 3922 N N . ASN B 1 199 ? -23.328 -1.406 9.719 1 80.94 199 ASN B N 1
ATOM 3923 C CA . ASN B 1 199 ? -22.922 -0.822 10.992 1 80.94 199 ASN B CA 1
ATOM 3924 C C . ASN B 1 199 ? -23.516 0.571 11.18 1 80.94 199 ASN B C 1
ATOM 3926 O O . ASN B 1 199 ? -23.734 1.01 12.312 1 80.94 199 ASN B O 1
ATOM 3930 N N . ILE B 1 200 ? -23.734 1.2 10.117 1 81.25 200 ILE B N 1
ATOM 3931 C CA . ILE B 1 200 ? -24.297 2.549 10.188 1 81.25 200 ILE B CA 1
ATOM 3932 C C . ILE B 1 200 ? -25.781 2.479 10.516 1 81.25 200 ILE B C 1
ATOM 3934 O O . ILE B 1 200 ? -26.281 3.236 11.359 1 81.25 200 ILE B O 1
ATOM 3938 N N . VAL B 1 201 ? -26.5 1.459 9.961 1 82.5 201 VAL B N 1
ATOM 3939 C CA . VAL B 1 201 ? -27.953 1.436 10.031 1 82.5 201 VAL B CA 1
ATOM 3940 C C . VAL B 1 201 ? -28.391 0.739 11.32 1 82.5 201 VAL B C 1
ATOM 3942 O O . VAL B 1 201 ? -29.469 1.037 11.859 1 82.5 201 VAL B O 1
ATOM 3945 N N . ARG B 1 202 ? -27.641 -0.237 11.805 1 81.44 202 ARG B N 1
ATOM 3946 C CA . ARG B 1 202 ? -28.031 -0.937 13.023 1 81.44 202 ARG B CA 1
ATOM 3947 C C . ARG B 1 202 ? -28.109 0.027 14.203 1 81.44 202 ARG B C 1
ATOM 3949 O O . ARG B 1 202 ? -28.891 -0.191 15.133 1 81.44 202 ARG B O 1
ATOM 3956 N N . GLY B 1 203 ? -27.484 1.097 14.258 1 70.06 203 GLY B N 1
ATOM 3957 C CA . GLY B 1 203 ? -27.562 2.084 15.32 1 70.06 203 GLY B CA 1
ATOM 3958 C C . GLY B 1 203 ? -28.688 3.076 15.148 1 70.06 203 GLY B C 1
ATOM 3959 O O . GLY B 1 203 ? -28.875 3.959 15.984 1 70.06 203 GLY B O 1
ATOM 3960 N N . GLN B 1 204 ? -29.438 2.75 14.094 1 74.69 204 GLN B N 1
ATOM 3961 C CA . GLN B 1 204 ? -30.469 3.738 13.781 1 74.69 204 GLN B CA 1
ATOM 3962 C C . GLN B 1 204 ? -31.875 3.156 13.977 1 74.69 204 GLN B C 1
ATOM 3964 O O . GLN B 1 204 ? -32.031 2.129 14.641 1 74.69 204 GLN B O 1
ATOM 3969 N N . SER B 1 205 ? -32.812 3.84 13.531 1 73.06 205 SER B N 1
ATOM 3970 C CA . SER B 1 205 ? -34.219 3.527 13.766 1 73.06 205 SER B CA 1
ATOM 3971 C C . SER B 1 205 ? -34.719 2.42 12.836 1 73.06 205 SER B C 1
ATOM 3973 O O . SER B 1 205 ? -35.906 2.156 12.75 1 73.06 205 SER B O 1
ATOM 3975 N N . VAL B 1 206 ? -33.812 1.767 12.219 1 76.31 206 VAL B N 1
ATOM 3976 C CA . VAL B 1 206 ? -34.25 0.68 11.336 1 76.31 206 VAL B CA 1
ATOM 3977 C C . VAL B 1 206 ? -34.531 -0.568 12.164 1 76.31 206 VAL B C 1
ATOM 3979 O O . VAL B 1 206 ? -33.781 -0.91 13.078 1 76.31 206 VAL B O 1
ATOM 3982 N N . SER B 1 207 ? -35.594 -1.203 11.742 1 83.25 207 SER B N 1
ATOM 3983 C CA . SER B 1 207 ? -36 -2.406 12.469 1 83.25 207 SER B CA 1
ATOM 3984 C C . SER B 1 207 ? -34.969 -3.512 12.312 1 83.25 207 SER B C 1
ATOM 3986 O O . SER B 1 207 ? -34.469 -3.756 11.211 1 83.25 207 SER B O 1
ATOM 3988 N N . GLN B 1 208 ? -34.719 -4.137 13.391 1 86.06 208 GLN B N 1
ATOM 3989 C CA . GLN B 1 208 ? -33.781 -5.254 13.383 1 86.06 208 GLN B CA 1
ATOM 3990 C C . GLN B 1 208 ? -34.281 -6.387 12.492 1 86.06 208 GLN B C 1
ATOM 3992 O O . GLN B 1 208 ? -33.469 -7.051 11.82 1 86.06 208 GLN B O 1
ATOM 3997 N N . GLN B 1 209 ? -35.531 -6.496 12.453 1 86.75 209 GLN B N 1
ATOM 3998 C CA . GLN B 1 209 ? -36.125 -7.559 11.648 1 86.75 209 GLN B CA 1
ATOM 3999 C C . GLN B 1 209 ? -35.875 -7.332 10.164 1 86.75 209 GLN B C 1
ATOM 4001 O O . GLN B 1 209 ? -35.625 -8.289 9.422 1 86.75 209 GLN B O 1
ATOM 4006 N N . THR B 1 210 ? -36 -6.113 9.75 1 85.06 210 THR B N 1
ATOM 4007 C CA . THR B 1 210 ? -35.75 -5.777 8.352 1 85.06 210 THR B CA 1
ATOM 4008 C C . THR B 1 210 ? -34.312 -6.109 7.965 1 85.06 210 THR B C 1
ATOM 4010 O O . THR B 1 210 ? -34.062 -6.711 6.914 1 85.06 210 THR B O 1
ATOM 4013 N N . ILE B 1 211 ? -33.406 -5.824 8.805 1 89 211 ILE B N 1
ATOM 4014 C CA . ILE B 1 211 ? -31.984 -6.082 8.547 1 89 211 ILE B CA 1
ATOM 4015 C C . ILE B 1 211 ? -31.734 -7.586 8.5 1 89 211 ILE B C 1
ATOM 4017 O O . ILE B 1 211 ? -31.078 -8.086 7.594 1 89 211 ILE B O 1
ATOM 4021 N N . ASP B 1 212 ? -32.344 -8.25 9.43 1 90.75 212 ASP B N 1
ATOM 4022 C CA . ASP B 1 212 ? -32.156 -9.688 9.523 1 90.75 212 ASP B CA 1
ATOM 4023 C C . ASP B 1 212 ? -32.719 -10.406 8.289 1 90.75 212 ASP B C 1
ATOM 4025 O O . ASP B 1 212 ? -32.094 -11.352 7.785 1 90.75 212 ASP B O 1
ATOM 4029 N N . SER B 1 213 ? -33.844 -9.953 7.855 1 89.31 213 SER B N 1
ATOM 4030 C CA . SER B 1 213 ? -34.438 -10.531 6.652 1 89.31 213 SER B CA 1
ATOM 4031 C C . SER B 1 213 ? -33.531 -10.289 5.434 1 89.31 213 SER B C 1
ATOM 4033 O O . SER B 1 213 ? -33.344 -11.188 4.605 1 89.31 213 SER B O 1
ATOM 4035 N N . LEU B 1 214 ? -33.031 -9.133 5.375 1 88.81 214 LEU B N 1
ATOM 4036 C CA . LEU B 1 214 ? -32.156 -8.789 4.266 1 88.81 214 LEU B CA 1
ATOM 4037 C C . LEU B 1 214 ? -30.891 -9.633 4.305 1 88.81 214 LEU B C 1
ATOM 4039 O O . LEU B 1 214 ? -30.422 -10.109 3.268 1 88.81 214 LEU B O 1
ATOM 4043 N N . LEU B 1 215 ? -30.391 -9.82 5.449 1 92.19 215 LEU B N 1
ATOM 4044 C CA . LEU B 1 215 ? -29.172 -10.617 5.629 1 92.19 215 LEU B CA 1
ATOM 4045 C C . LEU B 1 215 ? -29.406 -12.062 5.191 1 92.19 215 LEU B C 1
ATOM 4047 O O . LEU B 1 215 ? -28.547 -12.656 4.543 1 92.19 215 LEU B O 1
ATOM 4051 N N . THR B 1 216 ? -30.547 -12.562 5.539 1 92.88 216 THR B N 1
ATOM 4052 C CA . THR B 1 216 ? -30.891 -13.93 5.152 1 92.88 216 THR B CA 1
ATOM 4053 C C . THR B 1 216 ? -30.984 -14.055 3.637 1 92.88 216 THR B C 1
ATOM 4055 O O . THR B 1 216 ? -30.453 -15 3.049 1 92.88 216 THR B O 1
ATOM 4058 N N . ALA B 1 217 ? -31.625 -13.125 3.068 1 89.88 217 ALA B N 1
ATOM 4059 C CA . ALA B 1 217 ? -31.766 -13.125 1.613 1 89.88 217 ALA B CA 1
ATOM 4060 C C . ALA B 1 217 ? -30.406 -13.031 0.93 1 89.88 217 ALA B C 1
ATOM 4062 O O . ALA B 1 217 ? -30.141 -13.734 -0.049 1 89.88 217 ALA B O 1
ATOM 4063 N N . LEU B 1 218 ? -29.562 -12.227 1.453 1 90.5 218 LEU B N 1
ATOM 4064 C CA . LEU B 1 218 ? -28.234 -12.047 0.884 1 90.5 218 LEU B CA 1
ATOM 4065 C C . LEU B 1 218 ? -27.406 -13.312 1.029 1 90.5 218 LEU B C 1
ATOM 4067 O O . LEU B 1 218 ? -26.688 -13.703 0.106 1 90.5 218 LEU B O 1
ATOM 4071 N N . GLU B 1 219 ? -27.5 -13.844 2.119 1 93.88 219 GLU B N 1
ATOM 4072 C CA . GLU B 1 219 ? -26.75 -15.078 2.35 1 93.88 219 GLU B CA 1
ATOM 4073 C C . GLU B 1 219 ? -27.156 -16.156 1.35 1 93.88 219 GLU B C 1
ATOM 4075 O O . GLU B 1 219 ? -26.297 -16.844 0.788 1 93.88 219 GLU B O 1
ATOM 4080 N N . GLN B 1 220 ? -28.453 -16.359 1.202 1 93.19 220 GLN B N 1
ATOM 4081 C CA . GLN B 1 220 ? -28.953 -17.359 0.266 1 93.19 220 GLN B CA 1
ATOM 4082 C C . GLN B 1 220 ? -28.469 -17.078 -1.153 1 93.19 220 GLN B C 1
ATOM 4084 O O . GLN B 1 220 ? -28.094 -18 -1.884 1 93.19 220 GLN B O 1
ATOM 4089 N N . ARG B 1 221 ? -28.406 -15.891 -1.449 1 90.94 221 ARG B N 1
ATOM 4090 C CA . ARG B 1 221 ? -27.953 -15.484 -2.777 1 90.94 221 ARG B CA 1
ATOM 4091 C C . ARG B 1 221 ? -26.469 -15.805 -2.969 1 90.94 221 ARG B C 1
ATOM 4093 O O . ARG B 1 221 ? -26.078 -16.375 -3.986 1 90.94 221 ARG B O 1
ATOM 4100 N N . HIS B 1 222 ? -25.688 -15.422 -2.037 1 93.06 222 HIS B N 1
ATOM 4101 C CA . HIS B 1 222 ? -24.266 -15.664 -2.127 1 93.06 222 HIS B CA 1
ATOM 4102 C C . HIS B 1 222 ? -23.953 -17.156 -2.131 1 93.06 222 HIS B C 1
ATOM 4104 O O . HIS B 1 222 ? -23.016 -17.609 -2.797 1 93.06 222 HIS B O 1
ATOM 4110 N N . ARG B 1 223 ? -24.734 -17.891 -1.426 1 94.12 223 ARG B N 1
ATOM 4111 C CA . ARG B 1 223 ? -24.578 -19.344 -1.442 1 94.12 223 ARG B CA 1
ATOM 4112 C C . ARG B 1 223 ? -24.875 -19.906 -2.828 1 94.12 223 ARG B C 1
ATOM 4114 O O . ARG B 1 223 ? -24.141 -20.75 -3.324 1 94.12 223 ARG B O 1
ATOM 4121 N N . LYS B 1 224 ? -25.922 -19.438 -3.363 1 92.88 224 LYS B N 1
ATOM 4122 C CA . LYS B 1 224 ? -26.266 -19.891 -4.707 1 92.88 224 LYS B CA 1
ATOM 4123 C C . LYS B 1 224 ? -25.172 -19.547 -5.707 1 92.88 224 LYS B C 1
ATOM 4125 O O . LYS B 1 224 ? -24.781 -20.375 -6.523 1 92.88 224 LYS B O 1
ATOM 4130 N N . TRP B 1 225 ? -24.719 -18.266 -5.645 1 91.44 225 TRP B N 1
ATOM 4131 C CA . TRP B 1 225 ? -23.625 -17.844 -6.523 1 91.44 225 TRP B CA 1
ATOM 4132 C C . TRP B 1 225 ? -22.406 -18.734 -6.359 1 91.44 225 TRP B C 1
ATOM 4134 O O . TRP B 1 225 ? -21.797 -19.141 -7.348 1 91.44 225 TRP B O 1
ATOM 4144 N N . PHE B 1 226 ? -22.109 -18.984 -5.152 1 92.69 226 PHE B N 1
ATOM 4145 C CA . PHE B 1 226 ? -20.938 -19.797 -4.816 1 92.69 226 PHE B CA 1
ATOM 4146 C C . PHE B 1 226 ? -21.078 -21.203 -5.391 1 92.69 226 PHE B C 1
ATOM 4148 O O . PHE B 1 226 ? -20.188 -21.703 -6.066 1 92.69 226 PHE B O 1
ATOM 4155 N N . ASP B 1 227 ? -22.234 -21.812 -5.215 1 91.69 227 ASP B N 1
ATOM 4156 C CA . ASP B 1 227 ? -22.484 -23.156 -5.715 1 91.69 227 ASP B CA 1
ATOM 4157 C C . ASP B 1 227 ? -22.438 -23.203 -7.242 1 91.69 227 ASP B C 1
ATOM 4159 O O . ASP B 1 227 ? -21.875 -24.125 -7.828 1 91.69 227 ASP B O 1
ATOM 4163 N N . ASP B 1 228 ? -23 -22.234 -7.836 1 92.25 228 ASP B N 1
ATOM 4164 C CA . ASP B 1 228 ? -23.016 -22.156 -9.289 1 92.25 228 ASP B CA 1
ATOM 4165 C C . ASP B 1 228 ? -21.594 -22.078 -9.852 1 92.25 228 ASP B C 1
ATOM 4167 O O . ASP B 1 228 ? -21.266 -22.781 -10.812 1 92.25 228 ASP B O 1
ATOM 4171 N N . VAL B 1 229 ? -20.812 -21.266 -9.25 1 90.69 229 VAL B N 1
ATOM 4172 C CA . VAL B 1 229 ? -19.453 -21.047 -9.758 1 90.69 229 VAL B CA 1
ATOM 4173 C C . VAL B 1 229 ? -18.609 -22.297 -9.539 1 90.69 229 VAL B C 1
ATOM 4175 O O . VAL B 1 229 ? -17.797 -22.656 -10.391 1 90.69 229 VAL B O 1
ATOM 4178 N N . LEU B 1 230 ? -18.797 -22.938 -8.445 1 89.94 230 LEU B N 1
ATOM 4179 C CA . LEU B 1 230 ? -18.078 -24.172 -8.195 1 89.94 230 LEU B CA 1
ATOM 4180 C C . LEU B 1 230 ? -18.438 -25.234 -9.234 1 89.94 230 LEU B C 1
ATOM 4182 O O . LEU B 1 230 ? -17.562 -25.922 -9.766 1 89.94 230 LEU B O 1
ATOM 4186 N N . ALA B 1 231 ? -19.703 -25.328 -9.508 1 89.88 231 ALA B N 1
ATOM 4187 C CA . ALA B 1 231 ? -20.188 -26.297 -10.5 1 89.88 231 ALA B CA 1
ATOM 4188 C C . ALA B 1 231 ? -19.625 -25.984 -11.883 1 89.88 231 ALA B C 1
ATOM 4190 O O . ALA B 1 231 ? -19.141 -26.875 -12.586 1 89.88 231 ALA B O 1
ATOM 4191 N N . GLU B 1 232 ? -19.609 -24.75 -12.18 1 89.81 232 GLU B N 1
ATOM 4192 C CA . GLU B 1 232 ? -19.141 -24.312 -13.492 1 89.81 232 GLU B CA 1
ATOM 4193 C C . GLU B 1 232 ? -17.656 -24.562 -13.664 1 89.81 232 GLU B C 1
ATOM 4195 O O . GLU B 1 232 ? -17.172 -24.75 -14.781 1 89.81 232 GLU B O 1
ATOM 4200 N N . ASN B 1 233 ? -16.984 -24.547 -12.602 1 88.75 233 ASN B N 1
ATOM 4201 C CA . ASN B 1 233 ? -15.531 -24.734 -12.664 1 88.75 233 ASN B CA 1
ATOM 4202 C C . ASN B 1 233 ? -15.141 -26.172 -12.297 1 88.75 233 ASN B C 1
ATOM 4204 O O . ASN B 1 233 ? -13.961 -26.453 -12.078 1 88.75 233 ASN B O 1
ATOM 4208 N N . ASN B 1 234 ? -16.109 -27.047 -12.211 1 87.25 234 ASN B N 1
ATOM 4209 C CA . ASN B 1 234 ? -15.93 -28.469 -11.953 1 87.25 234 ASN B CA 1
ATOM 4210 C C . ASN B 1 234 ? -15.156 -28.719 -10.664 1 87.25 234 ASN B C 1
ATOM 4212 O O . ASN B 1 234 ? -14.219 -29.5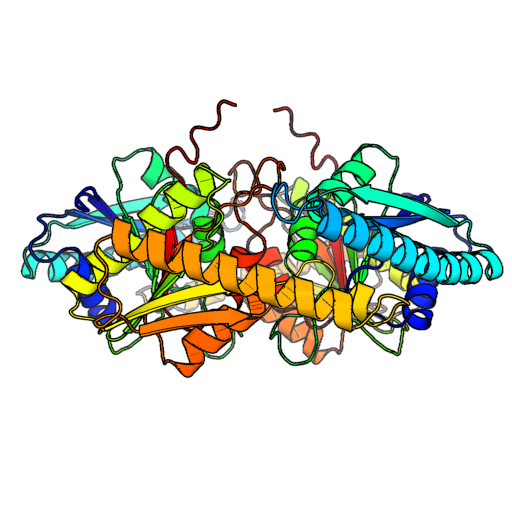16 -10.641 1 87.25 234 ASN B O 1
ATOM 4216 N N . LEU B 1 235 ? -15.492 -27.875 -9.766 1 85 235 LEU B N 1
ATOM 4217 C CA . LEU B 1 235 ? -14.898 -28.078 -8.445 1 85 235 LEU B CA 1
ATOM 4218 C C . LEU B 1 235 ? -15.867 -28.812 -7.523 1 85 235 LEU B C 1
ATOM 4220 O O . LEU B 1 235 ? -17.047 -28.453 -7.438 1 85 235 LEU B O 1
ATOM 4224 N N . ASP B 1 236 ? -15.305 -29.922 -7.109 1 75.81 236 ASP B N 1
ATOM 4225 C CA . ASP B 1 236 ? -16.109 -30.734 -6.195 1 75.81 236 ASP B CA 1
ATOM 4226 C C . ASP B 1 236 ? -16.047 -30.188 -4.773 1 75.81 236 ASP B C 1
ATOM 4228 O O . ASP B 1 236 ? -14.969 -30.172 -4.156 1 75.81 236 ASP B O 1
ATOM 4232 N N . VAL B 1 237 ? -17.125 -29.812 -4.352 1 69 237 VAL B N 1
ATOM 4233 C CA . VAL B 1 237 ? -17.25 -29.219 -3.021 1 69 237 VAL B CA 1
ATOM 4234 C C . VAL B 1 237 ? -16.75 -30.219 -1.973 1 69 237 VAL B C 1
ATOM 4236 O O . VAL B 1 237 ? -16.344 -29.828 -0.879 1 69 237 VAL B O 1
ATOM 4239 N N . ASN B 1 238 ? -16.75 -31.391 -2.352 1 72.19 238 ASN B N 1
ATOM 4240 C CA . ASN B 1 238 ? -16.312 -32.406 -1.41 1 72.19 238 ASN B CA 1
ATOM 4241 C C . ASN B 1 238 ? -14.797 -32.562 -1.409 1 72.19 238 ASN B C 1
ATOM 4243 O O . ASN B 1 238 ? -14.227 -33.156 -0.492 1 72.19 238 ASN B O 1
ATOM 4247 N N . LYS B 1 239 ? -14.195 -32 -2.326 1 80 239 LYS B N 1
ATOM 4248 C CA . LYS B 1 239 ? -12.75 -32.125 -2.447 1 80 239 LYS B CA 1
ATOM 4249 C C . LYS B 1 239 ? -12.039 -30.828 -2.057 1 80 239 LYS B C 1
ATOM 4251 O O . LYS B 1 239 ? -10.844 -30.828 -1.761 1 80 239 LYS B O 1
ATOM 4256 N N . ALA B 1 240 ? -12.852 -29.797 -2.041 1 87.81 240 ALA B N 1
ATOM 4257 C CA . ALA B 1 240 ? -12.305 -28.516 -1.63 1 87.81 240 ALA B CA 1
ATOM 4258 C C . ALA B 1 240 ? -12.945 -28.031 -0.332 1 87.81 240 ALA B C 1
ATOM 4260 O O . ALA B 1 240 ? -14.125 -28.297 -0.081 1 87.81 240 ALA B O 1
ATOM 4261 N N . LYS B 1 241 ? -12.195 -27.516 0.517 1 93.56 241 LYS B N 1
ATOM 4262 C CA . LYS B 1 241 ? -12.742 -26.875 1.714 1 93.56 241 LYS B CA 1
ATOM 4263 C C . LYS B 1 241 ? -13.328 -25.516 1.39 1 93.56 241 LYS B C 1
ATOM 4265 O O . LYS B 1 241 ? -12.641 -24.641 0.86 1 93.56 241 LYS B O 1
ATOM 4270 N N . VAL B 1 242 ? -14.562 -25.375 1.728 1 93.69 242 VAL B N 1
ATOM 4271 C CA . VAL B 1 242 ? -15.297 -24.172 1.345 1 93.69 242 VAL B CA 1
ATOM 4272 C C . VAL B 1 242 ? -15.398 -23.234 2.539 1 93.69 242 VAL B C 1
ATOM 4274 O O . VAL B 1 242 ? -15.688 -23.672 3.658 1 93.69 242 VAL B O 1
ATOM 4277 N N . HIS B 1 243 ? -15.156 -21.938 2.32 1 96.12 243 HIS B N 1
ATOM 4278 C CA . HIS B 1 243 ? -15.289 -20.891 3.316 1 96.12 243 HIS B CA 1
ATOM 4279 C C . HIS B 1 243 ? -16.219 -19.781 2.826 1 96.12 243 HIS B C 1
ATOM 4281 O O . HIS B 1 243 ? -15.797 -18.891 2.098 1 96.12 243 HIS B O 1
ATOM 4287 N N . LEU B 1 244 ? -17.469 -19.891 3.164 1 95.88 244 LEU B N 1
ATOM 4288 C CA . LEU B 1 244 ? -18.453 -18.859 2.904 1 95.88 244 LEU B CA 1
ATOM 4289 C C . LEU B 1 244 ? -18.797 -18.109 4.188 1 95.88 244 LEU B C 1
ATOM 4291 O O . LEU B 1 244 ? -19.562 -18.609 5.023 1 95.88 244 LEU B O 1
ATOM 4295 N N . HIS B 1 245 ? -18.234 -16.938 4.391 1 96.75 245 HIS B N 1
ATOM 4296 C CA . HIS B 1 245 ? -18.359 -16.234 5.656 1 96.75 245 HIS B CA 1
ATOM 4297 C C . HIS B 1 245 ? -18.938 -14.836 5.453 1 96.75 245 HIS B C 1
ATOM 4299 O O . HIS B 1 245 ? -18.672 -14.188 4.441 1 96.75 245 HIS B O 1
ATOM 4305 N N . LYS B 1 246 ? -19.703 -14.414 6.336 1 96.25 246 LYS B N 1
ATOM 4306 C CA . LYS B 1 246 ? -20.141 -13.023 6.414 1 96.25 246 LYS B CA 1
ATOM 4307 C C . LYS B 1 246 ? -19.094 -12.156 7.117 1 96.25 246 LYS B C 1
ATOM 4309 O O . LYS B 1 246 ? -18.562 -12.539 8.156 1 96.25 246 LYS B O 1
ATOM 4314 N N . GLY B 1 247 ? -18.812 -11.055 6.555 1 94.75 247 GLY B N 1
ATOM 4315 C CA . GLY B 1 247 ? -17.922 -10.094 7.168 1 94.75 247 GLY B CA 1
ATOM 4316 C C . GLY B 1 247 ? -17.203 -9.227 6.156 1 94.75 247 GLY B C 1
ATOM 4317 O O . GLY B 1 247 ? -17.5 -9.273 4.961 1 94.75 247 GLY B O 1
ATOM 4318 N N . ASP B 1 248 ? -16.359 -8.398 6.613 1 91.06 248 ASP B N 1
ATOM 4319 C CA . ASP B 1 248 ? -15.484 -7.602 5.758 1 91.06 248 ASP B CA 1
ATOM 4320 C C . ASP B 1 248 ? -14.344 -8.445 5.203 1 91.06 248 ASP B C 1
ATOM 4322 O O . ASP B 1 248 ? -13.523 -8.977 5.965 1 91.06 248 ASP B O 1
ATOM 4326 N N . PRO B 1 249 ? -14.312 -8.547 3.936 1 93.44 249 PRO B N 1
ATOM 4327 C CA . PRO B 1 249 ? -13.258 -9.383 3.355 1 93.44 249 PRO B CA 1
ATOM 4328 C C . PRO B 1 249 ? -11.859 -8.945 3.771 1 93.44 249 PRO B C 1
ATOM 4330 O O . PRO B 1 249 ? -10.945 -9.773 3.873 1 93.44 249 PRO B O 1
ATOM 4333 N N . LYS B 1 250 ? -11.664 -7.684 4.066 1 90 250 LYS B N 1
ATOM 4334 C CA . LYS B 1 250 ? -10.367 -7.156 4.48 1 90 250 LYS B CA 1
ATOM 4335 C C . LYS B 1 250 ? -9.891 -7.805 5.777 1 90 250 LYS B C 1
ATOM 4337 O O . LYS B 1 250 ? -8.688 -7.895 6.031 1 90 250 LYS B O 1
ATOM 4342 N N . ILE B 1 251 ? -10.82 -8.227 6.492 1 90.31 251 ILE B N 1
ATOM 4343 C CA . ILE B 1 251 ? -10.539 -8.797 7.805 1 90.31 251 ILE B CA 1
ATOM 4344 C C . ILE B 1 251 ? -10.633 -10.32 7.738 1 90.31 251 ILE B C 1
ATOM 4346 O O . ILE B 1 251 ? -9.727 -11.023 8.188 1 90.31 251 ILE B O 1
ATOM 4350 N N . VAL B 1 252 ? -11.656 -10.812 7.125 1 95.31 252 VAL B N 1
ATOM 4351 C CA . VAL B 1 252 ? -12.016 -12.219 7.195 1 95.31 252 VAL B CA 1
ATOM 4352 C C . VAL B 1 252 ? -11.031 -13.047 6.371 1 95.31 252 VAL B C 1
ATOM 4354 O O . VAL B 1 252 ? -10.609 -14.125 6.793 1 95.31 252 VAL B O 1
ATOM 4357 N N . LEU B 1 253 ? -10.641 -12.57 5.238 1 96.44 253 LEU B N 1
ATOM 4358 C CA . LEU B 1 253 ? -9.781 -13.359 4.359 1 96.44 253 LEU B CA 1
ATOM 4359 C C . LEU B 1 253 ? -8.43 -13.633 5.023 1 96.44 253 LEU B C 1
ATOM 4361 O O . LEU B 1 253 ? -7.996 -14.789 5.09 1 96.44 253 LEU B O 1
ATOM 4365 N N . PRO B 1 254 ? -7.754 -12.555 5.535 1 94 254 PRO B N 1
ATOM 4366 C CA . PRO B 1 254 ? -6.5 -12.844 6.234 1 94 254 PRO B CA 1
ATOM 4367 C C . PRO B 1 254 ? -6.691 -13.758 7.441 1 94 254 PRO B C 1
ATOM 4369 O O . PRO B 1 254 ? -5.84 -14.609 7.719 1 94 254 PRO B O 1
ATOM 4372 N N . MET B 1 255 ? -7.781 -13.586 8.133 1 94.31 255 MET B N 1
ATOM 4373 C CA . MET B 1 255 ? -8.078 -14.422 9.297 1 94.31 255 MET B CA 1
ATOM 4374 C C . MET B 1 255 ? -8.219 -15.883 8.898 1 94.31 255 MET B C 1
ATOM 4376 O O . MET B 1 255 ? -7.629 -16.766 9.523 1 94.31 255 MET B O 1
ATOM 4380 N N . VAL B 1 256 ? -8.977 -16.156 7.852 1 97.31 256 VAL B N 1
ATOM 4381 C CA . VAL B 1 256 ? -9.18 -17.516 7.371 1 97.31 256 VAL B CA 1
ATOM 4382 C C . VAL B 1 256 ? -7.848 -18.109 6.906 1 97.31 256 VAL B C 1
ATOM 4384 O O . VAL B 1 256 ? -7.523 -19.25 7.215 1 97.31 256 VAL B O 1
ATOM 4387 N N . ALA B 1 257 ? -7.082 -17.344 6.184 1 96.69 257 ALA B N 1
ATOM 4388 C CA . ALA B 1 257 ? -5.785 -17.797 5.695 1 96.69 257 ALA B CA 1
ATOM 4389 C C . ALA B 1 257 ? -4.879 -18.219 6.852 1 96.69 257 ALA B C 1
ATOM 4391 O O . ALA B 1 257 ? -4.203 -19.25 6.777 1 96.69 257 ALA B O 1
ATOM 4392 N N . ASN B 1 258 ? -4.883 -17.406 7.867 1 94.69 258 ASN B N 1
ATOM 4393 C CA . ASN B 1 258 ? -4.062 -17.703 9.031 1 94.69 258 ASN B CA 1
ATOM 4394 C C . ASN B 1 258 ? -4.578 -18.922 9.781 1 94.69 258 ASN B C 1
ATOM 4396 O O . ASN B 1 258 ? -3.811 -19.844 10.102 1 94.69 258 ASN B O 1
ATOM 4400 N N . ASP B 1 259 ? -5.855 -18.938 10.062 1 96.75 259 ASP B N 1
ATOM 4401 C CA . ASP B 1 259 ? -6.473 -20.016 10.836 1 96.75 259 ASP B CA 1
ATOM 4402 C C . ASP B 1 259 ? -6.305 -21.359 10.141 1 96.75 259 ASP B C 1
ATOM 4404 O O . ASP B 1 259 ? -6.113 -22.391 10.805 1 96.75 259 ASP B O 1
ATOM 4408 N N . GLU B 1 260 ? -6.379 -21.344 8.844 1 97.31 260 GLU B N 1
ATOM 4409 C CA . GLU B 1 260 ? -6.305 -22.578 8.062 1 97.31 260 GLU B CA 1
ATOM 4410 C C . GLU B 1 260 ? -4.867 -22.891 7.648 1 97.31 260 GLU B C 1
ATOM 4412 O O . GLU B 1 260 ? -4.621 -23.828 6.883 1 97.31 260 GLU B O 1
ATOM 4417 N N . HIS B 1 261 ? -3.893 -22.047 8.039 1 96.19 261 HIS B N 1
ATOM 4418 C CA . HIS B 1 261 ? -2.475 -22.234 7.754 1 96.19 261 HIS B CA 1
ATOM 4419 C C . HIS B 1 261 ? -2.219 -22.312 6.25 1 96.19 261 HIS B C 1
ATOM 4421 O O . HIS B 1 261 ? -1.547 -23.234 5.781 1 96.19 261 HIS B O 1
ATOM 4427 N N . ILE B 1 262 ? -2.771 -21.359 5.559 1 96.5 262 ILE B N 1
ATOM 4428 C CA . ILE B 1 262 ? -2.648 -21.297 4.105 1 96.5 262 ILE B CA 1
ATOM 4429 C C . ILE B 1 262 ? -1.208 -20.969 3.723 1 96.5 262 ILE B C 1
ATOM 4431 O O . ILE B 1 262 ? -0.589 -20.078 4.316 1 96.5 262 ILE B O 1
ATOM 4435 N N . ASP B 1 263 ? -0.687 -21.672 2.699 1 94.5 263 ASP B N 1
ATOM 4436 C CA . ASP B 1 263 ? 0.663 -21.438 2.197 1 94.5 263 ASP B CA 1
ATOM 4437 C C . ASP B 1 263 ? 0.651 -20.453 1.032 1 94.5 263 ASP B C 1
ATOM 4439 O O . ASP B 1 263 ? 1.604 -19.688 0.845 1 94.5 263 ASP B O 1
ATOM 4443 N N . LEU B 1 264 ? -0.43 -20.516 0.293 1 95.38 264 LEU B N 1
ATOM 4444 C CA . LEU B 1 264 ? -0.547 -19.688 -0.9 1 95.38 264 LEU B CA 1
ATOM 4445 C C . LEU B 1 264 ? -1.968 -19.156 -1.052 1 95.38 264 LEU B C 1
ATOM 4447 O O . LEU B 1 264 ? -2.926 -19.922 -1.091 1 95.38 264 LEU B O 1
ATOM 4451 N N . LEU B 1 265 ? -2.074 -17.906 -1.037 1 97.75 265 LEU B N 1
ATOM 4452 C CA . LEU B 1 265 ? -3.338 -17.234 -1.33 1 97.75 265 LEU B CA 1
ATOM 4453 C C . LEU B 1 265 ? -3.396 -16.812 -2.791 1 97.75 265 LEU B C 1
ATOM 4455 O O . LEU B 1 265 ? -2.506 -16.094 -3.27 1 97.75 265 LEU B O 1
ATOM 4459 N N . VAL B 1 266 ? -4.402 -17.234 -3.543 1 97.56 266 VAL B N 1
ATOM 4460 C CA . VAL B 1 266 ? -4.652 -16.828 -4.922 1 97.56 266 VAL B CA 1
ATOM 4461 C C . VAL B 1 266 ? -5.824 -15.844 -4.965 1 97.56 266 VAL B C 1
ATOM 4463 O O . VAL B 1 266 ? -6.922 -16.156 -4.5 1 97.56 266 VAL B O 1
ATOM 4466 N N . MET B 1 267 ? -5.605 -14.68 -5.539 1 97.44 267 MET B N 1
ATOM 4467 C CA . MET B 1 267 ? -6.676 -13.688 -5.531 1 97.44 267 MET B CA 1
ATOM 4468 C C . MET B 1 267 ? -6.539 -12.727 -6.707 1 97.44 267 MET B C 1
ATOM 4470 O O . MET B 1 267 ? -5.461 -12.609 -7.293 1 97.44 267 MET B O 1
ATOM 4474 N N . GLY B 1 268 ? -7.652 -12.141 -7.02 1 95.31 268 GLY B N 1
ATOM 4475 C CA . GLY B 1 268 ? -7.633 -11.031 -7.965 1 95.31 268 GLY B CA 1
ATOM 4476 C C . GLY B 1 268 ? -7.336 -9.695 -7.312 1 95.31 268 GLY B C 1
ATOM 4477 O O . GLY B 1 268 ? -7.621 -9.5 -6.129 1 95.31 268 GLY B O 1
ATOM 4478 N N . THR B 1 269 ? -6.719 -8.727 -8.055 1 89 269 THR B N 1
ATOM 4479 C CA . THR B 1 269 ? -6.398 -7.422 -7.488 1 89 269 THR B CA 1
ATOM 4480 C C . THR B 1 269 ? -7.035 -6.301 -8.312 1 89 269 THR B C 1
ATOM 4482 O O . THR B 1 269 ? -6.637 -5.141 -8.195 1 89 269 THR B O 1
ATOM 4485 N N . VAL B 1 270 ? -8.047 -6.367 -8.883 1 78.5 270 VAL B N 1
ATOM 4486 C CA . VAL B 1 270 ? -8.609 -5.348 -9.766 1 78.5 270 VAL B CA 1
ATOM 4487 C C . VAL B 1 270 ? -9.305 -4.273 -8.93 1 78.5 270 VAL B C 1
ATOM 4489 O O . VAL B 1 270 ? -9.938 -4.582 -7.91 1 78.5 270 VAL B O 1
ATOM 4492 N N . GLY B 1 271 ? -8.906 -2.986 -9.258 1 72.38 271 GLY B N 1
ATOM 4493 C CA . GLY B 1 271 ? -9.586 -1.857 -8.641 1 72.38 271 GLY B CA 1
ATOM 4494 C C . GLY B 1 271 ? -10.469 -1.089 -9.609 1 72.38 271 GLY B C 1
ATOM 4495 O O . GLY B 1 271 ? -10.086 -0.863 -10.758 1 72.38 271 GLY B O 1
ATOM 4496 N N . ARG B 1 272 ? -11.766 -1.023 -9.383 1 67.44 272 ARG B N 1
ATOM 4497 C CA . ARG B 1 272 ? -12.664 -0.197 -10.188 1 67.44 272 ARG B CA 1
ATOM 4498 C C . ARG B 1 272 ? -12.797 1.201 -9.594 1 67.44 272 ARG B C 1
ATOM 4500 O O . ARG B 1 272 ? -13.906 1.65 -9.289 1 67.44 272 ARG B O 1
ATOM 4507 N N . THR B 1 273 ? -11.664 1.771 -9.367 1 60.22 273 THR B N 1
ATOM 4508 C CA . THR B 1 273 ? -11.695 3.064 -8.695 1 60.22 273 THR B CA 1
ATOM 4509 C C . THR B 1 273 ? -12.055 4.18 -9.68 1 60.22 273 THR B C 1
ATOM 4511 O O . THR B 1 273 ? -12.484 5.258 -9.266 1 60.22 273 THR B O 1
ATOM 4514 N N . GLY B 1 274 ? -12.016 3.842 -10.961 1 63.19 274 GLY B N 1
ATOM 4515 C CA . GLY B 1 274 ? -12.188 4.898 -11.945 1 63.19 274 GLY B CA 1
ATOM 4516 C C . GLY B 1 274 ? -11.07 5.922 -11.922 1 63.19 274 GLY B C 1
ATOM 4517 O O . GLY B 1 274 ? -11.109 6.91 -12.664 1 63.19 274 GLY B O 1
ATOM 4518 N N . ILE B 1 275 ? -10.141 5.777 -11.031 1 63.75 275 ILE B N 1
ATOM 4519 C CA . ILE B 1 275 ? -9.016 6.699 -10.938 1 63.75 275 ILE B CA 1
ATOM 4520 C C . ILE B 1 275 ? -7.84 6.164 -11.758 1 63.75 275 ILE B C 1
ATOM 4522 O O . ILE B 1 275 ? -7.383 5.039 -11.539 1 63.75 275 ILE B O 1
ATOM 4526 N N . PRO B 1 276 ? -7.488 6.941 -12.75 1 63.03 276 PRO B N 1
ATOM 4527 C CA . PRO B 1 276 ? -6.32 6.512 -13.523 1 63.03 276 PRO B CA 1
ATOM 4528 C C . PRO B 1 276 ? -5.117 6.188 -12.633 1 63.03 276 PRO B C 1
ATOM 4530 O O . PRO B 1 276 ? -4.816 6.938 -11.703 1 63.03 276 PRO B O 1
ATOM 4533 N N . GLY B 1 277 ? -4.664 5.027 -12.797 1 62.53 277 GLY B N 1
ATOM 4534 C CA . GLY B 1 277 ? -3.465 4.648 -12.07 1 62.53 277 GLY B CA 1
ATOM 4535 C C . GLY B 1 277 ? -3.754 3.771 -10.867 1 62.53 277 GLY B C 1
ATOM 4536 O O . GLY B 1 277 ? -2.834 3.213 -10.266 1 62.53 277 GLY B O 1
ATOM 4537 N N . PHE B 1 278 ? -4.961 3.83 -10.547 1 62.28 278 PHE B N 1
ATOM 4538 C CA . PHE B 1 278 ? -5.293 2.971 -9.414 1 62.28 278 PHE B CA 1
ATOM 4539 C C . PHE B 1 278 ? -5.906 1.658 -9.891 1 62.28 278 PHE B C 1
ATOM 4541 O O . PHE B 1 278 ? -7.105 1.591 -10.172 1 62.28 278 PHE B O 1
ATOM 4548 N N . PHE B 1 279 ? -5.105 0.652 -9.75 1 73.56 279 PHE B N 1
ATOM 4549 C CA . PHE B 1 279 ? -5.465 -0.579 -10.438 1 73.56 279 PHE B CA 1
ATOM 4550 C C . PHE B 1 279 ? -5.734 -1.702 -9.445 1 73.56 279 PHE B C 1
ATOM 4552 O O . PHE B 1 279 ? -6.105 -2.811 -9.836 1 73.56 279 PHE B O 1
ATOM 4559 N N . ILE B 1 280 ? -5.633 -1.301 -8.203 1 82.81 280 ILE B N 1
ATOM 4560 C CA . ILE B 1 280 ? -5.883 -2.363 -7.238 1 82.81 280 ILE B CA 1
ATOM 4561 C C . ILE B 1 280 ? -7.102 -2.014 -6.391 1 82.81 280 ILE B C 1
ATOM 4563 O O . ILE B 1 280 ? -7.305 -0.851 -6.035 1 82.81 280 ILE B O 1
ATOM 4567 N N . GLY B 1 281 ? -7.844 -2.965 -6.113 1 86.19 281 GLY B N 1
ATOM 4568 C CA . GLY B 1 281 ? -9.016 -2.768 -5.277 1 86.19 281 GLY B CA 1
ATOM 4569 C C . GLY B 1 281 ? -8.68 -2.57 -3.811 1 86.19 281 GLY B C 1
ATOM 4570 O O . GLY B 1 281 ? -7.625 -3.004 -3.348 1 86.19 281 GLY B O 1
ATOM 4571 N N . ASN B 1 282 ? -9.555 -1.979 -3.076 1 85.75 282 ASN B N 1
ATOM 4572 C CA . ASN B 1 282 ? -9.375 -1.714 -1.652 1 85.75 282 ASN B CA 1
ATOM 4573 C C . ASN B 1 282 ? -9.203 -3.006 -0.859 1 85.75 282 ASN B C 1
ATOM 4575 O O . ASN B 1 282 ? -8.336 -3.088 0.014 1 85.75 282 ASN B O 1
ATOM 4579 N N . THR B 1 283 ? -9.969 -3.994 -1.228 1 89.5 283 THR B N 1
ATOM 4580 C CA . THR B 1 283 ? -9.891 -5.27 -0.526 1 89.5 283 THR B CA 1
ATOM 4581 C C . THR B 1 283 ? -8.539 -5.938 -0.764 1 89.5 283 THR B C 1
ATOM 4583 O O . THR B 1 283 ? -7.863 -6.344 0.185 1 89.5 283 THR B O 1
ATOM 4586 N N . ALA B 1 284 ? -8.203 -5.984 -2.006 1 92.31 284 ALA B N 1
ATOM 4587 C CA . ALA B 1 284 ? -6.918 -6.598 -2.342 1 92.31 284 ALA B CA 1
ATOM 4588 C C . ALA B 1 284 ? -5.77 -5.883 -1.634 1 92.31 284 ALA B C 1
ATOM 4590 O O . ALA B 1 284 ? -4.895 -6.531 -1.056 1 92.31 284 ALA B O 1
ATOM 4591 N N . GLU B 1 285 ? -5.812 -4.637 -1.676 1 89 285 GLU B N 1
ATOM 4592 C CA . GLU B 1 285 ? -4.77 -3.85 -1.024 1 89 285 GLU B CA 1
ATOM 4593 C C . GLU B 1 285 ? -4.676 -4.18 0.462 1 89 285 GLU B C 1
ATOM 4595 O O . GLU B 1 285 ? -3.582 -4.41 0.983 1 89 285 GLU B O 1
ATOM 4600 N N . SER B 1 286 ? -5.73 -4.223 1.087 1 88.62 286 SER B N 1
ATOM 4601 C CA . SER B 1 286 ? -5.773 -4.484 2.521 1 88.62 286 SER B CA 1
ATOM 4602 C C . SER B 1 286 ? -5.332 -5.906 2.84 1 88.62 286 SER B C 1
ATOM 4604 O O . SER B 1 286 ? -4.543 -6.125 3.764 1 88.62 286 SER B O 1
ATOM 4606 N N . VAL B 1 287 ? -5.812 -6.828 2.084 1 93 287 VAL B N 1
ATOM 4607 C CA . VAL B 1 287 ? -5.484 -8.234 2.312 1 93 287 VAL B CA 1
ATOM 4608 C C . VAL B 1 287 ? -3.99 -8.453 2.096 1 93 287 VAL B C 1
ATOM 4610 O O . VAL B 1 287 ? -3.33 -9.102 2.912 1 93 287 VAL B O 1
ATOM 4613 N N . LEU B 1 288 ? -3.455 -7.875 1.094 1 92.19 288 LEU B N 1
ATOM 4614 C CA . LEU B 1 288 ? -2.047 -8.062 0.756 1 92.19 288 LEU B CA 1
ATOM 4615 C C . LEU B 1 288 ? -1.146 -7.469 1.834 1 92.19 288 LEU B C 1
ATOM 4617 O O . LEU B 1 288 ? -0.068 -8 2.107 1 92.19 288 LEU B O 1
ATOM 4621 N N . ARG B 1 289 ? -1.574 -6.488 2.406 1 87.44 289 ARG B N 1
ATOM 4622 C CA . ARG B 1 289 ? -0.791 -5.844 3.457 1 87.44 289 ARG B CA 1
ATOM 4623 C C . ARG B 1 289 ? -0.79 -6.68 4.73 1 87.44 289 ARG B C 1
ATOM 4625 O O . ARG B 1 289 ? 0.081 -6.516 5.586 1 87.44 289 ARG B O 1
ATOM 4632 N N . GLN B 1 290 ? -1.762 -7.562 4.855 1 87.62 290 GLN B N 1
ATOM 4633 C CA . GLN B 1 290 ? -1.925 -8.344 6.078 1 87.62 290 GLN B CA 1
ATOM 4634 C C . GLN B 1 290 ? -1.493 -9.789 5.863 1 87.62 290 GLN B C 1
ATOM 4636 O O . GLN B 1 290 ? -1.367 -10.555 6.824 1 87.62 290 GLN B O 1
ATOM 4641 N N . ALA B 1 291 ? -1.286 -10.062 4.656 1 90.12 291 ALA B N 1
ATOM 4642 C CA . ALA B 1 291 ? -1.026 -11.461 4.312 1 90.12 291 ALA B CA 1
ATOM 4643 C C . ALA B 1 291 ? 0.232 -11.969 5.008 1 90.12 291 ALA B C 1
ATOM 4645 O O . ALA B 1 291 ? 1.232 -11.258 5.098 1 90.12 291 ALA B O 1
ATOM 4646 N N . THR B 1 292 ? 0.174 -13.203 5.512 1 88.88 292 THR B N 1
ATOM 4647 C CA . THR B 1 292 ? 1.312 -13.859 6.148 1 88.88 292 THR B CA 1
ATOM 4648 C C . THR B 1 292 ? 1.734 -15.094 5.359 1 88.88 292 THR B C 1
ATOM 4650 O O . THR B 1 292 ? 2.521 -15.906 5.844 1 88.88 292 THR B O 1
ATOM 4653 N N . CYS B 1 293 ? 1.206 -15.234 4.23 1 93.06 293 CYS B N 1
ATOM 4654 C CA . CYS B 1 293 ? 1.527 -16.344 3.332 1 93.06 293 CYS B CA 1
ATOM 4655 C C . CYS B 1 293 ? 1.911 -15.82 1.95 1 93.06 293 CYS B C 1
ATOM 4657 O O . CYS B 1 293 ? 1.877 -14.617 1.7 1 93.06 293 CYS B O 1
ATOM 4659 N N . SER B 1 294 ? 2.336 -16.766 1.091 1 93.94 294 SER B N 1
ATOM 4660 C CA . SER B 1 294 ? 2.609 -16.406 -0.298 1 93.94 294 SER B CA 1
ATOM 4661 C C . SER B 1 294 ? 1.336 -15.984 -1.023 1 93.94 294 SER B C 1
ATOM 4663 O O . SER B 1 294 ? 0.233 -16.359 -0.615 1 93.94 294 SER B O 1
ATOM 4665 N N . VAL B 1 295 ? 1.52 -15.18 -2.045 1 96.75 295 VAL B N 1
ATOM 4666 C CA . VAL B 1 295 ? 0.345 -14.711 -2.77 1 96.75 295 VAL B CA 1
ATOM 4667 C C . VAL B 1 295 ? 0.582 -14.828 -4.273 1 96.75 295 VAL B C 1
ATOM 4669 O O . VAL B 1 295 ? 1.669 -14.516 -4.762 1 96.75 295 VAL B O 1
ATOM 4672 N N . LEU B 1 296 ? -0.365 -15.328 -4.941 1 96.62 296 LEU B N 1
ATOM 4673 C CA . LEU B 1 296 ? -0.501 -15.242 -6.391 1 96.62 296 LEU B CA 1
ATOM 4674 C C . LEU B 1 296 ? -1.616 -14.273 -6.777 1 96.62 296 LEU B C 1
ATOM 4676 O O . LEU B 1 296 ? -2.797 -14.57 -6.578 1 96.62 296 LEU B O 1
ATOM 4680 N N . ALA B 1 297 ? -1.234 -13.156 -7.27 1 97.06 297 ALA B N 1
ATOM 4681 C CA . ALA B 1 297 ? -2.174 -12.094 -7.613 1 97.06 297 ALA B CA 1
ATOM 4682 C C . ALA B 1 297 ? -2.42 -12.047 -9.117 1 97.06 297 ALA B C 1
ATOM 4684 O O . ALA B 1 297 ? -1.477 -12.109 -9.914 1 97.06 297 ALA B O 1
ATOM 4685 N N . LEU B 1 298 ? -3.652 -11.898 -9.461 1 95.75 298 LEU B N 1
ATOM 4686 C CA . LEU B 1 298 ? -4.055 -11.922 -10.867 1 95.75 298 LEU B CA 1
ATOM 4687 C C . LEU B 1 298 ? -4.789 -10.641 -11.25 1 95.75 298 LEU B C 1
ATOM 4689 O O . LEU B 1 298 ? -5.492 -10.055 -10.422 1 95.75 298 LEU B O 1
ATOM 4693 N N . LYS B 1 299 ? -4.617 -10.242 -12.469 1 91.19 299 LYS B N 1
ATOM 4694 C CA . LYS B 1 299 ? -5.363 -9.148 -13.07 1 91.19 299 LYS B CA 1
ATOM 4695 C C . LYS B 1 299 ? -6.383 -9.664 -14.078 1 91.19 299 LYS B C 1
ATOM 4697 O O . LYS B 1 299 ? -6.254 -10.781 -14.586 1 91.19 299 LYS B O 1
ATOM 4702 N N . PRO B 1 300 ? -7.398 -8.828 -14.281 1 86.88 300 PRO B N 1
ATOM 4703 C CA . PRO B 1 300 ? -8.328 -9.219 -15.344 1 86.88 300 PRO B CA 1
ATOM 4704 C C . PRO B 1 300 ? -7.66 -9.281 -16.719 1 86.88 300 PRO B C 1
ATOM 4706 O O . PRO B 1 300 ? -6.637 -8.625 -16.938 1 86.88 300 PRO B O 1
ATOM 4709 N N . LYS B 1 301 ? -8.289 -10.023 -17.531 1 81.56 301 LYS B N 1
ATOM 4710 C CA . LYS B 1 301 ? -7.805 -10.086 -18.906 1 81.56 301 LYS B CA 1
ATOM 4711 C C . LYS B 1 301 ? -7.824 -8.703 -19.547 1 81.56 301 LYS B C 1
ATOM 4713 O O . LYS B 1 301 ? -8.773 -7.938 -19.375 1 81.56 301 LYS B O 1
ATOM 4718 N N . GLY B 1 302 ? -6.824 -8.375 -20.219 1 74.25 302 GLY B N 1
ATOM 4719 C CA . GLY B 1 302 ? -6.754 -7.094 -20.906 1 74.25 302 GLY B CA 1
ATOM 4720 C C . GLY B 1 302 ? -6.223 -5.973 -20.047 1 74.25 302 GLY B C 1
ATOM 4721 O O . GLY B 1 302 ? -6.223 -4.809 -20.453 1 74.25 302 GLY B O 1
ATOM 4722 N N . PHE B 1 303 ? -5.848 -6.375 -18.922 1 76.56 303 PHE B N 1
ATOM 4723 C CA . PHE B 1 303 ? -5.254 -5.371 -18.047 1 76.56 303 PHE B CA 1
ATOM 4724 C C . PHE B 1 303 ? -4.02 -4.75 -18.688 1 76.56 303 PHE B C 1
ATOM 4726 O O . PHE B 1 303 ? -3.188 -5.461 -19.25 1 76.56 303 PHE B O 1
ATOM 4733 N N . GLY B 1 304 ? -3.908 -3.311 -18.5 1 61.5 304 GLY B N 1
ATOM 4734 C CA . GLY B 1 304 ? -2.75 -2.6 -19.016 1 61.5 304 GLY B CA 1
ATOM 4735 C C . GLY B 1 304 ? -2.943 -2.098 -20.438 1 61.5 304 GLY B C 1
ATOM 4736 O O . GLY B 1 304 ? -2.127 -1.327 -20.953 1 61.5 304 GLY B O 1
ATOM 4737 N N . THR B 1 305 ? -3.82 -2.859 -21.266 1 46.91 305 THR B N 1
ATOM 4738 C CA . THR B 1 305 ? -4.078 -2.311 -22.594 1 46.91 305 THR B CA 1
ATOM 4739 C C . THR B 1 305 ? -4.902 -1.028 -22.484 1 46.91 305 THR B C 1
ATOM 4741 O O . THR B 1 305 ? -5.383 -0.516 -23.5 1 46.91 305 THR B O 1
ATOM 4744 N N . VAL B 1 306 ? -5.215 -0.555 -21.359 1 39.38 306 VAL B N 1
ATOM 4745 C CA . VAL B 1 306 ? -6.012 0.667 -21.438 1 39.38 306 VAL B CA 1
ATOM 4746 C C . VAL B 1 306 ? -5.34 1.661 -22.375 1 39.38 306 VAL B C 1
ATOM 4748 O O . VAL B 1 306 ? -4.133 1.896 -22.281 1 39.38 306 VAL B O 1
ATOM 4751 N N . GLU B 1 307 ? -5.922 2.01 -23.516 1 32.53 307 GLU B N 1
ATOM 4752 C CA . GLU B 1 307 ? -5.719 3.166 -24.375 1 32.53 307 GLU B CA 1
ATOM 4753 C C . GLU B 1 307 ? -5.461 4.43 -23.562 1 32.53 307 GLU B C 1
ATOM 4755 O O . GLU B 1 307 ? -6.262 4.797 -22.703 1 32.53 307 GLU B O 1
ATOM 4760 N N . THR B 1 308 ? -4.254 4.832 -23.172 1 26.52 308 THR B N 1
ATOM 4761 C CA . THR B 1 308 ? -4.102 6.273 -23.016 1 26.52 308 THR B CA 1
ATOM 4762 C C . THR B 1 308 ? -5.008 7.023 -23.984 1 26.52 308 THR B C 1
ATOM 4764 O O . THR B 1 308 ? -5.133 6.645 -25.141 1 26.52 308 THR B O 1
#

InterPro domains:
  IPR006015 Universal stress protein A family [PR01438] (149-167)
  IPR006015 Universal stress protein A family [PR01438] (259-271)
  IPR006015 Universal stress protein A family [PR01438] (277-299)
  IPR006016 UspA [PF00582] (6-142)
  IPR006016 UspA [PF00582] (149-299)

Foldseek 3Di:
DDQFAEEEEEAAADADLVLVLVLVCLRCPPRNHAYEYEAEEEDFDPDPVCVVVSVVVSVVVVVVVVVSVVVSQVVNVVSVHHYHYYYDYHDLLVVVLVVVVVDVGAEYEYEARDDPPPDLFRHDPSRVSCLWARQHKYWYFYHDPDNAFAEEEQEAEFDPVDPQSLQQRLVLVVVQVSSCVSRVHAYEYAYEEEDPCCVVPVPHPDDPVVVVVVVVVVLVVVVVRVVVSCVVNVHDCVRHHYHYYYDQLLPVVQVCCVVVVGAEYGYEFAPPPVDPPGGGHPSVVSNNRSHPHIYIYHYTPPRPVPDD/DDQFAEEEEEAAADADLVLVLVLVCLRCPPSNHAYEYEAEEEDFDPDPVCVVVSVVVSVVVVVVVVVSVVVSQVVNVVSVHHYHYYYDYHDLLVVVLVVVVVDVGAEYEYEARDDPPPDLFRHDPSRVSCLWARQHKYWYFYHDPDNAFAEEEQEAEFDPVDPQSLQQRLVLVVVQVSSCVSRVHAYAYAYEEEDPCCVVPVPHPDDPVVVVVVVVVVLVVVVVRVVVSCVVNVHDCVRHHYHYYYDQLLPVVQVCCVVVVGAEYGYEFAPPPVDPPGGGHPSVVSNNRSHPHMYIYHYTPPRPVPDD

Solvent-accessible surface area (backbone atoms only — not comparable to full-atom values): 32521 Å² total; per-residue (Å²): 129,82,80,61,46,30,32,38,33,33,90,49,57,39,70,42,71,67,24,49,51,48,46,54,42,53,70,30,65,92,56,76,20,34,37,35,41,43,45,60,39,67,64,67,69,92,38,90,90,48,35,68,61,40,48,50,50,50,53,49,32,52,52,53,50,49,55,54,48,49,53,53,35,51,56,37,43,74,73,72,30,52,58,47,79,47,77,45,76,31,56,52,49,45,50,51,42,47,52,43,73,75,43,82,48,49,34,38,38,30,36,22,39,34,53,67,93,82,49,94,34,44,58,30,52,53,52,51,44,39,60,40,62,36,57,42,36,36,35,36,36,57,65,41,86,65,57,73,51,56,27,35,32,26,48,38,60,88,41,82,91,36,63,66,45,37,52,36,33,51,52,35,49,49,51,42,50,52,52,26,64,60,53,73,24,47,44,32,42,34,37,57,43,70,66,87,59,46,79,58,35,68,77,43,94,55,56,65,64,60,52,51,52,49,50,51,53,48,49,54,47,52,50,49,53,49,52,51,52,34,57,75,66,71,48,54,70,87,73,30,50,75,42,81,44,81,40,56,49,51,54,48,48,43,49,49,38,59,76,68,58,35,41,32,39,29,28,59,22,62,25,90,56,85,40,88,52,42,40,44,19,58,51,39,54,42,29,54,58,60,33,89,44,15,36,36,36,34,52,46,88,69,46,83,64,70,77,126,130,84,79,61,46,29,31,39,33,33,90,48,58,41,71,42,71,69,25,49,50,49,47,53,40,55,70,29,66,92,57,79,20,35,36,35,40,43,43,62,40,67,63,65,70,94,40,87,90,48,34,69,63,42,48,51,48,49,52,49,32,52,52,53,51,49,55,54,48,50,54,53,35,50,57,37,42,75,74,72,28,54,58,46,79,47,77,48,76,29,56,53,50,46,51,53,43,47,50,42,72,75,42,83,49,48,32,37,37,30,38,21,40,33,53,66,92,82,48,96,34,44,58,30,52,54,54,50,44,38,60,40,62,36,58,42,35,36,35,35,36,57,65,40,85,64,56,72,50,57,27,35,32,25,49,38,61,88,40,82,90,36,64,66,46,37,50,38,32,51,51,34,49,50,50,42,51,51,52,26,65,61,53,71,24,47,43,31,41,34,37,58,42,70,66,87,58,45,80,59,34,68,78,43,93,55,56,67,63,59,52,51,53,49,50,51,54,49,49,56,49,51,49,50,54,51,52,51,51,32,56,75,65,72,47,53,70,87,72,31,50,76,42,82,43,81,41,56,50,51,55,47,50,43,49,50,38,58,76,69,58,34,40,32,39,27,29,59,22,64,24,90,56,85,41,89,50,42,39,43,17,59,51,40,54,42,30,54,60,60,33,89,42,14,36,36,35,34,52,45,88,69,46,83,65,69,75,125

Nearest PDB structures (foldseek):
  5cb0-assembly1_B  TM=8.244E-01  e=2.933E-19  Escherichia coli K-12
  4r2k-assembly1_A-2  TM=8.133E-01  e=1.744E-19  Salmonella enterica subsp. enterica serovar Typhimurium str. LT2
  4wy2-assembly1_A-2  TM=7.965E-01  e=3.292E-19  Proteus mirabilis HI4320
  7mq5-assembly1_A  TM=8.356E-01  e=8.413E-17  Pseudomonas aeruginosa UCBPP-PA14
  3mt0-assembly1_A  TM=8.194E-01  e=3.971E-17  Pseudomonas aeruginosa PAO1